Protein AF-A0A9P6R2H0-F1 (afdb_monomer)

Secondary structure (DSSP, 8-state):
----------------------GGGS-HHHHHHHHHHS-HHHHHHHHHH-HHHHHHHTSHHHHHHHHHHHH-HHHHHHHHSPPPP---GGG-PPPPPPPPP-PPP--------------------------------------------PPPP-------PPPP----PPPP------------------------PPPTT------GGGGTT--HHHHHHHHHHHHHH---GGGSEEE-SSSSSEEEEE-TTSTTSEEEEE---S-EEEEEEEEEEPSEEE--EEEE---SSS--TT-EEEEEEE-TTS-HHHHTT-SS-EEE--SSHHHHHHTBSS--TTGGGS-GGGG-SS-EEEEPSS-EEE-SS-EEEEEEEEE---

Mean predicted aligned error: 16.68 Å

InterPro domains:
  IPR025886 Phloem protein 2-like [PF14299] (229-293)
  IPR036047 F-box-like domain superfamily [SSF81383] (22-83)

Foldseek 3Di:
DDDDDDDPDDPDDPPPPPPPDDPLNDDLVVLLVVLLPDDPVVNVVQCVPDPSSVVSCLDLVSLVSSCCLFQNPVVLLCVVCPPDDPPCPPPPPDDDDDDDDDDDDDDDDDDDDDDDDDDDDDDDDDDDDDDDDDPDDPPDDDPDDDDDDDDDDDDDDDDDDDDDDDDDDDDDDDDDDDDDDDDDDDDDPPDPCPPDDPPPDPPPDDDCVSNVPQDSVNSVVVVLLCLQPDDDQVQKDKDDPDCPQWDWDQDPLDSSRIDIGGRDDPKIKIKDKRFFRAFDKDKDKDWDADPDLDACAQWKKKKFWDAPPDDPVPSVPDPPIQIDGHNDLLSQVVQKPFPSPPCPPDRSNVSDPGIIMRIGPGIDGDDNTGIMMMIMIIDNPD

Solvent-accessible surface area (backbone atoms only — not comparable to full-atom values): 25716 Å² total; per-residue (Å²): 142,82,89,79,83,80,83,89,80,78,86,77,78,78,78,77,72,81,76,78,81,52,82,83,73,52,57,66,69,57,55,42,52,53,50,62,71,41,55,75,70,55,34,58,53,52,44,70,73,38,73,69,50,24,65,62,50,75,30,55,66,47,50,51,50,43,42,34,70,60,48,22,60,67,56,54,45,46,68,76,54,60,78,73,77,78,88,67,83,86,72,76,74,77,82,81,78,81,85,79,85,86,78,84,88,80,82,91,79,89,81,83,89,82,88,82,91,79,89,84,83,86,79,92,77,91,81,84,84,80,82,74,85,83,79,82,76,88,78,87,74,83,93,80,86,91,78,89,84,83,88,82,82,88,82,90,82,85,88,79,86,84,86,87,78,86,89,80,83,89,84,90,78,85,89,79,90,85,84,85,87,82,92,79,88,86,80,94,70,84,73,78,80,71,76,75,74,75,79,84,76,77,72,77,76,81,62,61,80,80,54,64,84,60,48,56,68,56,43,52,52,52,45,55,54,43,57,32,74,52,80,53,54,88,75,37,52,70,55,71,87,79,68,78,34,54,44,81,42,80,36,88,88,34,80,47,41,46,40,70,44,76,75,64,75,66,57,46,39,38,36,37,74,28,64,55,28,68,54,45,80,39,77,53,70,46,84,45,66,63,82,49,68,70,70,73,48,64,33,34,39,38,39,33,80,37,61,90,88,56,64,73,84,60,60,80,73,57,84,84,40,45,64,40,60,26,86,38,71,65,55,47,39,71,41,27,77,49,85,74,84,61,72,92,82,50,62,58,24,74,69,45,96,52,76,38,45,38,48,49,72,71,68,50,75,43,52,97,52,66,34,26,39,41,34,38,40,38,27,82,90,97

Radius of gyration: 34.13 Å; Cα contacts (8 Å, |Δi|>4): 367; chains: 1; bounding box: 104×96×107 Å

Organism: NCBI:txid64522

Structure (mmCIF, N/CA/C/O backbone):
data_AF-A0A9P6R2H0-F1
#
_entry.id   AF-A0A9P6R2H0-F1
#
loop_
_atom_site.group_PDB
_atom_site.id
_atom_site.type_symbol
_atom_site.label_atom_id
_atom_site.label_alt_id
_atom_site.label_comp_id
_atom_site.label_asym_id
_atom_site.label_entity_id
_atom_site.label_seq_id
_atom_site.pdbx_PDB_ins_code
_atom_site.Cartn_x
_atom_site.Cartn_y
_atom_site.Cartn_z
_atom_site.occupancy
_atom_site.B_iso_or_equiv
_atom_site.auth_seq_id
_atom_site.auth_comp_id
_atom_site.auth_asym_id
_atom_site.auth_atom_id
_atom_site.pdbx_PDB_model_num
ATOM 1 N N . MET A 1 1 ? 52.050 -59.096 -53.491 1.00 45.75 1 MET A N 1
ATOM 2 C CA . MET A 1 1 ? 51.394 -59.142 -52.169 1.00 45.75 1 MET A CA 1
ATOM 3 C C . MET A 1 1 ? 52.034 -58.082 -51.298 1.00 45.75 1 MET A C 1
ATOM 5 O O . MET A 1 1 ? 53.135 -58.294 -50.817 1.00 45.75 1 MET A O 1
ATOM 9 N N . THR A 1 2 ? 51.373 -56.939 -51.167 1.00 41.75 2 THR A N 1
ATOM 10 C CA . THR A 1 2 ? 51.701 -55.878 -50.206 1.00 41.75 2 THR A CA 1
ATOM 11 C C . THR A 1 2 ? 50.401 -55.114 -49.982 1.00 41.75 2 THR A C 1
ATOM 13 O O . THR A 1 2 ? 50.016 -54.260 -50.776 1.00 41.75 2 THR A O 1
ATOM 16 N N . GLU A 1 3 ? 49.658 -55.531 -48.958 1.00 42.78 3 GLU A N 1
ATOM 17 C CA . GLU A 1 3 ? 48.433 -54.872 -48.509 1.00 42.78 3 GLU A CA 1
ATOM 18 C C . GLU A 1 3 ? 48.791 -53.570 -47.788 1.00 42.78 3 GLU A C 1
ATOM 20 O O . GLU A 1 3 ? 49.581 -53.556 -46.845 1.00 42.78 3 GLU A O 1
ATOM 25 N N . SER A 1 4 ? 48.211 -52.464 -48.253 1.00 55.03 4 SER A N 1
ATOM 26 C CA . SER A 1 4 ? 48.317 -51.148 -47.630 1.00 55.03 4 SER A CA 1
ATOM 27 C C . SER A 1 4 ? 47.046 -50.899 -46.818 1.00 55.03 4 SER A C 1
ATOM 29 O O . SER A 1 4 ? 45.976 -50.647 -47.375 1.00 55.03 4 SER A O 1
ATOM 31 N N . PHE A 1 5 ? 47.163 -51.011 -45.495 1.00 54.56 5 PHE A N 1
ATOM 32 C CA . PHE A 1 5 ? 46.117 -50.638 -44.547 1.00 54.56 5 PHE A CA 1
ATOM 33 C C . PHE A 1 5 ? 46.007 -49.108 -44.474 1.00 54.56 5 PHE A C 1
ATOM 35 O O . PHE A 1 5 ? 46.955 -48.418 -44.102 1.00 54.56 5 PHE A O 1
ATOM 42 N N . LYS A 1 6 ? 44.836 -48.572 -44.838 1.00 61.19 6 LYS A N 1
ATOM 43 C CA . LYS A 1 6 ? 44.462 -47.169 -44.620 1.00 61.19 6 LYS A CA 1
ATOM 44 C C . LYS A 1 6 ? 43.900 -47.007 -43.208 1.00 61.19 6 LYS A C 1
ATOM 46 O O . LYS A 1 6 ? 42.777 -47.425 -42.937 1.00 61.19 6 LYS A O 1
ATOM 51 N N . ASP A 1 7 ? 44.658 -46.336 -42.349 1.00 53.56 7 ASP A N 1
ATOM 52 C CA . ASP A 1 7 ? 44.199 -45.840 -41.052 1.00 53.56 7 ASP A CA 1
ATOM 53 C C . ASP A 1 7 ? 43.183 -44.698 -41.228 1.00 53.56 7 ASP A C 1
ATOM 55 O O . ASP A 1 7 ? 43.532 -43.544 -41.488 1.00 53.56 7 ASP A O 1
ATOM 59 N N . THR A 1 8 ? 41.897 -44.996 -41.048 1.00 52.19 8 THR A N 1
ATOM 60 C CA . THR A 1 8 ? 40.846 -43.990 -40.825 1.00 52.19 8 THR A CA 1
ATOM 61 C C . THR A 1 8 ? 40.875 -43.526 -39.370 1.00 52.19 8 THR A C 1
ATOM 63 O O . THR A 1 8 ? 40.245 -44.116 -38.491 1.00 52.19 8 THR A O 1
ATOM 66 N N . LYS A 1 9 ? 41.624 -42.450 -39.112 1.00 54.28 9 LYS A N 1
ATOM 67 C CA . LYS A 1 9 ? 41.750 -41.791 -37.806 1.00 54.28 9 LYS A CA 1
ATOM 68 C C . LYS A 1 9 ? 40.820 -40.573 -37.738 1.00 54.28 9 LYS A C 1
ATOM 70 O O . LYS A 1 9 ? 40.879 -39.713 -38.609 1.00 54.28 9 LYS A O 1
ATOM 75 N N . GLY A 1 10 ? 40.021 -40.471 -36.671 1.00 51.19 10 GLY A N 1
ATOM 76 C CA . GLY A 1 10 ? 39.428 -39.195 -36.240 1.00 51.19 10 GLY A CA 1
ATOM 77 C C . GLY A 1 10 ? 37.912 -39.183 -36.048 1.00 51.19 10 GLY A C 1
ATOM 78 O O . GLY A 1 10 ? 37.200 -38.442 -36.717 1.00 51.19 10 GLY A O 1
ATOM 79 N N . LYS A 1 11 ? 37.413 -39.968 -35.091 1.00 55.00 11 LYS A N 1
ATOM 80 C CA . LYS A 1 11 ? 36.055 -39.855 -34.547 1.00 55.00 11 LYS A CA 1
ATOM 81 C C . LYS A 1 11 ? 35.970 -38.545 -33.748 1.00 55.00 11 LYS A C 1
ATOM 83 O O . LYS A 1 11 ? 36.414 -38.496 -32.607 1.00 55.00 11 LYS A O 1
ATOM 88 N N . GLY A 1 12 ? 35.470 -37.479 -34.372 1.00 54.25 12 GLY A N 1
ATOM 89 C CA . GLY A 1 12 ? 35.250 -36.187 -33.721 1.00 54.25 12 GLY A CA 1
ATOM 90 C C . GLY A 1 12 ? 34.218 -36.310 -32.603 1.00 54.25 12 GLY A C 1
ATOM 91 O O . GLY A 1 12 ? 33.022 -36.454 -32.861 1.00 54.25 12 GLY A O 1
ATOM 92 N N . THR A 1 13 ? 34.678 -36.270 -31.357 1.00 56.06 13 THR A N 1
ATOM 93 C CA . THR A 1 13 ? 33.843 -36.013 -30.185 1.00 56.06 13 THR A CA 1
ATOM 94 C C . THR A 1 13 ? 33.247 -34.618 -30.340 1.00 56.06 13 THR A C 1
ATOM 96 O O . THR A 1 13 ? 33.949 -33.617 -30.239 1.00 56.06 13 THR A O 1
ATOM 99 N N . LYS A 1 14 ? 31.950 -34.547 -30.669 1.00 62.47 14 LYS A N 1
ATOM 100 C CA . LYS A 1 14 ? 31.168 -33.312 -30.577 1.00 62.47 14 LYS A CA 1
ATOM 101 C C . LYS A 1 14 ? 31.171 -32.893 -29.112 1.00 62.47 14 LYS A C 1
ATOM 103 O O . LYS A 1 14 ? 30.406 -33.438 -28.323 1.00 62.47 14 LYS A O 1
ATOM 108 N N . ASP A 1 15 ? 32.017 -31.930 -28.776 1.00 63.03 15 ASP A N 1
ATOM 109 C CA . ASP A 1 15 ? 31.894 -31.158 -27.550 1.00 63.03 15 ASP A CA 1
ATOM 110 C C . ASP A 1 15 ? 30.541 -30.440 -27.597 1.00 63.03 15 ASP A C 1
ATOM 112 O O . ASP A 1 15 ? 30.391 -29.366 -28.188 1.00 63.03 15 ASP A O 1
ATOM 116 N N . THR A 1 16 ? 29.511 -31.061 -27.023 1.00 64.56 16 THR A N 1
ATOM 117 C CA . THR A 1 16 ? 28.272 -30.382 -26.644 1.00 64.56 16 THR A CA 1
ATOM 118 C C . THR A 1 16 ? 28.641 -29.366 -25.577 1.00 64.56 16 THR A C 1
ATOM 120 O O . THR A 1 16 ? 28.624 -29.647 -24.384 1.00 64.56 16 THR A O 1
ATOM 123 N N . LYS A 1 17 ? 29.055 -28.183 -26.034 1.00 74.69 17 LYS A N 1
ATOM 124 C CA . LYS A 1 17 ? 29.221 -26.996 -25.207 1.00 74.69 17 LYS A CA 1
ATOM 125 C C . LYS A 1 17 ? 27.871 -26.747 -24.544 1.00 74.69 17 LYS A C 1
ATOM 127 O O . LYS A 1 17 ? 26.926 -26.362 -25.230 1.00 74.69 17 LYS A O 1
ATOM 132 N N . ASP A 1 18 ? 27.779 -26.994 -23.243 1.00 77.00 18 ASP A N 1
ATOM 133 C CA . ASP A 1 18 ? 26.626 -26.595 -22.446 1.00 77.00 18 ASP A CA 1
ATOM 134 C C . ASP A 1 18 ? 26.463 -25.081 -22.583 1.00 77.00 18 ASP A C 1
ATOM 136 O O . ASP A 1 18 ? 27.202 -24.283 -21.996 1.00 77.00 18 ASP A O 1
ATOM 140 N N . ILE A 1 19 ? 25.524 -24.673 -23.436 1.00 82.88 19 ILE A N 1
ATOM 141 C CA . ILE A 1 19 ? 25.159 -23.275 -23.604 1.00 82.88 19 ILE A CA 1
ATOM 142 C C . ILE A 1 19 ? 24.458 -22.882 -22.309 1.00 82.88 19 ILE A C 1
ATOM 144 O O . ILE A 1 19 ? 23.281 -23.189 -22.105 1.00 82.88 19 ILE A O 1
ATOM 148 N N . LYS A 1 20 ? 25.202 -22.232 -21.409 1.00 86.69 20 LYS A N 1
ATOM 149 C CA . LYS A 1 20 ? 24.645 -21.612 -20.207 1.00 86.69 20 LYS A CA 1
ATOM 150 C C . LYS A 1 20 ? 23.623 -20.573 -20.656 1.00 86.69 20 LYS A C 1
ATOM 152 O O . LYS A 1 20 ? 23.999 -19.502 -21.122 1.00 86.69 20 LYS A O 1
ATOM 157 N N . LYS A 1 21 ? 22.339 -20.915 -20.551 1.00 88.62 21 LYS A N 1
ATOM 158 C CA . LYS A 1 21 ? 21.240 -19.993 -20.842 1.00 88.62 21 LYS A CA 1
ATOM 159 C C . LYS A 1 21 ? 21.265 -18.878 -19.802 1.00 88.62 21 LYS A C 1
ATOM 161 O O . LYS A 1 21 ? 21.177 -19.159 -18.606 1.00 88.62 21 LYS A O 1
ATOM 166 N N . SER A 1 22 ? 21.416 -17.639 -20.254 1.00 93.19 22 SER A N 1
ATOM 167 C CA . SER A 1 22 ? 21.335 -16.463 -19.394 1.00 93.19 22 SER A CA 1
ATOM 168 C C . SER A 1 22 ? 19.880 -16.022 -19.248 1.00 93.19 22 SER A C 1
ATOM 170 O O . SER A 1 22 ? 19.059 -16.218 -20.143 1.00 93.19 22 SER A O 1
ATOM 172 N N . LEU A 1 23 ? 19.558 -15.362 -18.134 1.00 93.06 23 LEU A N 1
ATOM 173 C CA . LEU A 1 23 ? 18.250 -14.733 -17.932 1.00 93.06 23 LEU A CA 1
ATOM 174 C C . LEU A 1 23 ? 17.951 -13.682 -19.017 1.00 93.06 23 LEU A C 1
ATOM 176 O O . LEU A 1 23 ? 16.806 -13.521 -19.423 1.00 93.06 23 LEU A O 1
ATOM 180 N N . SER A 1 24 ? 18.986 -13.008 -19.529 1.00 93.06 24 SER A N 1
ATOM 181 C CA . SER A 1 24 ? 18.876 -12.039 -20.629 1.00 93.06 24 SER A CA 1
ATOM 182 C C . SER A 1 24 ? 18.425 -12.647 -21.957 1.00 93.06 24 SER A C 1
ATOM 184 O O . SER A 1 24 ? 18.007 -11.900 -22.836 1.00 93.06 24 SER A O 1
ATOM 186 N N . ASP A 1 25 ? 18.523 -13.970 -22.104 1.00 94.50 25 ASP A N 1
ATOM 187 C CA . ASP A 1 25 ? 18.176 -14.682 -23.337 1.00 94.50 25 ASP A CA 1
ATOM 188 C C . ASP A 1 25 ? 16.700 -15.120 -23.342 1.00 94.50 25 ASP A C 1
ATOM 190 O O . ASP A 1 25 ? 16.225 -15.725 -24.304 1.00 94.50 25 ASP A O 1
ATOM 194 N N . MET A 1 26 ? 15.965 -14.848 -22.256 1.00 95.94 26 MET A N 1
ATOM 195 C CA . MET A 1 26 ? 14.535 -15.128 -22.178 1.00 95.94 26 MET A CA 1
ATOM 196 C C . MET A 1 26 ? 13.722 -14.154 -23.046 1.00 95.94 26 MET A C 1
ATOM 198 O O . MET A 1 26 ? 14.111 -12.995 -23.202 1.00 95.94 26 MET A O 1
ATOM 202 N N . PRO A 1 27 ? 12.551 -14.581 -23.559 1.00 97.19 27 PRO A N 1
ATOM 203 C CA . PRO A 1 27 ? 11.626 -13.682 -24.241 1.00 97.19 27 PRO A CA 1
ATOM 204 C C . PRO A 1 27 ? 11.252 -12.475 -23.374 1.00 97.19 27 PRO A C 1
ATOM 206 O O . PRO A 1 27 ? 11.069 -12.602 -22.156 1.00 97.19 27 PRO A O 1
ATOM 209 N N . ALA A 1 28 ? 11.096 -11.312 -24.011 1.00 96.44 28 ALA A N 1
ATOM 210 C CA . ALA A 1 28 ? 10.800 -10.051 -23.334 1.00 96.44 28 ALA A CA 1
ATOM 211 C C . ALA A 1 28 ? 9.524 -10.141 -22.483 1.00 96.44 28 ALA A C 1
ATOM 213 O O . ALA A 1 28 ? 9.477 -9.609 -21.376 1.00 96.44 28 ALA A O 1
ATOM 214 N N . GLU A 1 29 ? 8.515 -10.874 -22.952 1.00 96.75 29 GLU A N 1
ATOM 215 C CA . GLU A 1 29 ? 7.252 -11.090 -22.248 1.00 96.75 29 GLU A CA 1
ATOM 216 C C . GLU A 1 29 ? 7.475 -11.785 -20.904 1.00 96.75 29 GLU A C 1
ATOM 218 O O . GLU A 1 29 ? 6.871 -11.399 -19.905 1.00 96.75 29 GLU A O 1
ATOM 223 N N . VAL A 1 30 ? 8.371 -12.775 -20.851 1.00 96.81 30 VAL A N 1
ATOM 224 C CA . VAL A 1 30 ? 8.675 -13.497 -19.610 1.00 96.81 30 VAL A CA 1
ATOM 225 C C . VAL A 1 30 ? 9.422 -12.591 -18.638 1.00 96.81 30 VAL A C 1
ATOM 227 O O . VAL A 1 30 ? 9.075 -12.547 -17.459 1.00 96.81 30 VAL A O 1
ATOM 230 N N . LEU A 1 31 ? 10.387 -11.809 -19.132 1.00 96.88 31 LEU A N 1
ATOM 231 C CA . LEU A 1 31 ? 11.092 -10.814 -18.320 1.00 96.88 31 LEU A CA 1
ATOM 232 C C . LEU A 1 31 ? 10.134 -9.765 -17.754 1.00 96.88 31 LEU A C 1
ATOM 234 O O . LEU A 1 31 ? 10.246 -9.418 -16.580 1.00 96.88 31 LEU A O 1
ATOM 238 N N . ILE A 1 32 ? 9.163 -9.311 -18.549 1.00 96.94 32 ILE A N 1
ATOM 239 C CA . ILE A 1 32 ? 8.105 -8.403 -18.100 1.00 96.94 32 ILE A CA 1
ATOM 240 C C . ILE A 1 32 ? 7.262 -9.057 -17.007 1.00 96.94 32 ILE A C 1
ATOM 242 O O . ILE A 1 32 ? 7.065 -8.430 -15.973 1.00 96.94 32 ILE A O 1
ATOM 246 N N . GLN A 1 33 ? 6.802 -10.301 -17.174 1.00 96.19 33 GLN A N 1
ATOM 247 C CA . GLN A 1 33 ? 6.003 -10.981 -16.143 1.00 96.19 33 GLN A CA 1
ATOM 248 C C . GLN A 1 33 ? 6.777 -11.164 -14.831 1.00 96.19 33 GLN A C 1
ATOM 250 O O . GLN A 1 33 ? 6.233 -10.882 -13.763 1.00 96.19 33 GLN A O 1
ATOM 255 N N . ILE A 1 34 ? 8.057 -11.547 -14.904 1.00 96.06 34 ILE A N 1
ATOM 256 C CA . ILE A 1 34 ? 8.950 -11.580 -13.735 1.00 96.06 34 ILE A CA 1
ATOM 257 C C . ILE A 1 34 ? 9.019 -10.183 -13.116 1.00 96.06 34 ILE A C 1
ATOM 259 O O . ILE A 1 34 ? 8.747 -10.011 -11.931 1.00 96.06 34 ILE A O 1
ATOM 263 N N . GLY A 1 35 ? 9.304 -9.168 -13.934 1.00 95.88 35 GLY A N 1
ATOM 264 C CA . GLY A 1 35 ? 9.381 -7.778 -13.513 1.00 95.88 35 GLY A CA 1
ATOM 265 C C . GLY A 1 35 ? 8.108 -7.294 -12.825 1.00 95.88 35 GLY A C 1
ATOM 266 O O . GLY A 1 35 ? 8.217 -6.613 -11.817 1.00 95.88 35 GLY A O 1
ATOM 267 N N . LEU A 1 36 ? 6.917 -7.652 -13.308 1.00 94.69 36 LEU A N 1
ATOM 268 C CA . LEU A 1 36 ? 5.625 -7.285 -12.714 1.00 94.69 36 LEU A CA 1
ATOM 269 C C . LEU A 1 36 ? 5.348 -8.005 -11.388 1.00 94.69 36 LEU A C 1
ATOM 271 O O . LEU A 1 36 ? 4.700 -7.423 -10.521 1.00 94.69 36 LEU A O 1
ATOM 275 N N . ALA A 1 37 ? 5.852 -9.228 -11.222 1.00 92.94 37 ALA A N 1
ATOM 276 C CA . ALA A 1 37 ? 5.697 -10.011 -9.999 1.00 92.94 37 ALA A CA 1
ATOM 277 C C . ALA A 1 37 ? 6.635 -9.561 -8.862 1.00 92.94 37 ALA A C 1
ATOM 279 O O . ALA A 1 37 ? 6.373 -9.863 -7.700 1.00 92.94 37 ALA A O 1
ATOM 280 N N . LEU A 1 38 ? 7.718 -8.838 -9.172 1.00 92.75 38 LEU A N 1
ATOM 281 C CA . LEU A 1 38 ? 8.687 -8.405 -8.163 1.00 92.75 38 LEU A CA 1
ATOM 282 C C . LEU A 1 38 ? 8.160 -7.254 -7.278 1.00 92.75 38 LEU A C 1
ATOM 284 O O . LEU A 1 38 ? 7.601 -6.272 -7.804 1.00 92.75 38 LEU A O 1
ATOM 288 N N . PRO A 1 39 ? 8.436 -7.291 -5.956 1.00 87.19 39 PRO A N 1
ATOM 289 C CA . PRO A 1 39 ? 8.240 -6.157 -5.056 1.00 87.19 39 PRO A CA 1
ATOM 290 C C . PRO A 1 39 ? 8.976 -4.901 -5.535 1.00 87.19 39 PRO A C 1
ATOM 292 O O . PRO A 1 39 ? 9.936 -4.970 -6.301 1.00 87.19 39 PRO A O 1
ATOM 295 N N . CYS A 1 40 ? 8.559 -3.724 -5.058 1.00 87.00 40 CYS A N 1
ATOM 296 C CA . CYS A 1 40 ? 9.136 -2.441 -5.486 1.00 87.00 40 CYS A CA 1
ATOM 297 C C . CYS A 1 40 ? 10.674 -2.397 -5.377 1.00 87.00 40 CYS A C 1
ATOM 299 O O . CYS A 1 40 ? 11.344 -1.901 -6.285 1.00 87.00 40 CYS A O 1
ATOM 301 N N . ARG A 1 41 ? 11.228 -2.909 -4.270 1.00 85.44 41 ARG A N 1
ATOM 302 C CA . ARG A 1 41 ? 12.676 -2.915 -4.010 1.00 85.44 41 ARG A CA 1
ATOM 303 C C . ARG A 1 41 ? 13.416 -3.810 -5.000 1.00 85.44 41 ARG A C 1
ATOM 305 O O . ARG A 1 41 ? 14.409 -3.385 -5.591 1.00 85.44 41 ARG A O 1
ATOM 312 N N . ASP A 1 42 ? 12.907 -5.016 -5.207 1.00 91.50 42 ASP A N 1
ATOM 313 C CA . ASP A 1 42 ? 13.559 -6.008 -6.057 1.00 91.50 42 ASP A CA 1
ATOM 314 C C . ASP A 1 42 ? 13.395 -5.678 -7.532 1.00 91.50 42 ASP A C 1
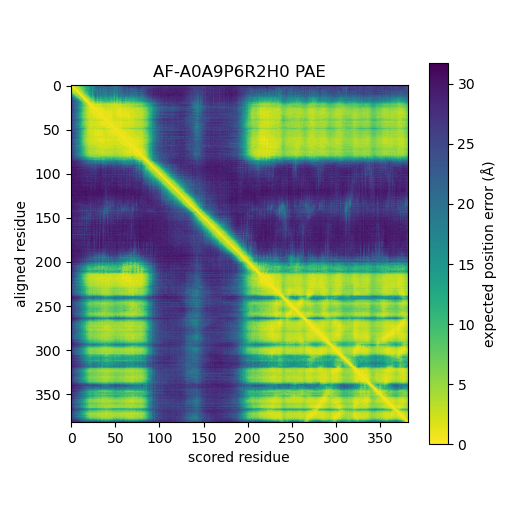ATOM 316 O O . ASP A 1 42 ? 14.325 -5.887 -8.297 1.00 91.50 42 ASP A O 1
ATOM 320 N N . PHE A 1 43 ? 12.288 -5.046 -7.927 1.00 94.44 43 PHE A N 1
ATOM 321 C CA . PHE A 1 43 ? 12.125 -4.510 -9.276 1.00 94.44 43 PHE A CA 1
ATOM 322 C C . PHE A 1 43 ? 13.184 -3.448 -9.603 1.00 94.44 43 PHE A C 1
ATOM 324 O O . PHE A 1 43 ? 13.801 -3.498 -10.666 1.00 94.44 43 PHE A O 1
ATOM 331 N N . GLY A 1 44 ? 13.445 -2.518 -8.676 1.00 92.62 44 GLY A N 1
ATOM 332 C CA . GLY A 1 44 ? 14.489 -1.502 -8.844 1.00 92.62 44 GLY A CA 1
ATOM 333 C C . GLY A 1 44 ? 15.889 -2.107 -8.975 1.00 92.62 44 GLY A C 1
ATOM 334 O O . GLY A 1 44 ? 16.664 -1.682 -9.829 1.00 92.62 44 GLY A O 1
ATOM 335 N N . ARG A 1 45 ? 16.197 -3.139 -8.180 1.00 94.69 45 ARG A N 1
ATOM 336 C CA . ARG A 1 45 ? 17.451 -3.902 -8.301 1.00 94.69 45 ARG A CA 1
ATOM 337 C C . ARG A 1 45 ? 17.515 -4.666 -9.617 1.00 94.69 45 ARG A C 1
ATOM 339 O O . ARG A 1 45 ? 18.534 -4.625 -10.295 1.00 94.69 45 ARG A O 1
ATOM 346 N N . PHE A 1 46 ? 16.420 -5.314 -10.003 1.00 95.81 46 PHE A N 1
ATOM 347 C CA . PHE A 1 46 ? 16.322 -6.109 -11.220 1.00 95.81 46 PHE A CA 1
ATOM 348 C C . PHE A 1 46 ? 16.557 -5.260 -12.471 1.00 95.81 46 PHE A C 1
ATOM 350 O O . PHE A 1 46 ? 17.358 -5.641 -13.324 1.00 95.81 46 PHE A O 1
ATOM 357 N N . LEU A 1 47 ? 15.974 -4.059 -12.514 1.00 95.50 47 LEU A N 1
ATOM 358 C CA . LEU A 1 47 ? 16.228 -3.047 -13.544 1.00 95.50 47 LEU A CA 1
ATOM 359 C C . LEU A 1 47 ? 17.716 -2.698 -13.705 1.00 95.50 47 LEU A C 1
ATOM 361 O O . LEU A 1 47 ? 18.149 -2.381 -14.809 1.00 95.50 47 LEU A O 1
ATOM 365 N N . GLN A 1 48 ? 18.503 -2.751 -12.628 1.00 96.19 48 GLN A N 1
ATOM 366 C CA . GLN A 1 48 ? 19.923 -2.383 -12.632 1.00 96.19 48 GLN A CA 1
ATOM 367 C C . GLN A 1 48 ? 20.855 -3.537 -13.030 1.00 96.19 48 GLN A C 1
ATOM 369 O O . GLN A 1 48 ? 22.035 -3.303 -13.280 1.00 96.19 48 GLN A O 1
ATOM 374 N N . THR A 1 49 ? 20.357 -4.775 -13.104 1.00 96.31 49 THR A N 1
ATOM 375 C CA . THR A 1 49 ? 21.210 -5.955 -13.338 1.00 96.31 49 THR A CA 1
ATOM 376 C C . THR A 1 49 ? 21.780 -6.032 -14.754 1.00 96.31 49 THR A C 1
ATOM 378 O O . THR A 1 49 ? 22.903 -6.496 -14.944 1.00 96.31 49 THR A O 1
ATOM 381 N N . ASN A 1 50 ? 21.015 -5.616 -15.768 1.00 95.81 50 ASN A N 1
ATOM 382 C CA . ASN A 1 50 ? 21.371 -5.816 -17.171 1.00 95.81 50 ASN A CA 1
ATOM 383 C C . ASN A 1 50 ? 20.677 -4.785 -18.080 1.00 95.81 50 ASN A C 1
ATOM 385 O O . ASN A 1 50 ? 19.501 -4.480 -17.895 1.00 95.81 50 ASN A O 1
ATOM 389 N N . ARG A 1 51 ? 21.382 -4.283 -19.107 1.00 96.81 51 ARG A N 1
ATOM 390 C CA . ARG A 1 51 ? 20.851 -3.272 -20.048 1.00 96.81 51 ARG A CA 1
ATOM 391 C C . ARG A 1 51 ? 19.645 -3.761 -20.860 1.00 96.81 51 ARG A C 1
ATOM 393 O O . ARG A 1 51 ? 18.740 -2.973 -21.111 1.00 96.81 51 ARG A O 1
ATOM 400 N N . THR A 1 52 ? 19.624 -5.032 -21.252 1.00 96.44 52 THR A N 1
ATOM 401 C CA . THR A 1 52 ? 18.501 -5.667 -21.960 1.00 96.44 52 THR A CA 1
ATOM 402 C C . THR A 1 52 ? 17.282 -5.786 -21.049 1.00 96.44 52 THR A C 1
ATOM 404 O O . THR A 1 52 ? 16.169 -5.459 -21.444 1.00 96.44 52 THR A O 1
ATOM 407 N N . ILE A 1 53 ? 17.483 -6.180 -19.789 1.00 96.62 53 ILE A N 1
ATOM 408 C CA . ILE A 1 53 ? 16.398 -6.214 -18.797 1.00 96.62 53 ILE A CA 1
ATOM 409 C C . ILE A 1 53 ? 15.859 -4.796 -18.563 1.00 96.62 53 ILE A C 1
ATOM 411 O O . ILE A 1 53 ? 14.647 -4.585 -18.586 1.00 96.62 53 ILE A O 1
ATOM 415 N N . HIS A 1 54 ? 16.747 -3.809 -18.425 1.00 97.06 54 HIS A N 1
ATOM 416 C CA . HIS A 1 54 ? 16.364 -2.406 -18.300 1.00 97.06 54 HIS A CA 1
ATOM 417 C C . HIS A 1 54 ? 15.522 -1.923 -19.488 1.00 97.06 54 HIS A C 1
ATOM 419 O O . HIS A 1 54 ? 14.493 -1.287 -19.280 1.00 97.06 54 HIS A O 1
ATOM 425 N N . SER A 1 55 ? 15.925 -2.206 -20.733 1.00 97.00 55 SER A N 1
ATOM 426 C CA . SER A 1 55 ? 15.202 -1.714 -21.914 1.00 97.00 55 SER A CA 1
ATOM 427 C C . SER A 1 55 ? 13.784 -2.279 -22.024 1.00 97.00 55 SER A C 1
ATOM 429 O O . SER A 1 55 ? 12.881 -1.555 -22.443 1.00 97.00 55 SER A O 1
ATOM 431 N N . TYR A 1 56 ? 13.558 -3.528 -21.603 1.00 96.75 56 TYR A N 1
ATOM 432 C CA . TYR A 1 56 ? 12.218 -4.121 -21.582 1.00 96.75 56 TYR A CA 1
ATOM 433 C C . TYR A 1 56 ? 11.357 -3.607 -20.421 1.00 96.75 56 TYR A C 1
ATOM 435 O O . TYR A 1 56 ? 10.166 -3.324 -20.597 1.00 96.75 56 TYR A O 1
ATOM 443 N N . LEU A 1 57 ? 11.950 -3.464 -19.234 1.00 96.94 57 LEU A N 1
ATOM 444 C CA . LEU A 1 57 ? 11.216 -3.133 -18.013 1.00 96.94 57 LEU A CA 1
ATOM 445 C C . LEU A 1 57 ? 11.008 -1.633 -17.786 1.00 96.94 57 LEU A C 1
ATOM 447 O O . LEU A 1 57 ? 10.032 -1.260 -17.142 1.00 96.94 57 LEU A O 1
ATOM 451 N N . ASP A 1 58 ? 11.852 -0.760 -18.337 1.00 96.44 58 ASP A N 1
ATOM 452 C CA . ASP A 1 58 ? 11.680 0.700 -18.264 1.00 96.44 58 ASP A CA 1
ATOM 453 C C . ASP A 1 58 ? 10.759 1.251 -19.380 1.00 96.44 58 ASP A C 1
ATOM 455 O O . ASP A 1 58 ? 10.897 2.377 -19.880 1.00 96.44 58 ASP A O 1
ATOM 459 N N . SER A 1 59 ? 9.782 0.446 -19.795 1.00 95.94 59 SER A N 1
ATOM 460 C CA . SER A 1 59 ? 8.763 0.844 -20.762 1.00 95.94 59 SER A CA 1
ATOM 461 C C . SER A 1 59 ? 7.559 1.492 -20.073 1.00 95.94 59 SER A C 1
ATOM 463 O O . SER A 1 59 ? 7.238 1.211 -18.917 1.00 95.94 59 SER A O 1
ATOM 465 N N . HIS A 1 60 ? 6.858 2.375 -20.794 1.00 94.62 60 HIS A N 1
ATOM 466 C CA . HIS A 1 60 ? 5.625 3.009 -20.301 1.00 94.62 60 HIS A CA 1
ATOM 467 C C . HIS A 1 60 ? 4.579 1.970 -19.882 1.00 94.62 60 HIS A C 1
ATOM 469 O O . HIS A 1 60 ? 4.015 2.074 -18.795 1.00 94.62 60 HIS A O 1
ATOM 475 N N . TYR A 1 61 ? 4.403 0.934 -20.706 1.00 94.44 61 TYR A N 1
ATOM 476 C CA . TYR A 1 61 ? 3.497 -0.178 -20.441 1.00 94.44 61 TYR A CA 1
ATOM 477 C C . TYR A 1 61 ? 3.801 -0.877 -19.110 1.00 94.44 61 TYR A C 1
ATOM 479 O O . TYR A 1 61 ? 2.889 -1.075 -18.311 1.00 94.44 61 TYR A O 1
ATOM 487 N N . VAL A 1 62 ? 5.069 -1.201 -18.828 1.00 95.88 62 VAL A N 1
ATOM 488 C CA . VAL A 1 62 ? 5.444 -1.892 -17.583 1.00 95.88 62 VAL A CA 1
ATOM 489 C C . VAL A 1 62 ? 5.159 -1.022 -16.366 1.00 95.88 62 VAL A C 1
ATOM 491 O O . VAL A 1 62 ? 4.533 -1.495 -15.422 1.00 95.88 62 VAL A O 1
ATOM 494 N N . TRP A 1 63 ? 5.545 0.256 -16.382 1.00 96.06 63 TRP A N 1
ATOM 495 C CA . TRP A 1 63 ? 5.265 1.167 -15.266 1.00 96.06 63 TRP A CA 1
ATOM 496 C C . TRP A 1 63 ? 3.769 1.357 -15.015 1.00 96.06 63 TRP A C 1
ATOM 498 O O . TRP A 1 63 ? 3.327 1.376 -13.865 1.00 96.06 63 TRP A O 1
ATOM 508 N N . HIS A 1 64 ? 2.986 1.448 -16.085 1.00 94.62 64 HIS A N 1
ATOM 509 C CA . HIS A 1 64 ? 1.535 1.545 -16.009 1.00 94.62 64 HIS A CA 1
ATOM 510 C C . HIS A 1 64 ? 0.914 0.281 -15.404 1.00 94.62 64 HIS A C 1
ATOM 512 O O . HIS A 1 64 ? 0.187 0.345 -14.409 1.00 94.62 64 HIS A O 1
ATOM 518 N N . GLN A 1 65 ? 1.305 -0.882 -15.922 1.00 94.06 65 GLN A N 1
ATOM 519 C CA . GLN A 1 65 ? 0.850 -2.181 -15.447 1.00 94.06 65 GLN A CA 1
ATOM 520 C C . GLN A 1 65 ? 1.253 -2.430 -13.987 1.00 94.06 65 GLN A C 1
ATOM 522 O O . GLN A 1 65 ? 0.439 -2.930 -13.208 1.00 94.06 65 GLN A O 1
ATOM 527 N N . ARG A 1 66 ? 2.467 -2.036 -13.579 1.00 93.88 66 ARG A N 1
ATOM 528 C CA . ARG A 1 66 ? 2.912 -2.091 -12.176 1.00 93.88 66 ARG A CA 1
ATOM 529 C C . ARG A 1 66 ? 2.055 -1.214 -11.277 1.00 93.88 66 ARG A C 1
ATOM 531 O O . ARG A 1 66 ? 1.657 -1.663 -10.204 1.00 93.88 66 ARG A O 1
ATOM 538 N N . PHE A 1 67 ? 1.758 0.013 -11.706 1.00 94.00 67 PHE A N 1
ATOM 539 C CA . PHE A 1 67 ? 0.901 0.917 -10.945 1.00 94.00 67 PHE A CA 1
ATOM 540 C C . PHE A 1 67 ? -0.473 0.293 -10.713 1.00 94.00 67 PHE A C 1
ATOM 542 O O . PHE A 1 67 ? -0.921 0.205 -9.572 1.00 94.00 67 PHE A O 1
ATOM 549 N N . ILE A 1 68 ? -1.122 -0.182 -11.777 1.00 91.88 68 ILE A N 1
ATOM 550 C CA . ILE A 1 68 ? -2.469 -0.753 -11.684 1.00 91.88 68 ILE A CA 1
ATOM 551 C C . ILE A 1 68 ? -2.475 -2.042 -10.869 1.00 91.88 68 ILE A C 1
ATOM 553 O O . ILE A 1 68 ? -3.358 -2.221 -10.036 1.00 91.88 68 ILE A O 1
ATOM 557 N N . THR A 1 69 ? -1.492 -2.918 -11.072 1.00 89.62 69 THR A N 1
ATOM 558 C CA . THR A 1 69 ? -1.426 -4.200 -10.358 1.00 89.62 69 THR A CA 1
ATOM 559 C C . THR A 1 69 ? -1.265 -3.995 -8.852 1.00 89.62 69 THR A C 1
ATOM 561 O O . THR A 1 69 ? -1.888 -4.715 -8.080 1.00 89.62 69 THR A O 1
ATOM 564 N N . ARG A 1 70 ? -0.465 -3.003 -8.437 1.00 89.88 70 ARG A N 1
ATOM 565 C CA . ARG A 1 70 ? -0.151 -2.746 -7.024 1.00 89.88 70 ARG A CA 1
ATOM 566 C C . ARG A 1 70 ? -1.165 -1.840 -6.327 1.00 89.88 70 ARG A C 1
ATOM 568 O O . ARG A 1 70 ? -1.558 -2.095 -5.195 1.00 89.88 70 ARG A O 1
ATOM 575 N N . PHE A 1 71 ? -1.557 -0.746 -6.977 1.00 90.50 71 PHE A N 1
ATOM 576 C CA . PHE A 1 71 ? -2.386 0.296 -6.366 1.00 90.50 71 PHE A CA 1
ATOM 577 C C . PHE A 1 71 ? -3.839 0.277 -6.846 1.00 90.50 71 PHE A C 1
ATOM 579 O O . PHE A 1 71 ? -4.690 0.892 -6.215 1.00 90.50 71 PHE A O 1
ATOM 586 N N . GLY A 1 72 ? -4.146 -0.439 -7.924 1.00 89.44 72 GLY A N 1
ATOM 587 C CA . GLY A 1 72 ? -5.471 -0.456 -8.529 1.00 89.44 72 GLY A CA 1
ATOM 588 C C . GLY A 1 72 ? -5.667 0.652 -9.565 1.00 89.44 72 GLY A C 1
ATOM 589 O O . GLY A 1 72 ? -5.099 1.746 -9.493 1.00 89.44 72 GLY A O 1
ATOM 590 N N . GLN A 1 73 ? -6.512 0.362 -10.555 1.00 89.62 73 GLN A N 1
ATOM 591 C CA . GLN A 1 73 ? -6.823 1.284 -11.651 1.00 89.62 73 GLN A CA 1
ATOM 592 C C . GLN A 1 73 ? -7.580 2.533 -11.175 1.00 89.62 73 GLN A C 1
ATOM 594 O O . GLN A 1 73 ? -7.337 3.625 -11.681 1.00 89.62 73 GLN A O 1
ATOM 599 N N . THR A 1 74 ? -8.459 2.392 -10.183 1.00 88.62 74 THR A N 1
ATOM 600 C CA . THR A 1 74 ? -9.263 3.498 -9.639 1.00 88.62 74 THR A CA 1
ATOM 601 C C . THR A 1 74 ? -8.388 4.602 -9.054 1.00 88.62 74 THR A C 1
ATOM 603 O O . THR A 1 74 ? -8.611 5.770 -9.341 1.00 88.62 74 THR A O 1
ATOM 606 N N . ILE A 1 75 ? -7.320 4.247 -8.330 1.00 90.06 75 ILE A N 1
ATOM 607 C CA . ILE A 1 75 ? -6.378 5.232 -7.775 1.00 90.06 75 ILE A CA 1
ATOM 608 C C . ILE A 1 75 ? -5.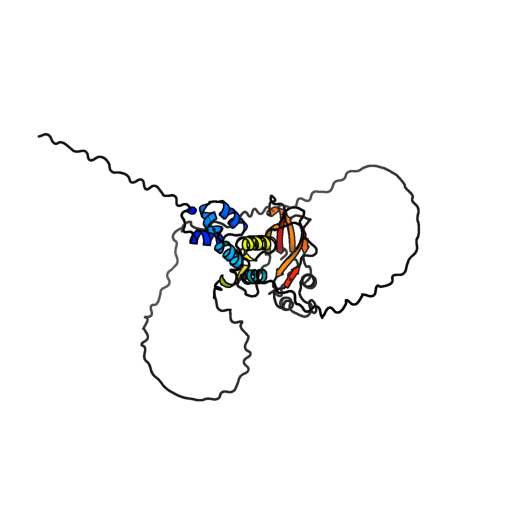689 6.025 -8.885 1.00 90.06 75 ILE A C 1
ATOM 610 O O . ILE A 1 75 ? -5.488 7.233 -8.747 1.00 90.06 75 ILE A O 1
ATOM 614 N N . LEU A 1 76 ? -5.315 5.356 -9.977 1.00 91.06 76 LEU A N 1
ATOM 615 C CA . LEU A 1 76 ? -4.694 6.026 -11.115 1.00 91.06 76 LEU A CA 1
ATOM 616 C C . LEU A 1 76 ? -5.674 7.005 -11.767 1.00 91.06 76 LEU A C 1
ATOM 618 O O . LEU A 1 76 ? -5.311 8.142 -12.055 1.00 91.06 76 LEU A O 1
ATOM 622 N N . GLU A 1 77 ? -6.921 6.582 -11.965 1.00 90.75 77 GLU A N 1
ATOM 623 C CA . GLU A 1 77 ? -7.978 7.418 -12.539 1.00 90.75 77 GLU A CA 1
ATOM 624 C C . GLU A 1 77 ? -8.291 8.640 -11.670 1.00 90.75 77 GLU A C 1
ATOM 626 O O . GLU A 1 77 ? -8.374 9.743 -12.212 1.00 90.75 77 GLU A O 1
ATOM 631 N N . ASP A 1 78 ? -8.378 8.462 -10.348 1.00 90.31 78 ASP A N 1
ATOM 632 C CA . ASP A 1 78 ? -8.606 9.540 -9.377 1.00 90.31 78 ASP A CA 1
ATOM 633 C C . ASP A 1 78 ? -7.466 10.569 -9.394 1.00 90.31 78 ASP A C 1
ATOM 635 O O . ASP A 1 78 ? -7.691 11.773 -9.268 1.00 90.31 78 ASP A O 1
ATOM 639 N N . LYS A 1 79 ? -6.217 10.110 -9.557 1.00 90.44 79 LYS A N 1
ATOM 640 C CA . LYS A 1 79 ? -5.042 10.992 -9.642 1.00 90.44 79 LYS A CA 1
ATOM 641 C C . LYS A 1 79 ? -4.956 11.731 -10.973 1.00 90.44 79 LYS A C 1
ATOM 643 O O . LYS A 1 79 ? -4.487 12.866 -10.996 1.00 90.44 79 LYS A O 1
ATOM 648 N N . LEU A 1 80 ? -5.392 11.104 -12.064 1.00 90.12 80 LEU A N 1
ATOM 649 C CA . LEU A 1 80 ? -5.417 11.723 -13.392 1.00 90.12 80 LEU A CA 1
ATOM 650 C C . LEU A 1 80 ? -6.591 12.688 -13.574 1.00 90.12 80 LEU A C 1
ATOM 652 O O . LEU A 1 80 ? -6.486 13.626 -14.362 1.00 90.12 80 LEU A O 1
ATOM 656 N N . ASN A 1 81 ? -7.692 12.464 -12.860 1.00 90.31 81 ASN A N 1
ATOM 657 C CA . ASN A 1 81 ? -8.893 13.289 -12.909 1.00 90.31 81 ASN A CA 1
ATOM 658 C C . ASN A 1 81 ? -9.251 13.737 -11.485 1.00 90.31 81 ASN A C 1
ATOM 660 O O . ASN A 1 81 ? -10.240 13.253 -10.929 1.00 90.31 81 ASN A O 1
ATOM 664 N N . PRO A 1 82 ? -8.450 14.629 -10.870 1.00 84.75 82 PRO A N 1
ATOM 665 C CA . PRO A 1 82 ? -8.747 15.098 -9.527 1.00 84.75 82 PRO A CA 1
ATOM 666 C C . PRO A 1 82 ? -10.152 15.719 -9.514 1.00 84.75 82 PRO A C 1
ATOM 668 O O . PRO A 1 82 ? -10.479 16.483 -10.432 1.00 84.75 82 PRO A O 1
ATOM 671 N N . PRO A 1 83 ? -10.997 15.397 -8.517 1.00 80.50 83 PRO A N 1
ATOM 672 C CA . PRO A 1 83 ? -12.325 15.980 -8.426 1.00 80.50 83 PRO A CA 1
ATOM 673 C C . PRO A 1 83 ? -12.183 17.500 -8.417 1.00 80.50 83 PRO A C 1
ATOM 675 O O . PRO A 1 83 ? -11.399 18.056 -7.643 1.00 80.50 83 PRO A O 1
ATOM 678 N N . LEU A 1 84 ? -12.909 18.167 -9.317 1.00 81.62 84 LEU A N 1
ATOM 679 C CA . LEU A 1 84 ? -12.930 19.623 -9.355 1.00 81.62 84 LEU A CA 1
ATOM 680 C C . LEU A 1 84 ? -13.342 20.118 -7.962 1.00 81.62 84 LEU A C 1
ATOM 682 O O . LEU A 1 84 ? -14.297 19.576 -7.398 1.00 81.62 84 LEU A O 1
ATOM 686 N N . PRO A 1 85 ? -12.644 21.112 -7.386 1.00 81.44 85 PRO A N 1
ATOM 687 C CA . PRO A 1 85 ? -13.051 21.679 -6.110 1.00 81.44 85 PRO A CA 1
ATOM 688 C C . PRO A 1 85 ? -14.502 22.143 -6.255 1.00 81.44 85 PRO A C 1
ATOM 690 O O . PRO A 1 85 ? -14.796 22.947 -7.142 1.00 81.44 85 PRO A O 1
ATOM 693 N N . ASN A 1 86 ? -15.406 21.574 -5.448 1.00 68.75 86 ASN A N 1
ATOM 694 C CA . ASN A 1 86 ? -16.833 21.891 -5.476 1.00 68.75 86 ASN A CA 1
ATOM 695 C C . ASN A 1 86 ? -17.000 23.416 -5.462 1.00 68.75 86 ASN A C 1
ATOM 697 O O . ASN A 1 86 ? -16.710 24.073 -4.464 1.00 68.75 86 ASN A O 1
ATOM 701 N N . LYS A 1 87 ? -17.451 23.977 -6.588 1.00 60.12 87 LYS A N 1
ATOM 702 C CA . LYS A 1 87 ? -17.682 25.413 -6.796 1.00 60.12 87 LYS A CA 1
ATOM 703 C C . LYS A 1 87 ? -18.967 25.901 -6.110 1.00 60.12 87 LYS A C 1
ATOM 705 O O . LYS A 1 87 ? -19.639 26.772 -6.646 1.00 60.12 87 LYS A O 1
ATOM 710 N N . ASP A 1 88 ? -19.269 25.405 -4.914 1.00 61.38 88 ASP A N 1
ATOM 711 C CA . ASP A 1 88 ? -20.326 25.957 -4.060 1.00 61.38 88 ASP A CA 1
ATOM 712 C C . ASP A 1 88 ? -19.707 26.737 -2.884 1.00 61.38 88 ASP A C 1
ATOM 714 O O . ASP A 1 88 ? -19.704 26.266 -1.746 1.00 61.38 88 ASP A O 1
ATOM 718 N N . PRO A 1 89 ? -19.176 27.956 -3.118 1.00 57.31 89 PRO A N 1
ATOM 719 C CA . PRO A 1 89 ? -18.724 28.849 -2.050 1.00 57.31 89 PRO A CA 1
ATOM 720 C C . PRO A 1 89 ? -19.884 29.452 -1.233 1.00 57.31 89 PRO A C 1
ATOM 722 O O . PRO A 1 89 ? -19.647 30.203 -0.292 1.00 57.31 89 PRO A O 1
ATOM 725 N N . SER A 1 90 ? -21.144 29.146 -1.557 1.00 59.47 90 SER A N 1
ATOM 726 C CA . SER A 1 90 ? -22.334 29.791 -0.983 1.00 59.47 90 SER A CA 1
ATOM 727 C C . SER A 1 90 ? -22.842 29.180 0.332 1.00 59.47 90 SER A C 1
ATOM 729 O O . SER A 1 90 ? -23.873 29.617 0.840 1.00 59.47 90 SER A O 1
ATOM 731 N N . LYS A 1 91 ? -22.141 28.199 0.922 1.00 52.53 91 LYS A N 1
ATOM 732 C CA . LYS A 1 91 ? -22.594 27.515 2.151 1.00 52.53 91 LYS A CA 1
ATOM 733 C C . LYS A 1 91 ? -21.581 27.501 3.300 1.00 52.53 91 LYS A C 1
ATOM 735 O O . LYS A 1 91 ? -21.617 26.613 4.147 1.00 52.53 91 LYS A O 1
ATOM 740 N N . LEU A 1 92 ? -20.699 28.499 3.360 1.00 44.88 92 LEU A N 1
ATOM 741 C CA . LEU A 1 92 ? -19.921 28.785 4.567 1.00 44.88 92 LEU A CA 1
ATOM 742 C C . LEU A 1 92 ? -20.788 29.589 5.543 1.00 44.88 92 LEU A C 1
ATOM 744 O O . LEU A 1 92 ? -20.743 30.815 5.588 1.00 44.88 92 LEU A O 1
ATOM 748 N N . THR A 1 93 ? -21.601 28.885 6.331 1.00 51.84 93 THR A N 1
ATOM 749 C CA . THR A 1 93 ? -22.094 29.428 7.602 1.00 51.84 93 THR A CA 1
ATOM 750 C C . THR A 1 93 ? -20.887 29.788 8.474 1.00 51.84 93 THR A C 1
ATOM 752 O O . THR A 1 93 ? -20.019 28.929 8.663 1.00 51.84 93 THR A O 1
ATOM 755 N N . PRO A 1 94 ? -20.792 31.025 8.990 1.00 52.53 94 PRO A N 1
ATOM 756 C CA . PRO A 1 94 ? -19.665 31.439 9.814 1.00 52.53 94 PRO A CA 1
ATOM 757 C C . PRO A 1 94 ? -19.579 30.582 11.089 1.00 52.53 94 PRO A C 1
ATOM 759 O O . PRO A 1 94 ? -20.617 30.222 11.655 1.00 52.53 94 PRO A O 1
ATOM 762 N N . PRO A 1 95 ? -18.362 30.244 11.552 1.00 50.22 95 PRO A N 1
ATOM 763 C CA . PRO A 1 95 ? -18.172 29.471 12.770 1.00 50.22 95 PRO A CA 1
ATOM 764 C C . PRO A 1 95 ? -18.711 30.257 13.966 1.00 50.22 95 PRO A C 1
ATOM 766 O O . PRO A 1 95 ? -18.301 31.387 14.227 1.00 50.22 95 PRO A O 1
ATOM 769 N N . SER A 1 96 ? -19.651 29.653 14.689 1.00 46.03 96 SER A N 1
ATOM 770 C CA . SER A 1 96 ? -20.164 30.182 15.948 1.00 46.03 96 SER A CA 1
ATOM 771 C C . SER A 1 96 ? -19.028 30.220 16.969 1.00 46.03 96 SER A C 1
ATOM 773 O O . SER A 1 96 ? -18.461 29.188 17.328 1.00 46.03 96 SER A O 1
ATOM 775 N N . THR A 1 97 ? -18.674 31.424 17.401 1.00 49.53 97 THR A N 1
ATOM 776 C CA . THR A 1 97 ? -17.633 31.707 18.388 1.00 49.53 97 THR A CA 1
ATOM 777 C C . THR A 1 97 ? -17.915 30.962 19.702 1.00 49.53 97 THR A C 1
ATOM 779 O O . THR A 1 97 ? -19.014 31.104 20.243 1.00 49.53 97 THR A O 1
ATOM 782 N N . PRO A 1 98 ?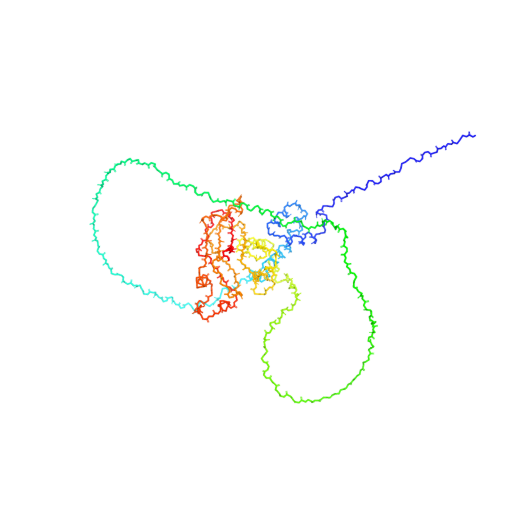 -16.965 30.188 20.258 1.00 49.12 98 PRO A N 1
ATOM 783 C CA . PRO A 1 98 ? -17.134 29.589 21.576 1.00 49.12 98 PRO A CA 1
ATOM 784 C C . PRO A 1 98 ? -16.991 30.659 22.668 1.00 49.12 98 PRO A C 1
ATOM 786 O O . PRO A 1 98 ? -16.016 31.407 22.704 1.00 49.12 98 PRO A O 1
ATOM 789 N N . LEU A 1 99 ? -17.979 30.725 23.563 1.00 44.31 99 LEU A N 1
ATOM 790 C CA . LEU A 1 99 ? -17.957 31.545 24.775 1.00 44.31 99 LEU A CA 1
ATOM 791 C C . LEU A 1 99 ? -16.878 31.026 25.738 1.00 44.31 99 LEU A C 1
ATOM 793 O O . LEU A 1 99 ? -16.949 29.899 26.226 1.00 44.31 99 LEU A O 1
ATOM 797 N N . THR A 1 100 ? -15.884 31.866 26.014 1.00 44.41 100 THR A N 1
ATOM 798 C CA . THR A 1 100 ? -14.803 31.626 26.976 1.00 44.41 100 THR A CA 1
ATOM 799 C C . THR A 1 100 ? -15.338 31.596 28.418 1.00 44.41 100 THR A C 1
ATOM 801 O O . THR A 1 100 ? -16.058 32.520 28.807 1.00 44.41 100 THR A O 1
ATOM 804 N N . PRO A 1 101 ? -14.961 30.617 29.264 1.00 52.81 101 PRO A N 1
ATOM 805 C CA . PRO A 1 101 ? -15.237 30.668 30.695 1.00 52.81 101 PRO A CA 1
ATOM 806 C C . PRO A 1 101 ? -14.287 31.651 31.391 1.00 52.81 101 PRO A C 1
ATOM 808 O O . PRO A 1 101 ? -13.068 31.599 31.230 1.00 52.81 101 PRO A O 1
ATOM 811 N N . ARG A 1 102 ? -14.863 32.549 32.189 1.00 38.44 102 ARG A N 1
ATOM 812 C CA . ARG A 1 102 ? -14.172 33.535 33.024 1.00 38.44 102 ARG A CA 1
ATOM 813 C C . ARG A 1 102 ? -13.684 32.844 34.306 1.00 38.44 102 ARG A C 1
ATOM 815 O O . ARG A 1 102 ? -14.506 32.497 35.148 1.00 38.44 102 ARG A O 1
ATOM 822 N N . PHE A 1 103 ? -12.375 32.644 34.461 1.00 44.47 103 PHE A N 1
ATOM 823 C CA . PHE A 1 103 ? -11.782 32.221 35.737 1.00 44.47 103 PHE A CA 1
ATOM 824 C C . PHE A 1 103 ? -11.521 33.434 36.647 1.00 44.47 103 PHE A C 1
ATOM 826 O O . PHE A 1 103 ? -11.092 34.479 36.149 1.00 44.47 103 PHE A O 1
ATOM 833 N N . PRO A 1 104 ? -11.765 33.322 37.966 1.00 48.41 104 PRO A N 1
ATOM 834 C CA . PRO A 1 104 ? -11.420 34.360 38.925 1.00 48.41 104 PRO A CA 1
ATOM 835 C C . PRO A 1 104 ? -9.928 34.327 39.284 1.00 48.41 104 PRO A C 1
ATOM 837 O O . PRO A 1 104 ? -9.314 33.276 39.447 1.00 48.41 104 PRO A O 1
ATOM 840 N N . SER A 1 105 ? -9.376 35.528 39.420 1.00 40.56 105 SER A N 1
ATOM 841 C CA . SER A 1 105 ? -8.037 35.852 39.899 1.00 40.56 105 SER A CA 1
ATOM 842 C C . SER A 1 105 ? -7.807 35.402 41.344 1.00 40.56 105 SER A C 1
ATOM 844 O O . SER A 1 105 ? -8.607 35.738 42.219 1.00 40.56 105 SER A O 1
ATOM 846 N N . THR A 1 106 ? -6.667 34.769 41.619 1.00 39.91 106 THR A N 1
ATOM 847 C CA . THR A 1 106 ? -6.138 34.619 42.983 1.00 39.91 106 THR A CA 1
ATOM 848 C C . THR A 1 106 ? -4.739 35.201 43.106 1.00 39.91 106 THR A C 1
ATOM 850 O O . THR A 1 106 ? -3.893 35.059 42.227 1.00 39.91 106 THR A O 1
ATOM 853 N N . ASN A 1 107 ? -4.581 35.891 44.230 1.00 37.50 107 ASN A N 1
ATOM 854 C CA . ASN A 1 107 ? -3.508 36.774 44.643 1.00 37.50 107 ASN A CA 1
ATOM 855 C C . ASN A 1 107 ? -2.105 36.166 44.665 1.00 37.50 107 ASN A C 1
ATOM 857 O O . ASN A 1 107 ? -1.888 35.012 45.025 1.00 37.50 107 ASN A O 1
ATOM 861 N N . SER A 1 108 ? -1.163 37.070 44.420 1.00 38.91 108 SER A N 1
ATOM 862 C CA . SER A 1 108 ? 0.240 37.050 44.803 1.00 38.91 108 SER A CA 1
ATOM 863 C C . SER A 1 108 ? 0.452 36.654 46.268 1.00 38.91 108 SER A C 1
ATOM 865 O O . SER A 1 108 ? -0.114 37.286 47.159 1.00 38.91 108 SER A O 1
ATOM 867 N N . GLN A 1 109 ? 1.358 35.708 46.524 1.00 40.59 109 GLN A N 1
ATOM 868 C CA . GLN A 1 109 ? 2.188 35.726 47.729 1.00 40.59 109 GLN A CA 1
ATOM 869 C C . GLN A 1 109 ? 3.628 35.341 47.392 1.00 40.59 109 GLN A C 1
ATOM 871 O O . GLN A 1 109 ? 3.932 34.264 46.888 1.00 40.59 109 GLN A O 1
ATOM 876 N N . THR A 1 110 ? 4.489 36.306 47.673 1.00 38.84 110 THR A N 1
ATOM 877 C CA . THR A 1 110 ? 5.943 36.290 47.691 1.00 38.84 110 THR A CA 1
ATOM 878 C C . THR A 1 110 ? 6.423 35.476 48.893 1.00 38.84 110 THR A C 1
ATOM 880 O O . THR A 1 110 ? 5.993 35.760 50.006 1.00 38.84 110 THR A O 1
ATOM 883 N N . PHE A 1 111 ? 7.353 34.536 48.713 1.00 40.44 111 PHE A N 1
ATOM 884 C CA . PHE A 1 111 ? 8.191 34.048 49.812 1.00 40.44 111 PHE A CA 1
ATOM 885 C C . PHE A 1 111 ? 9.651 33.941 49.379 1.00 40.44 111 PHE A C 1
ATOM 887 O O . PHE A 1 111 ? 9.975 33.503 48.277 1.00 40.44 111 PHE A O 1
ATOM 894 N N . HIS A 1 112 ? 10.501 34.428 50.278 1.00 39.78 112 HIS A N 1
ATOM 895 C CA . HIS A 1 112 ? 11.937 34.592 50.144 1.00 39.78 112 HIS A CA 1
ATOM 896 C C . HIS A 1 112 ? 12.713 33.283 50.326 1.00 39.78 112 HIS A C 1
ATOM 898 O O . HIS A 1 112 ? 12.292 32.359 51.018 1.00 39.78 112 HIS A O 1
ATOM 904 N N . SER A 1 113 ? 13.895 33.291 49.717 1.00 37.62 113 SER A N 1
ATOM 905 C CA . SER A 1 113 ? 15.003 32.347 49.803 1.00 37.62 113 SER A CA 1
ATOM 906 C C . SER A 1 113 ? 15.387 31.933 51.226 1.00 37.62 113 SER A C 1
ATOM 908 O O . SER A 1 113 ? 15.376 32.760 52.134 1.00 37.62 113 SER A O 1
ATOM 910 N N . SER A 1 114 ? 15.912 30.713 51.376 1.00 32.88 114 SER A N 1
ATOM 911 C CA . SER A 1 114 ? 17.055 30.432 52.258 1.00 32.88 114 SER A CA 1
ATOM 912 C C . SER A 1 114 ? 17.751 29.139 51.840 1.00 32.88 114 SER A C 1
ATOM 914 O O . SER A 1 114 ? 17.157 28.065 51.806 1.00 32.88 114 SER A O 1
ATOM 916 N N . SER A 1 115 ? 19.029 29.290 51.512 1.00 38.34 115 SER A N 1
ATOM 917 C CA . SER A 1 115 ? 20.025 28.241 51.336 1.00 38.34 115 SER A CA 1
ATOM 918 C C . SER A 1 115 ? 20.300 27.524 52.658 1.00 38.34 115 SER A C 1
ATOM 920 O O . SER A 1 115 ? 20.302 28.169 53.702 1.00 38.34 115 SER A O 1
ATOM 922 N N . ASN A 1 116 ? 20.656 26.239 52.610 1.00 35.56 116 ASN A N 1
ATOM 923 C CA . ASN A 1 116 ? 21.610 25.673 53.561 1.00 35.56 116 ASN A CA 1
ATOM 924 C C . ASN A 1 116 ? 22.356 24.483 52.944 1.00 35.56 116 ASN A C 1
ATOM 926 O O . ASN A 1 116 ? 21.761 23.516 52.478 1.00 35.56 116 ASN A O 1
ATOM 930 N N . ASN A 1 117 ? 23.682 24.612 52.951 1.00 38.88 117 ASN A N 1
ATOM 931 C CA . ASN A 1 117 ? 24.661 23.559 52.722 1.00 38.88 117 ASN A CA 1
ATOM 932 C C . ASN A 1 117 ? 24.699 22.617 53.931 1.00 38.88 117 ASN A C 1
ATOM 934 O O . ASN A 1 117 ? 24.785 23.098 55.057 1.00 38.88 117 ASN A O 1
ATOM 938 N N . SER A 1 118 ? 24.829 21.314 53.686 1.00 36.53 118 SER A N 1
ATOM 939 C CA . SER A 1 118 ? 25.750 20.462 54.451 1.00 36.53 118 SER A CA 1
ATOM 940 C C . SER A 1 118 ? 25.964 19.124 53.746 1.00 36.53 118 SER A C 1
ATOM 942 O O . SER A 1 118 ? 25.031 18.369 53.487 1.00 36.53 118 SER A O 1
ATOM 944 N N . SER A 1 119 ? 27.231 18.866 53.460 1.00 36.31 119 SER A N 1
ATOM 945 C CA . SER A 1 119 ? 27.866 17.602 53.103 1.00 36.31 119 SER A CA 1
ATOM 946 C C . SER A 1 119 ? 27.707 16.532 54.197 1.00 36.31 119 SER A C 1
ATOM 948 O O . SER A 1 119 ? 27.569 16.890 55.362 1.00 36.31 119 SER A O 1
ATOM 950 N N . ILE A 1 120 ? 27.797 15.242 53.825 1.00 35.03 120 ILE A N 1
ATOM 951 C CA . ILE A 1 120 ? 28.631 14.175 54.441 1.00 35.03 120 ILE A CA 1
ATOM 952 C C . ILE A 1 120 ? 28.247 12.778 53.880 1.00 35.03 120 ILE A C 1
ATOM 954 O O . ILE A 1 120 ? 27.116 12.329 54.002 1.00 35.03 120 ILE A O 1
ATOM 958 N N . ASN A 1 121 ? 29.258 12.138 53.279 1.00 32.78 121 ASN A N 1
ATOM 959 C CA . ASN A 1 121 ? 29.683 10.725 53.251 1.00 32.78 121 ASN A CA 1
ATOM 960 C C . ASN A 1 121 ? 28.729 9.516 53.095 1.00 32.78 121 ASN A C 1
ATOM 962 O O . ASN A 1 121 ? 27.834 9.273 53.891 1.00 32.78 121 ASN A O 1
ATOM 966 N N . ASN A 1 122 ? 29.195 8.645 52.183 1.00 33.28 122 ASN A N 1
ATOM 967 C CA . ASN A 1 122 ? 29.325 7.179 52.238 1.00 33.28 122 ASN A CA 1
ATOM 968 C C . ASN A 1 122 ? 28.093 6.314 52.541 1.00 33.28 122 ASN A C 1
ATOM 970 O O . ASN A 1 122 ? 27.630 6.243 53.673 1.00 33.28 122 ASN A O 1
ATOM 974 N N . SER A 1 123 ? 27.775 5.405 51.616 1.00 33.34 123 SER A N 1
ATOM 975 C CA . SER A 1 123 ? 28.214 3.999 51.722 1.00 33.34 123 SER A CA 1
ATOM 976 C C . SER A 1 123 ? 27.647 3.153 50.587 1.00 33.34 123 SER A C 1
ATOM 978 O O . SER A 1 123 ? 26.508 3.314 50.159 1.00 33.34 123 SER A O 1
ATOM 980 N N . ALA A 1 124 ? 28.481 2.228 50.124 1.00 36.62 124 ALA A N 1
ATOM 981 C CA . ALA A 1 124 ? 28.120 1.134 49.247 1.00 36.62 124 ALA A CA 1
ATOM 982 C C . ALA A 1 124 ? 27.047 0.238 49.885 1.00 36.62 124 ALA A C 1
ATOM 984 O O . ALA A 1 124 ? 27.174 -0.129 51.051 1.00 36.62 124 ALA A O 1
ATOM 985 N N . ASN A 1 125 ? 26.053 -0.185 49.100 1.00 34.00 125 ASN A N 1
ATOM 986 C CA . ASN A 1 125 ? 25.534 -1.546 49.195 1.00 34.00 125 ASN A CA 1
ATOM 987 C C . ASN A 1 125 ? 24.726 -1.943 47.951 1.00 34.00 125 ASN A C 1
ATOM 989 O O . ASN A 1 125 ? 23.671 -1.396 47.655 1.00 34.00 125 ASN A O 1
ATOM 993 N N . THR A 1 126 ? 25.323 -2.875 47.208 1.00 35.94 126 THR A N 1
ATOM 994 C CA . THR A 1 126 ? 24.731 -4.129 46.722 1.00 35.94 126 THR A CA 1
ATOM 995 C C . THR A 1 126 ? 23.214 -4.168 46.478 1.00 35.94 126 THR A C 1
ATOM 997 O O . THR A 1 126 ? 22.389 -4.099 47.384 1.00 35.94 126 THR A O 1
ATOM 1000 N N . SER A 1 127 ? 22.835 -4.423 45.225 1.00 32.50 127 SER A N 1
ATOM 1001 C CA . SER A 1 127 ? 21.550 -5.043 44.889 1.00 32.50 127 SER A CA 1
ATOM 1002 C C . SER A 1 127 ? 21.746 -6.064 43.764 1.00 32.50 127 SER A C 1
ATOM 1004 O O . SER A 1 127 ? 22.615 -5.863 42.912 1.00 32.50 127 SER A O 1
ATOM 1006 N N . PRO A 1 128 ? 21.014 -7.191 43.803 1.00 40.25 128 PRO A N 1
ATOM 1007 C CA . PRO A 1 128 ? 21.375 -8.402 43.086 1.00 40.25 128 PRO A CA 1
ATOM 1008 C C . PRO A 1 128 ? 20.871 -8.396 41.642 1.00 40.25 128 PRO A C 1
ATOM 1010 O O . PRO A 1 128 ? 19.727 -8.054 41.350 1.00 40.25 128 PRO A O 1
ATOM 1013 N N . THR A 1 129 ? 21.742 -8.852 40.749 1.00 29.06 129 THR A N 1
ATOM 1014 C CA . THR A 1 129 ? 21.443 -9.194 39.360 1.00 29.06 129 THR A CA 1
ATOM 1015 C C . THR A 1 129 ? 20.523 -10.415 39.319 1.00 29.06 129 THR A C 1
ATOM 1017 O O . THR A 1 129 ? 20.964 -11.539 39.553 1.00 29.06 129 THR A O 1
ATOM 1020 N N . LEU A 1 130 ? 19.246 -10.211 38.997 1.00 32.16 130 LEU A N 1
ATOM 1021 C CA . LEU A 1 130 ? 18.364 -11.282 38.535 1.00 32.16 130 LEU A CA 1
ATOM 1022 C C . LEU A 1 130 ? 18.685 -11.565 37.062 1.00 32.16 130 LEU A C 1
ATOM 1024 O O . LEU A 1 130 ? 18.280 -10.824 36.170 1.00 32.16 130 LEU A O 1
ATOM 1028 N N . GLN A 1 131 ? 19.441 -12.637 36.820 1.00 31.33 131 GLN A N 1
ATOM 1029 C CA . GLN A 1 131 ? 19.550 -13.262 35.504 1.00 31.33 131 GLN A CA 1
ATOM 1030 C C . GLN A 1 131 ? 18.196 -13.891 35.154 1.00 31.33 131 GLN A C 1
ATOM 1032 O O . GLN A 1 131 ? 17.778 -14.860 35.786 1.00 31.33 131 GLN A O 1
ATOM 1037 N N . GLN A 1 132 ? 17.511 -13.346 34.149 1.00 32.50 132 GLN A N 1
ATOM 1038 C CA . GLN A 1 132 ? 16.473 -14.081 33.430 1.00 32.50 132 GLN A CA 1
ATOM 1039 C C . GLN A 1 132 ? 17.111 -14.846 32.261 1.00 32.50 132 GLN A C 1
ATOM 1041 O O . GLN A 1 132 ? 18.020 -14.319 31.615 1.00 32.50 132 GLN A O 1
ATOM 1046 N N . PRO A 1 133 ? 16.665 -16.083 31.983 1.00 31.45 133 PRO A N 1
ATOM 1047 C CA . PRO A 1 133 ? 17.217 -16.894 30.912 1.00 31.45 133 PRO A CA 1
ATOM 1048 C C . PRO A 1 133 ? 16.791 -16.336 29.551 1.00 31.45 133 PRO A C 1
ATOM 1050 O O . PRO A 1 133 ? 15.616 -16.329 29.191 1.00 31.45 133 PRO A O 1
ATOM 1053 N N . GLN A 1 134 ? 17.785 -15.889 28.792 1.00 29.52 134 GLN A N 1
ATOM 1054 C CA . GLN A 1 134 ? 17.683 -15.518 27.390 1.00 29.52 134 GLN A CA 1
ATOM 1055 C C . GLN A 1 134 ? 17.454 -16.803 26.574 1.00 29.52 134 GLN A C 1
ATOM 1057 O O . GLN A 1 134 ? 18.397 -17.510 26.228 1.00 29.52 134 GLN A O 1
ATOM 1062 N N . GLN A 1 135 ? 16.194 -17.158 26.313 1.00 32.81 135 GLN A N 1
ATOM 1063 C CA . GLN A 1 135 ? 15.874 -18.166 25.302 1.00 32.81 135 GLN A CA 1
ATOM 1064 C C . GLN A 1 135 ? 16.008 -17.514 23.922 1.00 32.81 135 GLN A C 1
ATOM 1066 O O . GLN A 1 135 ? 15.075 -16.893 23.417 1.00 32.81 135 GLN A O 1
ATOM 1071 N N . GLN A 1 136 ? 17.202 -17.624 23.335 1.00 27.48 136 GLN A N 1
ATOM 1072 C CA . GLN A 1 136 ? 17.414 -17.385 21.910 1.00 27.48 136 GLN A CA 1
ATOM 1073 C C . GLN A 1 136 ? 16.623 -18.430 21.117 1.00 27.48 136 GLN A C 1
ATOM 1075 O O . GLN A 1 136 ? 16.967 -19.610 21.112 1.00 27.48 136 GLN A O 1
ATOM 1080 N N . PHE A 1 137 ? 15.568 -17.990 20.438 1.00 27.47 137 PHE A N 1
ATOM 1081 C CA . PHE A 1 137 ? 15.015 -18.715 19.304 1.00 27.47 137 PHE A CA 1
ATOM 1082 C C . PHE A 1 137 ? 15.653 -18.150 18.035 1.00 27.47 137 PHE A C 1
ATOM 1084 O O . PHE A 1 137 ? 15.224 -17.118 17.522 1.00 27.47 137 PHE A O 1
ATOM 1091 N N . ASP A 1 138 ? 16.684 -18.834 17.538 1.00 29.81 138 ASP A N 1
ATOM 1092 C CA . ASP A 1 138 ? 17.172 -18.660 16.171 1.00 29.81 138 ASP A CA 1
ATOM 1093 C C . ASP A 1 138 ? 16.100 -19.174 15.202 1.00 29.81 138 ASP A C 1
ATOM 1095 O O . ASP A 1 138 ? 16.001 -20.369 14.928 1.00 29.81 138 ASP A O 1
ATOM 1099 N N . ASN A 1 139 ? 15.278 -18.265 14.682 1.00 29.77 139 ASN A N 1
ATOM 1100 C CA . ASN A 1 139 ? 14.391 -18.527 13.550 1.00 29.77 139 ASN A CA 1
ATOM 1101 C C . ASN A 1 139 ? 14.905 -17.769 12.322 1.00 29.77 139 ASN A C 1
ATOM 1103 O O . ASN A 1 139 ? 14.312 -16.794 11.867 1.00 29.77 139 ASN A O 1
ATOM 1107 N N . HIS A 1 140 ? 16.020 -18.249 11.772 1.00 30.47 140 HIS A N 1
ATOM 1108 C CA . HIS A 1 140 ? 16.409 -17.958 10.397 1.00 30.47 140 HIS A CA 1
ATOM 1109 C C . HIS A 1 140 ? 15.596 -18.861 9.461 1.00 30.47 140 HIS A C 1
ATOM 1111 O O . HIS A 1 140 ? 15.908 -20.039 9.302 1.00 30.47 140 HIS A O 1
ATOM 1117 N N . LEU A 1 141 ? 14.558 -18.317 8.825 1.00 31.00 141 LEU A N 1
ATOM 1118 C CA . LEU A 1 141 ? 13.954 -18.926 7.639 1.00 31.00 141 LEU A CA 1
ATOM 1119 C C . LEU A 1 141 ? 13.714 -17.856 6.573 1.00 31.00 141 LEU A C 1
ATOM 1121 O O . LEU A 1 141 ? 12.707 -17.152 6.580 1.00 31.00 141 LEU A O 1
ATOM 1125 N N . ASP A 1 142 ? 14.657 -17.785 5.634 1.00 29.38 142 ASP A N 1
ATOM 1126 C CA . ASP A 1 142 ? 14.458 -17.214 4.304 1.00 29.38 142 ASP A CA 1
ATOM 1127 C C . ASP A 1 142 ? 13.401 -18.037 3.543 1.00 29.38 142 ASP A C 1
ATOM 1129 O O . ASP A 1 142 ? 13.556 -19.256 3.409 1.00 29.38 142 ASP A O 1
ATOM 1133 N N . PRO A 1 143 ? 12.343 -17.432 2.975 1.00 39.00 143 PRO A N 1
ATOM 1134 C CA . PRO A 1 143 ? 11.342 -18.176 2.229 1.00 39.00 143 PRO A CA 1
ATOM 1135 C C . PRO A 1 143 ? 11.623 -18.114 0.724 1.00 39.00 143 PRO A C 1
ATOM 1137 O O . PRO A 1 143 ? 10.807 -17.594 -0.029 1.00 39.00 143 PRO A O 1
ATOM 1140 N N . VAL A 1 144 ? 12.753 -18.644 0.243 1.00 35.78 144 VAL A N 1
ATOM 1141 C CA . VAL A 1 144 ? 12.929 -18.888 -1.203 1.00 35.78 144 VAL A CA 1
ATOM 1142 C C . VAL A 1 144 ? 13.845 -20.090 -1.449 1.00 35.78 144 VAL A C 1
ATOM 1144 O O . VAL A 1 144 ? 15.043 -19.917 -1.634 1.00 35.78 144 VAL A O 1
ATOM 1147 N N . SER A 1 145 ? 13.287 -21.310 -1.446 1.00 35.97 145 SER A N 1
ATOM 1148 C CA . SER A 1 145 ? 13.690 -22.474 -2.275 1.00 35.97 145 SER A CA 1
ATOM 1149 C C . SER A 1 145 ? 13.140 -23.778 -1.690 1.00 35.97 145 SER A C 1
ATOM 1151 O O . SER A 1 145 ? 13.789 -24.441 -0.891 1.00 35.97 145 SER A O 1
ATOM 1153 N N . ALA A 1 146 ? 11.954 -24.194 -2.129 1.00 33.69 146 ALA A N 1
ATOM 1154 C CA . ALA A 1 146 ? 11.507 -25.578 -1.981 1.00 33.69 146 ALA A CA 1
ATOM 1155 C C . ALA A 1 146 ? 10.959 -26.062 -3.324 1.00 33.69 146 ALA A C 1
ATOM 1157 O O . ALA A 1 146 ? 9.756 -26.169 -3.540 1.00 33.69 146 ALA A O 1
ATOM 1158 N N . ALA A 1 147 ? 11.877 -26.318 -4.251 1.00 34.59 147 ALA A N 1
ATOM 1159 C CA . ALA A 1 147 ? 11.615 -27.138 -5.417 1.00 34.59 147 ALA A CA 1
ATOM 1160 C C . ALA A 1 147 ? 12.723 -28.190 -5.517 1.00 34.59 147 ALA A C 1
ATOM 1162 O O . ALA A 1 147 ? 13.890 -27.855 -5.691 1.00 34.59 147 ALA A O 1
ATOM 1163 N N . SER A 1 148 ? 12.296 -29.453 -5.493 1.00 36.41 148 SER A N 1
ATOM 1164 C CA . SER A 1 148 ? 13.031 -30.647 -5.929 1.00 36.41 148 SER A CA 1
ATOM 1165 C C . SER A 1 148 ? 14.040 -31.248 -4.944 1.00 36.41 148 SER A C 1
ATOM 1167 O O . SER A 1 148 ? 15.189 -30.825 -4.869 1.00 36.41 148 SER A O 1
ATOM 1169 N N . SER A 1 149 ? 13.639 -32.339 -4.284 1.00 33.50 149 SER A N 1
ATOM 1170 C CA . SER A 1 149 ? 14.496 -33.507 -4.016 1.00 33.50 149 SER A CA 1
ATOM 1171 C C . SER A 1 149 ? 13.642 -34.742 -3.658 1.00 33.50 149 SER A C 1
ATOM 1173 O O . SER A 1 149 ? 12.465 -34.583 -3.334 1.00 33.50 149 SER A O 1
ATOM 1175 N N . PRO A 1 150 ? 14.172 -35.965 -3.853 1.00 39.41 150 PRO A N 1
ATOM 1176 C CA . PRO A 1 150 ? 13.432 -37.087 -4.435 1.00 39.41 150 PRO A CA 1
ATOM 1177 C C . PRO A 1 150 ? 12.750 -38.017 -3.418 1.00 39.41 150 PRO A C 1
ATOM 1179 O O . PRO A 1 150 ? 13.121 -38.086 -2.250 1.00 39.41 150 PRO A O 1
ATOM 1182 N N . LEU A 1 151 ? 11.766 -38.770 -3.923 1.00 41.03 151 LEU A N 1
ATOM 1183 C CA . LEU A 1 151 ? 11.073 -39.869 -3.243 1.00 41.03 151 LEU A CA 1
ATOM 1184 C C . LEU A 1 151 ? 12.039 -40.917 -2.659 1.00 41.03 151 LEU A C 1
ATOM 1186 O O . LEU A 1 151 ? 12.920 -41.384 -3.384 1.00 41.03 151 LEU A O 1
ATOM 1190 N N . PRO A 1 152 ? 11.768 -41.433 -1.448 1.00 39.53 152 PRO A N 1
ATOM 1191 C CA . PRO A 1 152 ? 12.122 -42.791 -1.080 1.00 39.53 152 PRO A CA 1
ATOM 1192 C C . PRO A 1 152 ? 10.943 -43.746 -1.321 1.00 39.53 152 PRO A C 1
ATOM 1194 O O . PRO A 1 152 ? 9.789 -43.480 -0.979 1.00 39.53 152 PRO A O 1
ATOM 1197 N N . SER A 1 153 ? 11.270 -44.872 -1.942 1.00 34.28 153 SER A N 1
ATOM 1198 C CA . SER A 1 153 ? 10.374 -45.966 -2.294 1.00 34.28 153 SER A CA 1
ATOM 1199 C C . SER A 1 153 ? 9.886 -46.773 -1.084 1.00 34.28 153 SER A C 1
ATOM 1201 O O . SER A 1 153 ? 10.659 -47.095 -0.191 1.00 34.28 153 SER A O 1
ATOM 1203 N N . ALA A 1 154 ? 8.625 -47.201 -1.197 1.00 34.59 154 ALA A N 1
ATOM 1204 C CA . ALA A 1 154 ? 8.049 -48.478 -0.765 1.00 34.59 154 ALA A CA 1
ATOM 1205 C C . ALA A 1 154 ? 8.066 -48.872 0.729 1.00 34.59 154 ALA A C 1
ATOM 1207 O O . ALA A 1 154 ? 9.067 -49.349 1.246 1.00 34.59 154 ALA A O 1
ATOM 1208 N N . ALA A 1 155 ? 6.869 -48.901 1.332 1.00 32.75 155 ALA A N 1
ATOM 1209 C CA . ALA A 1 155 ? 6.353 -50.093 2.015 1.00 32.75 155 ALA A CA 1
ATOM 1210 C C . ALA A 1 155 ? 4.826 -50.006 2.241 1.00 32.75 155 ALA A C 1
ATOM 1212 O O . ALA A 1 155 ? 4.331 -49.130 2.938 1.00 32.75 155 ALA A O 1
ATOM 1213 N N . SER A 1 156 ? 4.118 -50.970 1.646 1.00 33.00 156 SER A N 1
ATOM 1214 C CA . SER A 1 156 ? 2.942 -51.682 2.172 1.00 33.00 156 SER A CA 1
ATOM 1215 C C . SER A 1 156 ? 1.684 -50.900 2.591 1.00 33.00 156 SER A C 1
ATOM 1217 O O . SER A 1 156 ? 1.564 -50.410 3.707 1.00 33.00 156 SER A O 1
ATOM 1219 N N . SER A 1 157 ? 0.653 -50.956 1.740 1.00 35.91 157 SER A N 1
ATOM 1220 C CA . SER A 1 157 ? -0.759 -50.849 2.148 1.00 35.91 157 SER A CA 1
ATOM 1221 C C . SER A 1 157 ? -1.522 -52.116 1.739 1.00 35.91 157 SER A C 1
ATOM 1223 O O . SER A 1 157 ? -1.242 -52.663 0.668 1.00 35.91 157 SER A O 1
ATOM 1225 N N . PRO A 1 158 ? -2.476 -52.603 2.555 1.00 43.50 158 PRO A N 1
ATOM 1226 C CA . PRO A 1 158 ? -3.265 -53.778 2.229 1.00 43.50 158 PRO A CA 1
ATOM 1227 C C . PRO A 1 158 ? -4.441 -53.454 1.294 1.00 43.50 158 PRO A C 1
ATOM 1229 O O . PRO A 1 158 ? -5.121 -52.437 1.397 1.00 43.50 158 PRO A O 1
ATOM 1232 N N . ARG A 1 159 ? -4.639 -54.406 0.383 1.00 35.62 159 ARG A N 1
ATOM 1233 C CA . ARG A 1 159 ? -5.714 -54.621 -0.593 1.00 35.62 159 ARG A CA 1
ATOM 1234 C C . ARG A 1 159 ? -7.122 -54.245 -0.096 1.00 35.62 159 ARG A C 1
ATOM 1236 O O . ARG A 1 159 ? -7.614 -54.844 0.855 1.00 35.62 159 ARG A O 1
ATOM 1243 N N . LEU A 1 160 ? -7.822 -53.407 -0.865 1.00 37.91 160 LEU A N 1
ATOM 1244 C CA . LEU A 1 160 ? -9.286 -53.398 -0.949 1.00 37.91 160 LEU A CA 1
ATOM 1245 C C . LEU A 1 160 ? -9.720 -53.477 -2.421 1.00 37.91 160 LEU A C 1
ATOM 1247 O O . LEU A 1 160 ? -9.105 -52.895 -3.311 1.00 37.91 160 LEU A O 1
ATOM 1251 N N . ILE A 1 161 ? -10.739 -54.299 -2.644 1.00 42.88 161 ILE A N 1
ATOM 1252 C CA . ILE A 1 161 ? -11.278 -54.782 -3.920 1.00 42.88 161 ILE A CA 1
ATOM 1253 C C . ILE A 1 161 ? -12.116 -53.682 -4.598 1.00 42.88 161 ILE A C 1
ATOM 1255 O O . ILE A 1 161 ? -12.949 -53.090 -3.913 1.00 42.88 161 ILE A O 1
ATOM 1259 N N . PRO A 1 162 ? -12.006 -53.446 -5.920 1.00 40.62 162 PRO A N 1
ATOM 1260 C CA . PRO A 1 162 ? -12.998 -52.666 -6.649 1.00 40.62 162 PRO A CA 1
ATOM 1261 C C . PRO A 1 162 ? -14.033 -53.577 -7.327 1.00 40.62 162 PRO A C 1
ATOM 1263 O O . PRO A 1 162 ? -13.695 -54.445 -8.131 1.00 40.62 162 PRO A O 1
ATOM 1266 N N . SER A 1 163 ? -15.306 -53.350 -6.996 1.00 41.53 163 SER A N 1
ATOM 1267 C CA . SER A 1 163 ? -16.464 -53.902 -7.702 1.00 41.53 163 SER A CA 1
ATOM 1268 C C . SER A 1 163 ? -16.753 -53.049 -8.938 1.00 41.53 163 SER A C 1
ATOM 1270 O O . SER A 1 163 ? -16.903 -51.830 -8.837 1.00 41.53 163 SER A O 1
ATOM 1272 N N . ALA A 1 164 ? -16.784 -53.691 -10.102 1.00 35.97 164 ALA A N 1
ATOM 1273 C CA . ALA A 1 164 ? -17.086 -53.079 -11.386 1.00 35.97 164 ALA A CA 1
ATOM 1274 C C . ALA A 1 164 ? -18.604 -53.077 -11.630 1.00 35.97 164 ALA A C 1
ATOM 1276 O O . ALA A 1 164 ? -19.248 -54.118 -11.526 1.00 35.97 164 ALA A O 1
ATOM 1277 N N . ALA A 1 165 ? -19.156 -51.927 -12.018 1.00 46.91 165 ALA A N 1
ATOM 1278 C CA . ALA A 1 165 ? -20.469 -51.827 -12.650 1.00 46.91 165 ALA A CA 1
ATOM 1279 C C . ALA A 1 165 ? -20.312 -51.105 -14.005 1.00 46.91 165 ALA A C 1
ATOM 1281 O O . ALA A 1 165 ? -19.582 -50.110 -14.059 1.00 46.91 165 ALA A O 1
ATOM 1282 N N . PRO A 1 166 ? -20.934 -51.581 -15.102 1.00 53.28 166 PRO A N 1
ATOM 1283 C CA . PRO A 1 166 ? -20.712 -51.022 -16.431 1.00 53.28 166 PRO A CA 1
ATOM 1284 C C . PRO A 1 166 ? -21.560 -49.774 -16.698 1.00 53.28 166 PRO A C 1
ATOM 1286 O O . PRO A 1 166 ? -22.748 -49.719 -16.386 1.00 53.28 166 PRO A O 1
ATOM 1289 N N . TYR A 1 167 ? -20.927 -48.808 -17.360 1.00 38.56 167 TYR A N 1
ATOM 1290 C CA . TYR A 1 167 ? -21.541 -47.644 -17.992 1.00 38.56 167 TYR A CA 1
ATOM 1291 C C . TYR A 1 167 ? -22.446 -48.055 -19.166 1.00 38.56 167 TYR A C 1
ATOM 1293 O O . TYR A 1 167 ? -22.033 -48.825 -20.033 1.00 38.56 167 TYR A O 1
ATOM 1301 N N . THR A 1 168 ? -23.639 -47.467 -19.237 1.00 50.72 168 THR A N 1
ATOM 1302 C CA . THR A 1 168 ? -24.491 -47.400 -20.437 1.00 50.72 168 THR A CA 1
ATOM 1303 C C . THR A 1 168 ? -24.587 -45.937 -20.893 1.00 50.72 168 THR A C 1
ATOM 1305 O O . THR A 1 168 ? -24.707 -45.055 -20.041 1.00 50.72 168 THR A O 1
ATOM 1308 N N . PRO A 1 169 ? -24.494 -45.635 -22.202 1.00 53.81 169 PRO A N 1
ATOM 1309 C CA . PRO A 1 169 ? -24.635 -44.272 -22.713 1.00 53.81 169 PRO A CA 1
ATOM 1310 C C . PRO A 1 169 ? -26.117 -43.907 -22.929 1.00 53.81 169 PRO A C 1
ATOM 1312 O O . PRO A 1 169 ? -26.902 -44.787 -23.287 1.00 53.81 169 PRO A O 1
ATOM 1315 N N . PRO A 1 170 ? -26.523 -42.634 -22.757 1.00 51.66 170 PRO A N 1
ATOM 1316 C CA . PRO A 1 170 ? -27.892 -42.224 -23.025 1.00 51.66 170 PRO A CA 1
ATOM 1317 C C . PRO A 1 170 ? -28.102 -41.915 -24.511 1.00 51.66 170 PRO A C 1
ATOM 1319 O O . PRO A 1 170 ? -27.265 -41.296 -25.169 1.00 51.66 170 PRO A O 1
ATOM 1322 N N . SER A 1 171 ? -29.252 -42.355 -25.013 1.00 47.31 171 SER A N 1
ATOM 1323 C CA . SER A 1 171 ? -29.795 -42.042 -26.331 1.00 47.31 171 SER A CA 1
ATOM 1324 C C . SER A 1 171 ? -30.587 -40.734 -26.281 1.00 47.31 171 SER A C 1
ATOM 1326 O O . SER A 1 171 ? -31.371 -40.509 -25.360 1.00 47.31 171 SER A O 1
ATOM 1328 N N . GLU A 1 172 ? -30.393 -39.887 -27.289 1.00 51.25 172 GLU A N 1
ATOM 1329 C CA . GLU A 1 172 ? -31.171 -38.673 -27.534 1.00 51.25 172 GLU A CA 1
ATOM 1330 C C . GLU A 1 172 ? -32.465 -39.000 -28.299 1.00 51.25 172 GLU A C 1
ATOM 1332 O O . GLU A 1 172 ? -32.432 -39.706 -29.304 1.00 51.25 172 GLU A O 1
ATOM 1337 N N . SER A 1 173 ? -33.601 -38.481 -27.828 1.00 43.88 173 SER A N 1
ATOM 1338 C CA . SER A 1 173 ? -34.851 -38.227 -28.581 1.00 43.88 173 SER A CA 1
ATOM 1339 C C . SER A 1 173 ? -35.785 -37.464 -27.623 1.00 43.88 173 SER A C 1
ATOM 1341 O O . SER A 1 173 ? -35.974 -37.893 -26.492 1.00 43.88 173 SER A O 1
ATOM 1343 N N . SER A 1 174 ? -36.082 -36.178 -27.831 1.00 43.41 174 SER A N 1
ATOM 1344 C CA . SER A 1 174 ? -36.978 -35.525 -28.805 1.00 43.41 174 SER A CA 1
ATOM 1345 C C . SER A 1 174 ? -38.469 -35.629 -28.460 1.00 43.41 174 SER A C 1
ATOM 1347 O O . SER A 1 174 ? -38.967 -36.731 -28.255 1.00 43.41 174 SER A O 1
ATOM 1349 N N . SER A 1 175 ? -39.150 -34.477 -28.576 1.00 42.25 175 SER A N 1
ATOM 1350 C CA . SER A 1 175 ? -40.606 -34.210 -28.569 1.00 42.25 175 SER A CA 1
ATOM 1351 C C . SER A 1 175 ? -41.318 -34.248 -27.206 1.00 42.25 175 SER A C 1
ATOM 1353 O O . SER A 1 175 ? -40.938 -35.031 -26.350 1.00 42.25 175 SER A O 1
ATOM 1355 N N . ASP A 1 176 ? -42.382 -33.504 -26.909 1.00 39.59 176 ASP A N 1
ATOM 1356 C CA . ASP A 1 176 ? -43.032 -32.277 -27.403 1.00 39.59 176 ASP A CA 1
ATOM 1357 C C . ASP A 1 176 ? -44.259 -32.062 -26.464 1.00 39.59 176 ASP A C 1
ATOM 1359 O O . ASP A 1 176 ? -44.704 -33.011 -25.821 1.00 39.59 176 ASP A O 1
ATOM 1363 N N . VAL A 1 177 ? -44.816 -30.846 -26.444 1.00 42.53 177 VAL A N 1
ATOM 1364 C CA . VAL A 1 177 ? -46.184 -30.447 -26.011 1.00 42.53 177 VAL A CA 1
ATOM 1365 C C . VAL A 1 177 ? -46.636 -30.571 -24.531 1.00 42.53 177 VAL A C 1
ATOM 1367 O O . VAL A 1 177 ? -46.732 -31.656 -23.970 1.00 42.53 177 VAL A O 1
ATOM 1370 N N . GLY A 1 178 ? -47.151 -29.453 -23.984 1.00 37.00 178 GLY A N 1
ATOM 1371 C CA . GLY A 1 178 ? -48.482 -29.470 -23.341 1.00 37.00 178 GLY A CA 1
ATOM 1372 C C . GLY A 1 178 ? -48.665 -28.878 -21.934 1.00 37.00 178 GLY A C 1
ATOM 1373 O O . GLY A 1 178 ? -48.461 -29.570 -20.950 1.00 37.00 178 GLY A O 1
ATOM 1374 N N . SER A 1 179 ? -49.204 -27.652 -21.906 1.00 43.47 179 SER A N 1
ATOM 1375 C CA . SER A 1 179 ? -50.324 -27.156 -21.073 1.00 43.47 179 SER A CA 1
ATOM 1376 C C . SER A 1 179 ? -50.285 -27.091 -19.532 1.00 43.47 179 SER A C 1
ATOM 1378 O O . SER A 1 179 ? -50.309 -28.091 -18.830 1.00 43.47 179 SER A O 1
ATOM 1380 N N . ASP A 1 180 ? -50.400 -25.833 -19.086 1.00 39.59 180 ASP A N 1
ATOM 1381 C CA . ASP A 1 180 ? -51.392 -25.225 -18.179 1.00 39.59 180 ASP A CA 1
ATOM 1382 C C . ASP A 1 180 ? -51.632 -25.683 -16.728 1.00 39.59 180 ASP A C 1
ATOM 1384 O O . ASP A 1 180 ? -51.920 -26.833 -16.417 1.00 39.59 180 ASP A O 1
ATOM 1388 N N . SER A 1 181 ? -51.721 -24.619 -15.911 1.00 52.00 181 SER A N 1
ATOM 1389 C CA . SER A 1 181 ? -52.440 -24.420 -14.642 1.00 52.00 181 SER A CA 1
ATOM 1390 C C . SER A 1 181 ? -52.021 -25.247 -13.427 1.00 52.00 181 SER A C 1
ATOM 1392 O O . SER A 1 181 ? -52.224 -26.450 -13.402 1.00 52.00 181 SER A O 1
ATOM 1394 N N . ASP A 1 182 ? -51.568 -24.569 -12.363 1.00 44.62 182 ASP A N 1
ATOM 1395 C CA . ASP A 1 182 ? -52.393 -24.483 -11.149 1.00 44.62 182 ASP A CA 1
ATOM 1396 C C . ASP A 1 182 ? -51.916 -23.384 -10.184 1.00 44.62 182 ASP A C 1
ATOM 1398 O O . ASP A 1 182 ? -50.719 -23.116 -10.036 1.00 44.62 182 ASP A O 1
ATOM 1402 N N . ASP A 1 183 ? -52.896 -22.760 -9.539 1.00 54.09 183 ASP A N 1
ATOM 1403 C CA . ASP A 1 183 ? -52.769 -21.752 -8.495 1.00 54.09 183 ASP A CA 1
ATOM 1404 C C . ASP A 1 183 ? -52.318 -22.398 -7.174 1.00 54.09 183 ASP A C 1
ATOM 1406 O O . ASP A 1 183 ? -52.890 -23.379 -6.704 1.00 54.09 183 ASP A O 1
ATOM 1410 N N . GLY A 1 184 ? -51.304 -21.818 -6.527 1.00 44.44 184 GLY A N 1
ATOM 1411 C CA . GLY A 1 184 ? -50.729 -22.360 -5.294 1.00 44.44 184 GLY A CA 1
ATOM 1412 C C . GLY A 1 184 ? -50.215 -21.277 -4.359 1.00 44.44 184 GLY A C 1
ATOM 1413 O O . GLY A 1 184 ? -49.029 -20.960 -4.336 1.00 44.44 184 GLY A O 1
ATOM 1414 N N . ASN A 1 185 ? -51.140 -20.713 -3.589 1.00 47.72 185 ASN A N 1
ATOM 1415 C CA . ASN A 1 185 ? -50.899 -19.837 -2.448 1.00 47.72 185 ASN A CA 1
ATOM 1416 C C . ASN A 1 185 ? -50.169 -20.590 -1.317 1.00 47.72 185 ASN A C 1
ATOM 1418 O O . ASN A 1 185 ? -50.571 -21.696 -0.962 1.00 47.72 185 ASN A O 1
ATOM 1422 N N . GLY A 1 186 ? -49.198 -19.933 -0.675 1.00 42.91 186 GLY A N 1
ATOM 1423 C CA . GLY A 1 186 ? -48.684 -20.309 0.647 1.00 42.91 186 GLY A CA 1
ATOM 1424 C C . GLY A 1 186 ? -47.198 -20.667 0.679 1.00 42.91 186 GLY A C 1
ATOM 1425 O O . GLY A 1 186 ? -46.790 -21.695 0.157 1.00 42.91 186 GLY A O 1
ATOM 1426 N N . ASP A 1 187 ? -46.389 -19.824 1.321 1.00 44.31 187 ASP A N 1
ATOM 1427 C CA . ASP A 1 187 ? -45.767 -20.139 2.619 1.00 44.31 187 ASP A CA 1
ATOM 1428 C C . ASP A 1 187 ? -44.633 -19.139 2.925 1.00 44.31 187 ASP A C 1
ATOM 1430 O O . ASP A 1 187 ? -43.751 -18.868 2.103 1.00 44.31 187 ASP A O 1
ATOM 1434 N N . GLU A 1 188 ? -44.669 -18.568 4.128 1.00 49.00 188 GLU A N 1
ATOM 1435 C CA . GLU A 1 188 ? -43.679 -17.632 4.662 1.00 49.00 188 GLU A CA 1
ATOM 1436 C C . GLU A 1 188 ? -42.415 -18.396 5.094 1.00 49.00 188 GLU A C 1
ATOM 1438 O O . GLU A 1 188 ? -42.111 -18.588 6.271 1.00 49.00 188 GLU A O 1
ATOM 1443 N N . GLY A 1 189 ? -41.634 -18.829 4.107 1.00 41.84 189 GLY A N 1
ATOM 1444 C CA . GLY A 1 189 ? -40.341 -19.473 4.309 1.00 41.84 189 GLY A CA 1
ATOM 1445 C C . GLY A 1 189 ? -39.219 -18.457 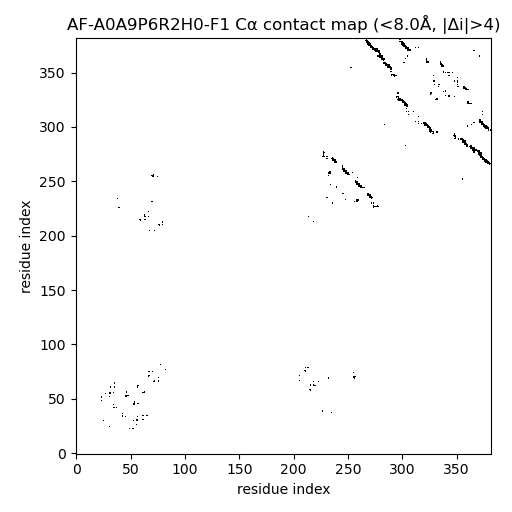4.519 1.00 41.84 189 GLY A C 1
ATOM 1446 O O . GLY A 1 189 ? -38.617 -17.968 3.560 1.00 41.84 189 GLY A O 1
ATOM 1447 N N . SER A 1 190 ? -38.915 -18.177 5.788 1.00 52.56 190 SER A N 1
ATOM 1448 C CA . SER A 1 190 ? -37.778 -17.390 6.285 1.00 52.56 190 SER A CA 1
ATOM 1449 C C . SER A 1 190 ? -36.458 -17.765 5.585 1.00 52.56 190 SER A C 1
ATOM 1451 O O . SER A 1 190 ? -35.729 -18.682 5.972 1.00 52.56 190 SER A O 1
ATOM 1453 N N . SER A 1 191 ? -36.155 -17.053 4.500 1.00 40.44 191 SER A N 1
ATOM 1454 C CA . SER A 1 191 ? -34.982 -17.290 3.668 1.00 40.44 191 SER A CA 1
ATOM 1455 C C . SER A 1 191 ? -33.780 -16.584 4.277 1.00 40.44 191 SER A C 1
ATOM 1457 O O . SER A 1 191 ? -33.498 -15.419 4.001 1.00 40.44 191 SER A O 1
ATOM 1459 N N . SER A 1 192 ? -33.057 -17.332 5.110 1.00 47.56 192 SER A N 1
ATOM 1460 C CA . SER A 1 192 ? -31.660 -17.075 5.454 1.00 47.56 192 SER A CA 1
ATOM 1461 C C . SER A 1 192 ? -30.897 -16.703 4.183 1.00 47.56 192 SER A C 1
ATOM 1463 O O . SER A 1 192 ? -30.649 -17.538 3.308 1.00 47.56 192 SER A O 1
ATOM 1465 N N . SER A 1 193 ? -30.555 -15.420 4.062 1.00 42.91 193 SER A N 1
ATOM 1466 C CA . SER A 1 193 ? -29.769 -14.862 2.971 1.00 42.91 193 SER A CA 1
ATOM 1467 C C . SER A 1 193 ? -28.341 -15.393 3.067 1.00 42.91 193 SER A C 1
ATOM 1469 O O . SER A 1 193 ? -27.420 -14.716 3.531 1.00 42.91 193 SER A O 1
ATOM 1471 N N . ARG A 1 194 ? -28.153 -16.643 2.641 1.00 42.94 194 ARG A N 1
ATOM 1472 C CA . ARG A 1 194 ? -26.853 -17.238 2.367 1.00 42.94 194 ARG A CA 1
ATOM 1473 C C . ARG A 1 194 ? -26.218 -16.372 1.290 1.00 42.94 194 ARG A C 1
ATOM 1475 O O . ARG A 1 194 ? -26.603 -16.454 0.126 1.00 42.94 194 ARG A O 1
ATOM 1482 N N . ALA A 1 195 ? -25.307 -15.494 1.706 1.00 43.97 195 ALA A N 1
ATOM 1483 C CA . ALA A 1 195 ? -24.579 -14.590 0.831 1.00 43.97 195 ALA A CA 1
ATOM 1484 C C . ALA A 1 195 ? -24.089 -15.372 -0.394 1.00 43.97 195 ALA A C 1
ATOM 1486 O O . ALA A 1 195 ? -23.231 -16.255 -0.279 1.00 43.97 195 ALA A O 1
ATOM 1487 N N . LYS A 1 196 ? -24.696 -15.102 -1.559 1.00 46.44 196 LYS A N 1
ATOM 1488 C CA . LYS A 1 196 ? -24.265 -15.670 -2.834 1.00 46.44 196 LYS A CA 1
ATOM 1489 C C . LYS A 1 196 ? -22.796 -15.302 -2.980 1.00 46.44 196 LYS A C 1
ATOM 1491 O O . LYS A 1 196 ? -22.454 -14.123 -3.043 1.00 46.44 196 LYS A O 1
ATOM 1496 N N . ARG A 1 197 ? -21.927 -16.316 -2.963 1.00 47.84 197 ARG A N 1
ATOM 1497 C CA . ARG A 1 197 ? -20.497 -16.131 -3.207 1.00 47.84 197 ARG A CA 1
ATOM 1498 C C . ARG A 1 197 ? -20.357 -15.355 -4.521 1.00 47.84 197 ARG A C 1
ATOM 1500 O O . ARG A 1 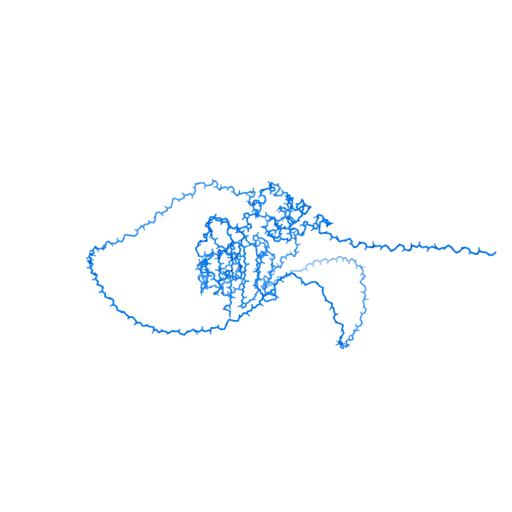197 ? -21.001 -15.751 -5.496 1.00 47.84 197 ARG A O 1
ATOM 1507 N N . PRO A 1 198 ? -19.574 -14.265 -4.556 1.00 45.56 198 PRO A N 1
ATOM 1508 C CA . PRO A 1 198 ? -19.376 -13.513 -5.783 1.00 45.56 198 PRO A CA 1
ATOM 1509 C C . PRO A 1 198 ? -18.869 -14.464 -6.880 1.00 45.56 198 PRO A C 1
ATOM 1511 O O . PRO A 1 198 ? -18.092 -15.379 -6.579 1.00 45.56 198 PRO A O 1
ATOM 1514 N N . PRO A 1 199 ? -19.335 -14.303 -8.132 1.00 49.38 199 PRO A N 1
ATOM 1515 C CA . PRO A 1 199 ? -18.920 -15.154 -9.238 1.00 49.38 199 PRO A CA 1
ATOM 1516 C C . PRO A 1 199 ? -17.393 -15.156 -9.327 1.00 49.38 199 PRO A C 1
ATOM 1518 O O . PRO A 1 199 ? -16.757 -14.102 -9.391 1.00 49.38 199 PRO A O 1
ATOM 1521 N N . LYS A 1 200 ? -16.803 -16.355 -9.279 1.00 49.69 200 LYS A N 1
ATOM 1522 C CA . LYS A 1 200 ? -15.355 -16.540 -9.350 1.00 49.69 200 LYS A CA 1
ATOM 1523 C C . LYS A 1 200 ? -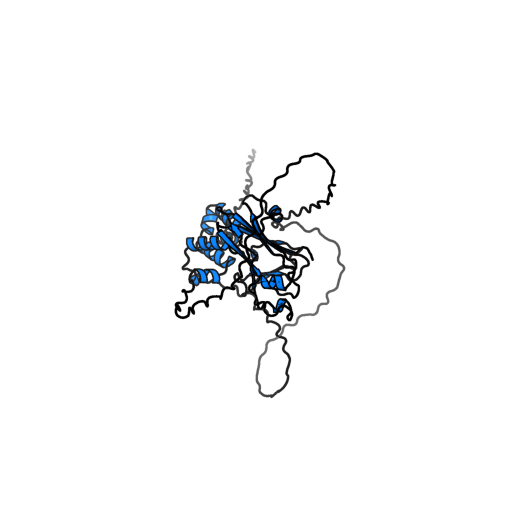14.829 -15.933 -10.655 1.00 49.69 200 LYS A C 1
ATOM 1525 O O . LYS A 1 200 ? -15.180 -16.389 -11.736 1.00 49.69 200 LYS A O 1
ATOM 1530 N N . GLY A 1 201 ? -13.942 -14.949 -10.525 1.00 51.12 201 GLY A N 1
ATOM 1531 C CA . GLY A 1 201 ? -12.828 -14.786 -11.455 1.00 51.12 201 GLY A CA 1
ATOM 1532 C C . GLY A 1 201 ? -13.088 -14.063 -12.775 1.00 51.12 201 GLY A C 1
ATOM 1533 O O . GLY A 1 201 ? -12.403 -14.371 -13.745 1.00 51.12 201 GLY A O 1
ATOM 1534 N N . LYS A 1 202 ? -13.974 -13.059 -12.844 1.00 53.47 202 LYS A N 1
ATOM 1535 C CA . LYS A 1 202 ? -13.780 -12.037 -13.889 1.00 53.47 202 LYS A CA 1
ATOM 1536 C C . LYS A 1 202 ? -12.545 -11.224 -13.511 1.00 53.47 202 LYS A C 1
ATOM 1538 O O . LYS A 1 202 ? -12.644 -10.275 -12.735 1.00 53.47 202 LYS A O 1
ATOM 1543 N N . VAL A 1 203 ? -11.383 -11.637 -14.020 1.00 57.91 203 VAL A N 1
ATOM 1544 C CA . VAL A 1 203 ? -10.180 -10.800 -14.028 1.00 57.91 203 VAL A CA 1
ATOM 1545 C C . VAL A 1 203 ? -10.608 -9.485 -14.664 1.00 57.91 203 VAL A C 1
ATOM 1547 O O . VAL A 1 203 ? -11.044 -9.476 -15.816 1.00 57.91 203 VAL A O 1
ATOM 1550 N N . ARG A 1 204 ? -10.597 -8.392 -13.893 1.00 62.12 204 ARG A N 1
ATOM 1551 C CA . ARG A 1 204 ? -10.889 -7.069 -14.444 1.00 62.12 204 ARG A CA 1
ATOM 1552 C C . ARG A 1 204 ? -9.860 -6.827 -15.536 1.00 62.12 204 ARG A C 1
ATOM 1554 O O . ARG A 1 204 ? -8.668 -6.741 -15.254 1.00 62.12 204 ARG A O 1
ATOM 1561 N N . GLN A 1 205 ? -10.321 -6.799 -16.779 1.00 70.94 205 GLN A N 1
ATOM 1562 C CA . GLN A 1 205 ? -9.460 -6.480 -17.898 1.00 70.94 205 GLN A CA 1
ATOM 1563 C C . GLN A 1 205 ? -9.002 -5.037 -17.700 1.00 70.94 205 GLN A C 1
ATOM 1565 O O . GLN A 1 205 ? -9.827 -4.133 -17.567 1.00 70.94 205 GLN A O 1
ATOM 1570 N N . ILE A 1 206 ? -7.691 -4.847 -17.591 1.00 74.94 206 ILE A N 1
ATOM 1571 C CA . ILE A 1 206 ? -7.102 -3.531 -17.382 1.00 74.94 206 ILE A CA 1
ATOM 1572 C C . ILE A 1 206 ? -7.340 -2.718 -18.646 1.00 74.94 206 ILE A C 1
ATOM 1574 O O . ILE A 1 206 ? -6.816 -3.042 -19.714 1.00 74.94 206 ILE A O 1
ATOM 1578 N N . ASP A 1 207 ? -8.147 -1.669 -18.527 1.00 76.94 207 ASP A N 1
ATOM 1579 C CA . ASP A 1 207 ? -8.423 -0.784 -19.649 1.00 76.94 207 ASP A CA 1
ATOM 1580 C C . ASP A 1 207 ? -7.405 0.359 -19.675 1.00 76.94 207 ASP A C 1
ATOM 1582 O O . ASP A 1 207 ? -7.612 1.436 -19.105 1.00 76.94 207 ASP A O 1
ATOM 1586 N N . LEU A 1 208 ? -6.289 0.110 -20.364 1.00 77.62 208 LEU A N 1
ATOM 1587 C CA . LEU A 1 208 ? -5.215 1.085 -20.571 1.00 77.62 208 LEU A CA 1
ATOM 1588 C C . LEU A 1 208 ? -5.705 2.365 -21.268 1.00 77.62 208 LEU A C 1
ATOM 1590 O O . LEU A 1 208 ? -5.073 3.414 -21.139 1.00 77.62 208 LEU A O 1
ATOM 1594 N N . ARG A 1 209 ? -6.837 2.323 -21.987 1.00 77.69 209 ARG A N 1
ATOM 1595 C CA . ARG A 1 209 ? -7.367 3.499 -22.693 1.00 77.69 209 ARG A CA 1
ATOM 1596 C C . ARG A 1 209 ? -7.848 4.571 -21.720 1.00 77.69 209 ARG A C 1
ATOM 1598 O O . ARG A 1 209 ? -7.722 5.753 -22.024 1.00 77.69 209 ARG A O 1
ATOM 1605 N N . ARG A 1 210 ? -8.334 4.179 -20.536 1.00 77.38 210 ARG A N 1
ATOM 1606 C CA . ARG A 1 210 ? -8.846 5.107 -19.507 1.00 77.38 210 ARG A CA 1
ATOM 1607 C C . ARG A 1 210 ? -7.743 5.920 -18.834 1.00 77.38 210 ARG A C 1
ATOM 1609 O O . ARG A 1 210 ? -8.006 6.959 -18.239 1.00 77.38 210 ARG A O 1
ATOM 1616 N N . THR A 1 211 ? -6.506 5.452 -18.937 1.00 77.44 211 THR A N 1
ATOM 1617 C CA . THR A 1 211 ? -5.356 5.955 -18.181 1.00 77.44 211 THR A CA 1
ATOM 1618 C C . THR A 1 211 ? -4.168 6.293 -19.094 1.00 77.44 211 THR A C 1
ATOM 1620 O O . THR A 1 211 ? -3.067 6.552 -18.613 1.00 77.44 211 THR A O 1
ATOM 1623 N N . ASN A 1 212 ? -4.394 6.356 -20.414 1.00 80.19 212 ASN A N 1
ATOM 1624 C CA . ASN A 1 212 ? -3.380 6.658 -21.434 1.00 80.19 212 ASN A CA 1
ATOM 1625 C C . ASN A 1 212 ? -2.793 8.080 -21.343 1.00 80.19 212 ASN A C 1
ATOM 1627 O O . ASN A 1 212 ? -1.754 8.354 -21.935 1.00 80.19 212 ASN A O 1
ATOM 1631 N N . ARG A 1 213 ? -3.446 8.978 -20.596 1.00 83.12 213 ARG A N 1
ATOM 1632 C CA . ARG A 1 213 ? -2.997 10.358 -20.367 1.00 83.12 213 ARG A CA 1
ATOM 1633 C C . ARG A 1 213 ? -1.765 10.443 -19.467 1.00 83.12 213 ARG A C 1
ATOM 1635 O O . ARG A 1 213 ? -1.068 11.451 -19.496 1.00 83.12 213 ARG A O 1
ATOM 1642 N N . ALA A 1 214 ? -1.503 9.415 -18.659 1.00 88.81 214 ALA A N 1
ATOM 1643 C CA . ALA A 1 214 ? -0.361 9.410 -17.757 1.00 88.81 214 ALA A CA 1
ATOM 1644 C C . ALA A 1 214 ? 0.938 9.222 -18.548 1.00 88.81 214 ALA A C 1
ATOM 1646 O O . ALA A 1 214 ? 1.125 8.194 -19.198 1.00 88.81 214 ALA A O 1
ATOM 1647 N N . SER A 1 215 ? 1.863 10.178 -18.471 1.00 92.94 215 SER A N 1
ATOM 1648 C CA . SER A 1 215 ? 3.209 9.993 -19.025 1.00 92.94 215 SER A CA 1
ATOM 1649 C C . SER A 1 215 ? 4.010 8.982 -18.193 1.00 92.94 215 SER A C 1
ATOM 1651 O O . SER A 1 215 ? 3.700 8.737 -17.025 1.00 92.94 215 SER A O 1
ATOM 1653 N N . LYS A 1 216 ? 5.080 8.404 -18.763 1.00 94.25 216 LYS A N 1
ATOM 1654 C CA . LYS A 1 216 ? 5.944 7.455 -18.029 1.00 94.25 216 LYS A CA 1
ATOM 1655 C C . LYS A 1 216 ? 6.532 8.102 -16.773 1.00 94.25 216 LYS A C 1
ATOM 1657 O O . LYS A 1 216 ? 6.476 7.510 -15.703 1.00 94.25 216 LYS A O 1
ATOM 1662 N N . ALA A 1 217 ? 7.054 9.322 -16.906 1.00 95.12 217 ALA A N 1
ATOM 1663 C CA . ALA A 1 217 ? 7.620 10.074 -15.789 1.00 95.12 217 ALA A CA 1
ATOM 1664 C C . ALA A 1 217 ? 6.580 10.300 -14.681 1.00 95.12 217 ALA A C 1
ATOM 1666 O O . ALA A 1 217 ? 6.842 9.988 -13.525 1.00 95.12 217 ALA A O 1
ATOM 1667 N N . MET A 1 218 ? 5.360 10.710 -15.050 1.00 95.44 218 MET A N 1
ATOM 1668 C CA . MET A 1 218 ? 4.268 10.894 -14.093 1.00 95.44 218 MET A CA 1
ATOM 1669 C C . MET A 1 218 ? 3.910 9.586 -13.370 1.00 95.44 218 MET A C 1
ATOM 1671 O O . MET A 1 218 ? 3.715 9.593 -12.157 1.00 95.44 218 MET A O 1
ATOM 1675 N N . LEU A 1 219 ? 3.846 8.456 -14.086 1.00 94.69 219 LEU A N 1
ATOM 1676 C CA . LEU A 1 219 ? 3.597 7.143 -13.479 1.00 94.69 219 LEU A CA 1
ATOM 1677 C C . LEU A 1 219 ? 4.695 6.759 -12.489 1.00 94.69 219 LEU A C 1
ATOM 1679 O O . LEU A 1 219 ? 4.376 6.319 -11.388 1.00 94.69 219 LEU A O 1
ATOM 1683 N N . ILE A 1 220 ? 5.964 6.947 -12.859 1.00 94.94 220 ILE A N 1
ATOM 1684 C CA . ILE A 1 220 ? 7.115 6.674 -11.988 1.00 94.94 220 ILE A CA 1
ATOM 1685 C C . ILE A 1 220 ? 7.038 7.527 -10.718 1.00 94.94 220 ILE A C 1
ATOM 1687 O O . ILE A 1 220 ? 7.200 6.996 -9.617 1.00 94.94 220 ILE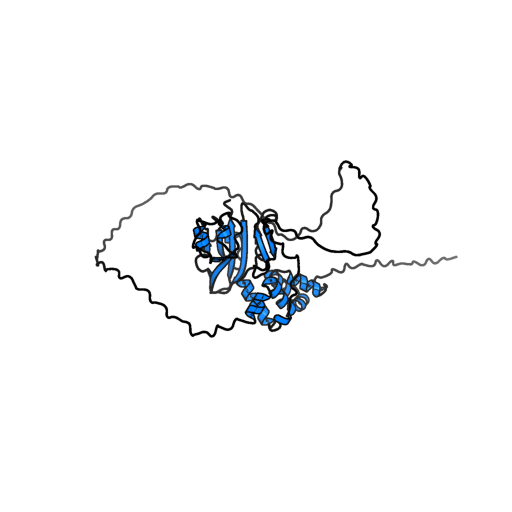 A O 1
ATOM 1691 N N . ASP A 1 221 ? 6.754 8.822 -10.852 1.00 94.69 221 ASP A N 1
ATOM 1692 C CA . ASP A 1 221 ? 6.687 9.748 -9.720 1.00 94.69 221 ASP A CA 1
ATOM 1693 C C . ASP A 1 221 ? 5.519 9.418 -8.785 1.00 94.69 221 ASP A C 1
ATOM 1695 O O . ASP A 1 221 ? 5.716 9.289 -7.572 1.00 94.69 221 ASP A O 1
ATOM 1699 N N . MET A 1 222 ? 4.320 9.185 -9.332 1.00 94.69 222 MET A N 1
ATOM 1700 C CA . MET A 1 222 ? 3.162 8.767 -8.535 1.00 94.69 222 MET A CA 1
ATOM 1701 C C . MET A 1 222 ? 3.401 7.413 -7.862 1.00 94.69 222 MET A C 1
ATOM 1703 O O . MET A 1 222 ? 3.079 7.247 -6.686 1.00 94.69 222 MET A O 1
ATOM 1707 N N . TYR A 1 223 ? 3.982 6.449 -8.583 1.00 93.94 223 TYR A N 1
ATOM 1708 C CA . TYR A 1 223 ? 4.308 5.129 -8.046 1.00 93.94 223 TYR A CA 1
ATOM 1709 C C . TYR A 1 223 ? 5.305 5.241 -6.888 1.00 93.94 223 TYR A C 1
ATOM 1711 O O . TYR A 1 223 ? 5.110 4.624 -5.839 1.00 93.94 223 TYR A O 1
ATOM 1719 N N . ARG A 1 224 ? 6.354 6.059 -7.047 1.00 92.31 224 ARG A N 1
ATOM 1720 C CA . ARG A 1 224 ? 7.355 6.331 -6.007 1.00 92.31 224 ARG A CA 1
ATOM 1721 C C . ARG A 1 224 ? 6.716 6.982 -4.783 1.00 92.31 224 ARG A C 1
ATOM 1723 O O . ARG A 1 224 ? 6.985 6.546 -3.668 1.00 92.31 224 ARG A O 1
ATOM 1730 N N . GLN A 1 225 ? 5.872 7.993 -4.981 1.00 92.44 225 GLN A N 1
ATOM 1731 C CA . GLN A 1 225 ? 5.186 8.681 -3.888 1.00 92.44 225 GLN A CA 1
ATOM 1732 C C . GLN A 1 225 ? 4.255 7.730 -3.122 1.00 92.44 225 GLN A C 1
ATOM 1734 O O . GLN A 1 225 ? 4.320 7.663 -1.897 1.00 92.44 225 GLN A O 1
ATOM 1739 N N . LEU A 1 226 ? 3.419 6.963 -3.827 1.00 92.81 226 LEU A N 1
ATOM 1740 C CA . LEU A 1 226 ? 2.478 6.036 -3.197 1.00 92.81 226 LEU A CA 1
ATOM 1741 C C . LEU A 1 226 ? 3.186 4.876 -2.499 1.00 92.81 226 LEU A C 1
ATOM 1743 O O . LEU A 1 226 ? 2.807 4.537 -1.384 1.00 92.81 226 LEU A O 1
ATOM 1747 N N . SER A 1 227 ? 4.254 4.324 -3.079 1.00 91.88 227 SER A N 1
ATOM 1748 C CA . SER A 1 227 ? 5.022 3.235 -2.448 1.00 91.88 227 SER A CA 1
ATOM 1749 C C . SER A 1 227 ? 5.664 3.645 -1.117 1.00 91.88 227 SER A C 1
ATOM 1751 O O . SER A 1 227 ? 5.990 2.786 -0.306 1.00 91.88 227 SER A O 1
ATOM 1753 N N . ARG A 1 228 ? 5.850 4.951 -0.887 1.00 92.69 228 ARG A N 1
ATOM 1754 C CA . ARG A 1 228 ? 6.414 5.511 0.351 1.00 92.69 228 ARG A CA 1
ATOM 1755 C C . ARG A 1 228 ? 5.366 5.850 1.407 1.00 92.69 228 ARG A C 1
ATOM 1757 O O . ARG A 1 228 ? 5.736 6.065 2.550 1.00 92.69 228 ARG A O 1
ATOM 1764 N N . MET A 1 229 ? 4.090 5.934 1.031 1.00 92.00 229 MET A N 1
ATOM 1765 C CA . MET A 1 229 ? 3.018 6.395 1.928 1.00 92.00 229 MET A CA 1
ATOM 1766 C C . MET A 1 229 ? 1.845 5.418 2.044 1.00 92.00 229 MET A C 1
ATOM 1768 O O . MET A 1 229 ? 0.963 5.607 2.876 1.00 92.00 229 MET A O 1
ATOM 1772 N N . THR A 1 230 ? 1.796 4.387 1.202 1.00 92.81 230 THR A N 1
ATOM 1773 C CA . THR A 1 230 ? 0.723 3.390 1.186 1.00 92.81 230 THR A CA 1
ATOM 1774 C C . THR A 1 230 ? 1.280 1.987 0.977 1.00 92.81 230 THR A C 1
ATOM 1776 O O . THR A 1 230 ? 2.104 1.774 0.089 1.00 92.81 230 THR A O 1
ATOM 1779 N N . MET A 1 231 ? 0.830 1.039 1.802 1.00 91.19 231 MET A N 1
ATOM 1780 C CA . MET A 1 231 ? 1.232 -0.365 1.732 1.00 91.19 231 MET A CA 1
ATOM 1781 C C . MET A 1 231 ? -0.010 -1.243 1.545 1.00 91.19 231 MET A C 1
ATOM 1783 O O . MET A 1 231 ? -0.856 -1.300 2.443 1.00 91.19 231 MET A O 1
ATOM 1787 N N . PRO A 1 232 ? -0.165 -1.901 0.388 1.00 90.38 232 PRO A N 1
ATOM 1788 C CA . PRO A 1 232 ? -1.116 -2.992 0.222 1.00 90.38 232 PRO A CA 1
ATOM 1789 C C . PRO A 1 232 ? -0.820 -4.140 1.193 1.00 90.38 232 PRO A C 1
ATOM 1791 O O . PRO A 1 232 ? 0.331 -4.399 1.529 1.00 90.38 232 PRO A O 1
ATOM 1794 N N . ALA A 1 233 ? -1.852 -4.880 1.603 1.00 89.38 233 ALA A N 1
ATOM 1795 C CA . ALA A 1 233 ? -1.683 -6.013 2.516 1.00 89.38 233 ALA A CA 1
ATOM 1796 C C . ALA A 1 233 ? -0.788 -7.131 1.941 1.00 89.38 233 ALA A C 1
ATOM 1798 O O . ALA A 1 233 ? -0.145 -7.843 2.697 1.00 89.38 233 ALA A O 1
ATOM 1799 N N . GLU A 1 234 ? -0.722 -7.268 0.612 1.00 87.75 234 GLU A N 1
ATOM 1800 C CA . GLU A 1 234 ? 0.146 -8.246 -0.062 1.00 87.75 234 GLU A CA 1
ATOM 1801 C C . GLU A 1 234 ? 1.643 -7.941 0.048 1.00 87.75 234 GLU A C 1
ATOM 1803 O O . GLU A 1 234 ? 2.461 -8.829 -0.161 1.00 87.75 234 GLU A O 1
ATOM 1808 N N . ASP A 1 235 ? 1.996 -6.693 0.359 1.00 88.25 235 ASP A N 1
ATOM 1809 C CA . ASP A 1 235 ? 3.380 -6.260 0.536 1.00 88.25 235 ASP A CA 1
ATOM 1810 C C . ASP A 1 235 ? 3.814 -6.288 2.010 1.00 88.25 235 ASP A C 1
ATOM 1812 O O . ASP A 1 235 ? 4.951 -5.940 2.331 1.00 88.25 235 ASP A O 1
ATOM 1816 N N . MET A 1 236 ? 2.907 -6.664 2.917 1.00 90.25 236 MET A N 1
ATOM 1817 C CA . MET A 1 236 ? 3.203 -6.810 4.338 1.00 90.25 236 MET A CA 1
ATOM 1818 C C . MET A 1 236 ? 3.752 -8.210 4.608 1.00 90.25 236 MET A C 1
ATOM 1820 O O . MET A 1 236 ? 3.263 -9.203 4.068 1.00 90.25 236 MET A O 1
ATOM 1824 N N . MET A 1 237 ? 4.739 -8.299 5.493 1.00 88.56 237 MET A N 1
ATOM 1825 C CA . MET A 1 237 ? 5.178 -9.571 6.044 1.00 88.56 237 MET A CA 1
ATOM 1826 C C . MET A 1 237 ? 4.215 -9.962 7.162 1.00 88.56 237 MET A C 1
ATOM 1828 O O . MET A 1 237 ? 4.174 -9.327 8.210 1.00 88.56 237 MET A O 1
ATOM 1832 N N . ILE A 1 238 ? 3.425 -11.004 6.937 1.00 85.75 238 ILE A N 1
ATOM 1833 C CA . ILE A 1 238 ? 2.493 -11.534 7.932 1.00 85.75 238 ILE A CA 1
ATOM 1834 C C . ILE A 1 238 ? 3.095 -12.827 8.470 1.00 85.75 238 ILE A C 1
ATOM 1836 O O . ILE A 1 238 ? 3.086 -13.852 7.788 1.00 85.75 238 ILE A O 1
ATOM 1840 N N . ALA A 1 239 ? 3.643 -12.777 9.681 1.00 81.69 239 ALA A N 1
ATOM 1841 C CA . ALA A 1 239 ? 4.174 -13.955 10.342 1.00 81.69 239 ALA A CA 1
ATOM 1842 C C . ALA A 1 239 ? 3.033 -14.754 10.985 1.00 81.69 239 ALA A C 1
ATOM 1844 O O . ALA A 1 239 ? 2.190 -14.228 11.716 1.00 81.69 239 ALA A O 1
ATOM 1845 N N . HIS A 1 240 ? 3.004 -16.055 10.707 1.00 69.19 240 HIS A N 1
ATOM 1846 C CA . HIS A 1 240 ? 2.075 -16.990 11.333 1.00 69.19 240 HIS A CA 1
ATOM 1847 C C . HIS A 1 240 ? 2.635 -18.418 11.296 1.00 69.19 240 HIS A C 1
ATOM 1849 O O . HIS A 1 240 ? 3.448 -18.770 10.437 1.00 69.19 240 HIS A O 1
ATOM 1855 N N . MET A 1 241 ? 2.095 -19.308 12.124 1.00 56.69 241 MET A N 1
ATOM 1856 C CA . MET A 1 241 ? 2.322 -20.748 11.972 1.00 56.69 241 MET A CA 1
ATOM 1857 C C . MET A 1 241 ? 1.410 -21.335 10.884 1.00 56.69 241 MET A C 1
ATOM 1859 O O . MET A 1 241 ? 0.196 -21.425 11.052 1.00 56.69 241 MET A O 1
ATOM 1863 N N . GLY A 1 242 ? 2.000 -21.751 9.758 1.00 64.94 242 GLY A N 1
ATOM 1864 C CA . GLY A 1 242 ? 1.380 -22.716 8.839 1.00 64.94 242 GLY A CA 1
ATOM 1865 C C . GLY A 1 242 ? 0.377 -22.206 7.793 1.00 64.94 242 GLY A C 1
ATOM 1866 O O . GLY A 1 242 ? -0.348 -23.030 7.252 1.00 64.94 242 GLY A O 1
ATOM 1867 N N . ASN A 1 243 ? 0.308 -20.903 7.482 1.00 68.50 243 ASN A N 1
ATOM 1868 C CA . ASN A 1 243 ? -0.537 -20.282 6.426 1.00 68.50 243 ASN A CA 1
ATOM 1869 C C . ASN A 1 243 ? -2.051 -20.564 6.516 1.00 68.50 243 ASN A C 1
ATOM 1871 O O . ASN A 1 243 ? -2.818 -20.067 5.701 1.00 68.50 243 ASN A O 1
ATOM 1875 N N . GLN A 1 244 ? -2.519 -21.339 7.493 1.00 78.44 244 GLN A N 1
ATOM 1876 C CA . GLN A 1 244 ? -3.903 -21.819 7.527 1.00 78.44 244 GLN A CA 1
ATOM 1877 C C . GLN A 1 244 ? -4.901 -20.776 8.044 1.00 78.44 244 GLN A C 1
ATOM 1879 O O . GLN A 1 244 ? -6.091 -20.851 7.744 1.00 78.44 244 GLN A O 1
ATOM 1884 N N . PHE A 1 245 ? -4.424 -19.800 8.817 1.00 81.56 245 PHE A N 1
ATOM 1885 C CA . PHE A 1 245 ? -5.270 -18.796 9.465 1.00 81.56 245 PHE A CA 1
ATOM 1886 C C . PHE A 1 245 ? -5.300 -17.459 8.740 1.00 81.56 245 PHE A C 1
ATOM 1888 O O . PHE A 1 245 ? -6.225 -16.678 8.951 1.00 81.56 245 PHE A O 1
ATOM 1895 N N . TRP A 1 246 ? -4.314 -17.210 7.886 1.00 85.12 246 TRP A N 1
ATOM 1896 C CA . TRP A 1 246 ? -4.253 -16.025 7.055 1.00 85.12 246 TRP A CA 1
ATOM 1897 C C . TRP A 1 246 ? -4.532 -16.402 5.618 1.00 85.12 246 TRP A C 1
ATOM 1899 O O . TRP A 1 246 ? -3.988 -17.366 5.089 1.00 85.12 246 TRP A O 1
ATOM 1909 N N . ARG A 1 247 ? -5.374 -15.614 4.961 1.00 88.50 247 ARG A N 1
ATOM 1910 C CA . ARG A 1 247 ? -5.561 -15.737 3.522 1.00 88.50 247 ARG A CA 1
ATOM 1911 C C . ARG A 1 247 ? -5.646 -14.371 2.881 1.00 88.50 247 ARG A C 1
ATOM 1913 O O . ARG A 1 247 ? -6.287 -13.461 3.402 1.00 88.50 247 ARG A O 1
ATOM 1920 N N . MET A 1 248 ? -5.050 -14.262 1.704 1.00 90.12 248 MET A N 1
ATOM 1921 C CA . MET A 1 248 ? -5.290 -13.128 0.830 1.00 90.12 248 MET A CA 1
ATOM 1922 C C . MET A 1 248 ? -6.614 -13.352 0.102 1.00 90.12 248 MET A C 1
ATOM 1924 O O . MET A 1 248 ? -6.763 -14.321 -0.644 1.00 90.12 248 MET A O 1
ATOM 1928 N N . ILE A 1 249 ? -7.586 -12.472 0.322 1.00 90.81 249 ILE A N 1
ATOM 1929 C CA . ILE A 1 249 ? -8.873 -12.495 -0.377 1.00 90.81 249 ILE A CA 1
ATOM 1930 C C . ILE A 1 249 ? -8.981 -11.317 -1.334 1.00 90.81 249 ILE A C 1
ATOM 1932 O O . ILE A 1 249 ? -8.546 -10.205 -1.036 1.00 90.81 249 ILE A O 1
ATOM 1936 N N . THR A 1 250 ? -9.611 -11.552 -2.481 1.00 88.94 250 THR A N 1
ATOM 1937 C CA . THR A 1 250 ? -10.016 -10.473 -3.379 1.00 88.94 250 THR A CA 1
ATOM 1938 C C . THR A 1 250 ? -11.323 -9.868 -2.877 1.00 88.94 250 THR A C 1
ATOM 1940 O O . THR A 1 250 ? -12.296 -10.590 -2.655 1.00 88.94 250 THR A O 1
ATOM 1943 N N . SER A 1 251 ? -11.365 -8.551 -2.700 1.00 86.75 251 SER A N 1
ATOM 1944 C CA . SER A 1 251 ? -12.559 -7.833 -2.261 1.00 86.75 251 SER A CA 1
ATOM 1945 C C . SER A 1 251 ? -12.624 -6.455 -2.897 1.00 86.75 251 SER A C 1
ATOM 1947 O O . SER A 1 251 ? -11.687 -5.669 -2.781 1.00 86.75 251 SER A O 1
ATOM 1949 N N . SER A 1 252 ? -13.776 -6.131 -3.484 1.00 85.44 252 SER A N 1
ATOM 1950 C CA . SER A 1 252 ? -14.070 -4.797 -4.017 1.00 85.44 252 SER A CA 1
ATOM 1951 C C . SER A 1 252 ? -14.174 -3.719 -2.935 1.00 85.44 252 SER A C 1
ATOM 1953 O O . SER A 1 252 ? -14.207 -2.537 -3.255 1.00 85.44 252 SER A O 1
ATOM 1955 N N . GLU A 1 253 ? -14.258 -4.104 -1.657 1.00 84.44 253 GLU A N 1
ATOM 1956 C CA . GLU A 1 253 ? -14.191 -3.160 -0.536 1.00 84.44 253 GLU A CA 1
ATOM 1957 C C . GLU A 1 253 ? -12.747 -2.692 -0.260 1.00 84.44 253 GLU A C 1
ATOM 1959 O O . GLU A 1 253 ? -12.523 -1.670 0.403 1.00 84.44 253 GLU A O 1
ATOM 1964 N N . SER A 1 254 ? -11.746 -3.438 -0.743 1.00 82.88 254 SER A N 1
ATOM 1965 C CA . SER A 1 254 ? -10.353 -3.009 -0.692 1.00 82.88 254 SER A CA 1
ATOM 1966 C C . SER A 1 254 ? -10.088 -1.960 -1.756 1.00 82.88 254 SER A C 1
ATOM 1968 O O . SER A 1 254 ? -10.440 -2.143 -2.916 1.00 82.88 254 SER A O 1
ATOM 1970 N N . LYS A 1 255 ? -9.377 -0.894 -1.383 1.00 81.25 255 LYS A N 1
ATOM 1971 C CA . LYS A 1 255 ? -8.866 0.080 -2.354 1.00 81.25 255 LYS A CA 1
ATOM 1972 C C . LYS A 1 255 ? -7.878 -0.561 -3.342 1.00 81.25 255 LYS A C 1
ATOM 1974 O O . LYS A 1 255 ? -7.722 -0.069 -4.449 1.00 81.25 255 LYS A O 1
ATOM 1979 N N . TYR A 1 256 ? -7.242 -1.655 -2.921 1.00 83.75 256 TYR A N 1
ATOM 1980 C CA . TYR A 1 256 ? -6.203 -2.379 -3.654 1.00 83.75 256 TYR A CA 1
ATOM 1981 C C . TYR A 1 256 ? -6.695 -3.738 -4.171 1.00 83.75 256 TYR A C 1
ATOM 1983 O O . TYR A 1 256 ? -5.888 -4.611 -4.468 1.00 83.75 256 TYR A O 1
ATOM 1991 N N . ASP A 1 257 ? -8.015 -3.967 -4.180 1.00 83.12 257 ASP A N 1
ATOM 1992 C CA . ASP A 1 257 ? -8.691 -5.224 -4.544 1.00 83.12 257 ASP A CA 1
ATOM 1993 C C . ASP A 1 257 ? -8.297 -6.476 -3.724 1.00 83.12 257 ASP A C 1
ATOM 1995 O O . ASP A 1 257 ? -8.986 -7.491 -3.803 1.00 83.12 257 ASP A O 1
ATOM 1999 N N . LYS A 1 258 ? -7.249 -6.427 -2.894 1.00 86.50 258 LYS A N 1
ATOM 2000 C CA . LYS A 1 258 ? -6.763 -7.518 -2.036 1.00 86.50 258 LYS A CA 1
ATOM 2001 C C . LYS A 1 258 ? -6.813 -7.130 -0.560 1.00 86.50 258 LYS A C 1
ATOM 2003 O O . LYS A 1 258 ? -6.609 -5.965 -0.211 1.00 86.50 258 LYS A O 1
ATOM 2008 N N . LEU A 1 259 ? -7.085 -8.106 0.302 1.00 90.38 259 LEU A N 1
ATOM 2009 C CA . LEU A 1 259 ? -7.091 -7.979 1.761 1.00 90.38 259 LEU A CA 1
ATOM 2010 C C . LEU A 1 259 ? -6.419 -9.197 2.379 1.00 90.38 259 LEU A C 1
ATOM 2012 O O . LEU A 1 259 ? -6.669 -10.311 1.926 1.00 90.38 259 LEU A O 1
ATOM 2016 N N . ALA A 1 260 ? -5.650 -8.989 3.442 1.00 91.00 260 ALA A N 1
ATOM 2017 C CA . ALA A 1 260 ? -5.281 -10.067 4.343 1.00 91.00 260 ALA A CA 1
ATOM 2018 C C . ALA A 1 260 ? -6.430 -10.291 5.333 1.00 91.00 260 ALA A C 1
ATOM 2020 O O . ALA A 1 260 ? -6.814 -9.379 6.068 1.00 91.00 260 ALA A O 1
ATOM 2021 N N . GLU A 1 261 ? -7.012 -11.484 5.320 1.00 90.44 261 GLU A N 1
ATOM 2022 C CA . GLU A 1 261 ? -8.051 -11.894 6.258 1.00 90.44 261 GLU A CA 1
ATOM 2023 C C . GLU A 1 261 ? -7.477 -12.897 7.254 1.00 90.44 261 GLU A C 1
ATOM 2025 O O . GLU A 1 261 ? -6.904 -13.915 6.861 1.00 90.44 261 GLU A O 1
ATOM 2030 N N . LEU A 1 262 ? -7.692 -12.607 8.534 1.00 87.31 262 LEU A N 1
ATOM 2031 C CA . LEU A 1 262 ? -7.365 -13.470 9.657 1.00 87.31 262 LEU A CA 1
ATOM 2032 C C . LEU A 1 262 ? -8.610 -14.236 10.099 1.00 87.31 262 LEU A C 1
ATOM 2034 O O . LEU A 1 262 ? -9.580 -13.634 10.557 1.00 87.31 262 LEU A O 1
ATOM 2038 N N . ALA A 1 263 ? -8.592 -15.559 9.960 1.00 82.94 263 ALA A N 1
ATOM 2039 C CA . ALA A 1 263 ? -9.725 -16.413 10.302 1.00 82.94 263 ALA A CA 1
ATOM 2040 C C . ALA A 1 263 ? -9.817 -16.696 11.812 1.00 82.94 263 ALA A C 1
ATOM 2042 O O . ALA A 1 263 ? -10.901 -16.629 12.388 1.00 82.94 263 ALA A O 1
ATOM 2043 N N . SER A 1 264 ? -8.698 -17.038 12.454 1.00 74.50 264 SER A N 1
ATOM 2044 C CA . SER A 1 264 ? -8.627 -17.348 13.887 1.00 74.50 264 SER A CA 1
ATOM 2045 C C . SER A 1 264 ? -7.173 -17.410 14.327 1.00 74.50 264 SER A C 1
ATOM 2047 O O . SER A 1 264 ? -6.393 -18.083 13.666 1.00 74.50 264 SER A O 1
ATOM 2049 N N . VAL A 1 265 ? -6.807 -16.755 15.427 1.00 67.69 265 VAL A N 1
ATOM 2050 C CA . VAL A 1 265 ? -5.503 -16.947 16.072 1.00 67.69 265 VAL A CA 1
ATOM 2051 C C . VAL A 1 265 ? -5.567 -16.616 17.559 1.00 67.69 265 VAL A C 1
ATOM 2053 O O . VAL A 1 265 ? -6.365 -15.792 17.996 1.00 67.69 265 VAL A O 1
ATOM 2056 N N . TRP A 1 266 ? -4.663 -17.248 18.295 1.00 73.00 266 TRP A N 1
ATOM 2057 C CA . TRP A 1 266 ? -4.165 -16.879 19.620 1.00 73.00 266 TRP A CA 1
ATOM 2058 C C . TRP A 1 266 ? -3.041 -15.825 19.614 1.00 73.00 266 TRP A C 1
ATOM 2060 O O . TRP A 1 266 ? -2.845 -15.157 20.616 1.00 73.00 266 TRP A O 1
ATOM 2070 N N . TRP A 1 267 ? -2.321 -15.637 18.502 1.00 82.44 267 TRP A N 1
ATOM 2071 C CA . TRP A 1 267 ? -1.282 -14.613 18.365 1.00 82.44 267 TRP A CA 1
ATOM 2072 C C . TRP A 1 267 ? -1.152 -14.14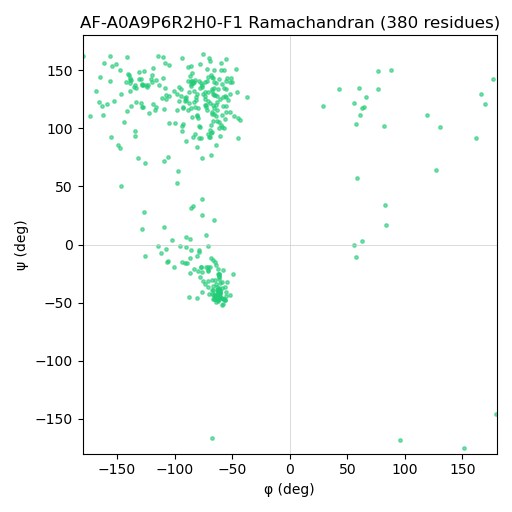3 16.910 1.00 82.44 267 TRP A C 1
ATOM 2074 O O . TRP A 1 267 ? -1.490 -14.880 15.981 1.00 82.44 267 TRP A O 1
ATOM 2084 N N . MET A 1 268 ? -0.658 -12.926 16.686 1.00 86.44 268 MET A N 1
ATOM 2085 C CA . MET A 1 268 ? -0.345 -12.417 15.343 1.00 86.44 268 MET A CA 1
ATOM 2086 C C . MET A 1 268 ? 0.848 -11.467 15.360 1.00 86.44 268 MET A C 1
ATOM 2088 O O . MET A 1 268 ? 1.039 -10.748 16.338 1.00 86.44 268 MET A O 1
ATOM 2092 N N . ASP A 1 269 ? 1.597 -11.434 14.258 1.00 88.62 269 ASP A N 1
ATOM 2093 C CA . ASP A 1 269 ? 2.629 -10.430 14.005 1.00 88.62 269 ASP A CA 1
ATOM 2094 C C . ASP A 1 269 ? 2.612 -10.035 12.518 1.00 88.62 269 ASP A C 1
ATOM 2096 O O . ASP A 1 269 ? 2.825 -10.860 11.626 1.00 88.62 269 ASP A O 1
ATOM 2100 N N . VAL A 1 270 ? 2.264 -8.779 12.246 1.00 90.94 270 VAL A N 1
ATOM 2101 C CA . VAL A 1 270 ? 2.186 -8.194 10.904 1.00 90.94 270 VAL A CA 1
ATOM 2102 C C . VAL A 1 270 ? 3.166 -7.045 10.837 1.00 90.94 270 VAL A C 1
ATOM 2104 O O . VAL A 1 270 ? 3.026 -6.072 11.570 1.00 90.94 270 VAL A O 1
ATOM 2107 N N . VAL A 1 271 ? 4.110 -7.124 9.912 1.00 91.19 271 VAL A N 1
ATOM 2108 C CA . VAL A 1 271 ? 5.190 -6.159 9.741 1.00 91.19 271 VAL A CA 1
ATOM 2109 C C . VAL A 1 271 ? 5.124 -5.541 8.351 1.00 91.19 271 VAL A C 1
ATOM 2111 O O . VAL A 1 271 ? 4.886 -6.216 7.349 1.00 91.19 271 VAL A O 1
ATOM 2114 N N . ALA A 1 272 ? 5.372 -4.240 8.268 1.00 91.56 272 ALA A N 1
ATOM 2115 C CA . ALA A 1 272 ? 5.531 -3.536 7.005 1.00 91.56 272 ALA A CA 1
ATOM 2116 C C . ALA A 1 272 ? 6.659 -2.510 7.106 1.00 91.56 272 ALA A C 1
ATOM 2118 O O . ALA A 1 272 ? 6.856 -1.897 8.151 1.00 91.56 272 ALA A O 1
ATOM 2119 N N . VAL A 1 273 ? 7.380 -2.288 6.006 1.00 91.44 273 VAL A N 1
ATOM 2120 C CA . VAL A 1 273 ? 8.476 -1.311 5.969 1.00 91.44 273 VAL A CA 1
ATOM 2121 C C . VAL A 1 273 ? 8.304 -0.367 4.792 1.00 91.44 273 VAL A C 1
ATOM 2123 O O . VAL A 1 273 ? 8.340 -0.781 3.633 1.00 91.44 273 VAL A O 1
ATOM 2126 N N . PHE A 1 274 ? 8.152 0.919 5.088 1.00 92.44 274 PHE A N 1
ATOM 2127 C CA . PHE A 1 274 ? 8.234 1.976 4.091 1.00 92.44 274 PHE A CA 1
ATOM 2128 C C . PHE A 1 274 ? 9.680 2.416 3.929 1.00 92.44 274 PHE A C 1
ATOM 2130 O O . PHE A 1 274 ? 10.304 2.877 4.880 1.00 92.44 274 PHE A O 1
ATOM 2137 N N . PHE A 1 275 ? 10.203 2.307 2.712 1.00 90.56 275 PHE A N 1
ATOM 2138 C CA . PHE A 1 275 ? 11.576 2.696 2.414 1.00 90.56 275 PHE A CA 1
ATOM 2139 C C . PHE A 1 275 ? 11.650 4.121 1.880 1.00 90.56 275 PHE A C 1
ATOM 2141 O O . PHE A 1 275 ? 10.997 4.453 0.886 1.00 90.56 275 PHE A O 1
ATOM 2148 N N . GLY A 1 276 ? 12.507 4.939 2.492 1.00 91.38 276 GLY A N 1
ATOM 2149 C CA . GLY A 1 276 ? 12.747 6.314 2.061 1.00 91.38 276 GLY A CA 1
ATOM 2150 C C . GLY A 1 276 ? 11.474 7.157 2.070 1.00 91.38 276 GLY A C 1
ATOM 2151 O O . GLY A 1 276 ? 11.086 7.707 1.035 1.00 91.38 276 GLY A O 1
ATOM 2152 N N . VAL A 1 277 ? 10.828 7.245 3.227 1.00 94.00 277 VAL A N 1
ATOM 2153 C CA . VAL A 1 277 ? 9.757 8.206 3.496 1.00 94.00 277 VAL A CA 1
ATOM 2154 C C . VAL A 1 277 ? 10.366 9.614 3.508 1.00 94.00 277 VAL A C 1
ATOM 2156 O O . VAL A 1 277 ? 11.432 9.792 4.098 1.00 94.00 277 VAL A O 1
ATOM 2159 N N . PRO A 1 278 ? 9.773 10.600 2.808 1.00 93.69 278 PRO A N 1
ATOM 2160 C CA . PRO A 1 278 ? 10.331 11.946 2.766 1.00 93.69 278 PRO A CA 1
ATOM 2161 C C . PRO A 1 278 ? 10.218 12.663 4.123 1.00 93.69 278 PRO A C 1
ATOM 2163 O O . PRO A 1 278 ? 9.323 12.330 4.902 1.00 93.69 278 PRO A O 1
ATOM 2166 N N . PRO A 1 279 ? 11.049 13.688 4.374 1.00 94.81 279 PRO A N 1
ATOM 2167 C CA . PRO A 1 279 ? 10.921 14.571 5.533 1.00 94.81 279 PRO A CA 1
ATOM 2168 C C . PRO A 1 279 ? 9.506 15.123 5.697 1.00 94.81 279 PRO A C 1
ATOM 2170 O O . PRO A 1 279 ? 8.857 15.486 4.710 1.00 94.81 279 PRO A O 1
ATOM 2173 N N . GLY A 1 280 ? 9.015 15.195 6.933 1.00 95.19 280 GLY A N 1
ATOM 2174 C CA . GLY A 1 280 ? 7.687 15.738 7.209 1.00 95.19 280 GLY A CA 1
ATOM 2175 C C . GLY A 1 280 ? 7.012 15.170 8.450 1.00 95.19 280 GLY A C 1
ATOM 2176 O O . GLY A 1 280 ? 7.586 14.393 9.211 1.00 95.19 280 GLY A O 1
ATOM 2177 N N . ARG A 1 281 ? 5.756 15.579 8.645 1.00 95.69 281 ARG A N 1
ATOM 2178 C CA . ARG A 1 281 ? 4.896 15.109 9.736 1.00 95.69 281 ARG A CA 1
ATOM 2179 C C . ARG A 1 281 ? 3.835 14.181 9.179 1.00 95.69 281 ARG A C 1
ATOM 2181 O O . ARG A 1 281 ? 3.099 14.567 8.270 1.00 95.69 281 ARG A O 1
ATOM 2188 N N . TYR A 1 282 ? 3.753 12.976 9.727 1.00 95.75 282 TYR A N 1
ATOM 2189 C CA . TYR A 1 282 ? 2.875 11.934 9.210 1.00 95.75 282 TYR A CA 1
ATOM 2190 C C . TYR A 1 282 ? 1.948 11.400 10.286 1.00 95.75 282 TYR A C 1
ATOM 2192 O O . TYR A 1 282 ? 2.364 11.099 11.402 1.00 95.75 282 TYR A O 1
ATOM 2200 N N . LYS A 1 283 ? 0.690 11.201 9.906 1.00 96.00 283 LYS A N 1
ATOM 2201 C CA . LYS A 1 283 ? -0.249 10.381 10.664 1.00 96.00 283 LYS A CA 1
ATOM 2202 C C . LYS A 1 283 ? -0.161 8.954 10.157 1.00 96.00 283 LYS A C 1
ATOM 2204 O O . LYS A 1 283 ? -0.288 8.714 8.956 1.00 96.00 283 LYS A O 1
ATOM 2209 N N . VAL A 1 284 ? 0.061 8.012 11.064 1.00 95.69 284 VAL A N 1
ATOM 2210 C CA . VAL A 1 284 ? 0.112 6.590 10.717 1.00 95.69 284 VAL A CA 1
ATOM 2211 C C . VAL A 1 284 ? -1.286 6.015 10.854 1.00 95.69 284 VAL A C 1
ATOM 2213 O O . VAL A 1 284 ? -1.890 6.107 11.919 1.00 95.69 284 VAL A O 1
ATOM 2216 N N . GLN A 1 285 ? -1.797 5.426 9.776 1.00 95.69 285 GLN A N 1
ATOM 2217 C CA . GLN A 1 285 ? -3.155 4.898 9.727 1.00 95.69 285 GLN A CA 1
ATOM 2218 C C . GLN A 1 285 ? -3.171 3.452 9.236 1.00 95.69 285 GLN A C 1
ATOM 2220 O O . GLN A 1 285 ? -2.522 3.100 8.250 1.00 95.69 285 GLN A O 1
ATOM 2225 N N . TRP A 1 286 ? -3.985 2.636 9.895 1.00 93.31 286 TRP A N 1
ATOM 2226 C CA . TRP A 1 286 ? -4.279 1.260 9.531 1.00 93.31 286 TRP A CA 1
ATOM 2227 C C . TRP A 1 286 ? -5.724 1.168 9.068 1.00 93.31 286 TRP A C 1
ATOM 2229 O O . TRP A 1 286 ? -6.650 1.551 9.780 1.00 93.31 286 TRP A O 1
ATOM 2239 N N . ARG A 1 287 ? -5.939 0.625 7.872 1.00 92.19 287 ARG A N 1
ATOM 2240 C CA . ARG A 1 287 ? -7.288 0.366 7.367 1.00 92.19 287 ARG A CA 1
ATOM 2241 C C . ARG A 1 287 ? -7.686 -1.059 7.722 1.00 92.19 287 ARG A C 1
ATOM 2243 O O . ARG A 1 287 ? -7.241 -2.002 7.073 1.00 92.19 287 ARG A O 1
ATOM 2250 N N . VAL A 1 288 ? -8.533 -1.208 8.734 1.00 90.38 288 VAL A N 1
ATOM 2251 C CA . VAL A 1 288 ? -8.893 -2.508 9.316 1.00 90.38 288 VAL A CA 1
ATOM 2252 C C . VAL A 1 288 ? -10.385 -2.789 9.171 1.00 90.38 288 VAL A C 1
ATOM 2254 O O . VAL A 1 288 ? -11.205 -1.874 9.103 1.00 90.38 288 VAL A O 1
ATOM 2257 N N . LYS A 1 289 ? -10.752 -4.070 9.110 1.00 88.94 289 LYS A N 1
ATOM 2258 C CA . LYS A 1 289 ? -12.146 -4.523 9.165 1.00 88.94 289 LYS A CA 1
ATOM 2259 C C . LYS A 1 289 ? -12.262 -5.581 10.246 1.00 88.94 289 LYS A C 1
ATOM 2261 O O . LYS A 1 289 ? -11.643 -6.636 10.154 1.00 88.94 289 LYS A O 1
ATOM 2266 N N . VAL A 1 290 ? -13.069 -5.296 11.258 1.00 87.12 290 VAL A N 1
ATOM 2267 C CA . VAL A 1 290 ? -13.320 -6.222 12.361 1.00 87.12 290 VAL A CA 1
ATOM 2268 C C . VAL A 1 290 ? -14.497 -7.118 11.989 1.00 87.12 290 VAL A C 1
ATOM 2270 O O . VAL A 1 290 ? -15.618 -6.646 11.818 1.00 87.12 290 VAL A O 1
ATOM 2273 N N . THR A 1 291 ? -14.246 -8.417 11.851 1.00 84.94 291 THR A N 1
ATOM 2274 C CA . THR A 1 291 ? -15.269 -9.421 11.501 1.00 84.94 291 THR A CA 1
ATOM 2275 C C . THR A 1 291 ? -15.671 -10.308 12.682 1.00 84.94 291 THR A C 1
ATOM 2277 O O . THR A 1 291 ? -16.712 -10.965 12.630 1.00 84.94 291 THR A O 1
ATOM 2280 N N . SER A 1 292 ? -14.876 -10.302 13.754 1.00 82.56 292 SER A N 1
ATOM 2281 C CA . SER A 1 292 ? -15.083 -11.104 14.960 1.00 82.56 292 SER A CA 1
ATOM 2282 C C . SER A 1 292 ? -15.614 -10.262 16.120 1.00 82.56 292 SER A C 1
ATOM 2284 O O . SER A 1 292 ? -15.379 -9.058 16.202 1.00 82.56 292 SER A O 1
ATOM 2286 N N . ASP A 1 293 ? -16.321 -10.914 17.042 1.00 78.44 293 ASP A N 1
ATOM 2287 C CA . ASP A 1 293 ? -16.709 -10.317 18.323 1.00 78.44 293 ASP A CA 1
ATOM 2288 C C . ASP A 1 293 ? -15.572 -10.338 19.358 1.00 78.44 293 ASP A C 1
ATOM 2290 O O . ASP A 1 293 ? -15.675 -9.679 20.404 1.00 78.44 293 ASP A O 1
ATOM 2294 N N . ALA A 1 294 ? -14.485 -11.056 19.044 1.00 74.31 294 ALA A N 1
ATOM 2295 C CA . ALA A 1 294 ? -13.258 -11.050 19.821 1.00 74.31 294 ALA A CA 1
ATOM 2296 C C . ALA A 1 294 ? -12.680 -9.623 19.858 1.00 74.31 294 ALA A C 1
ATOM 2298 O O . ALA A 1 294 ? -12.506 -8.998 18.807 1.00 74.31 294 ALA A O 1
ATOM 2299 N N . PRO A 1 295 ? -12.426 -9.071 21.054 1.00 66.69 295 PRO A N 1
ATOM 2300 C CA . PRO A 1 295 ? -11.846 -7.747 21.169 1.00 66.69 295 PRO A CA 1
ATOM 2301 C C . PRO A 1 295 ? -10.420 -7.735 20.609 1.00 66.69 295 PRO A C 1
ATOM 2303 O O . PRO A 1 295 ? -9.629 -8.619 20.911 1.00 66.69 295 PRO A O 1
ATOM 2306 N N . VAL A 1 296 ? -10.057 -6.668 19.893 1.00 81.75 296 VAL A N 1
ATOM 2307 C CA . VAL A 1 296 ? -8.665 -6.366 19.480 1.00 81.75 296 VAL A CA 1
ATOM 2308 C C . VAL A 1 296 ? -7.857 -5.810 20.674 1.00 81.75 296 VAL A C 1
ATOM 2310 O O . VAL A 1 296 ? -6.912 -5.044 20.527 1.00 81.75 296 VAL A O 1
ATOM 2313 N N . VAL A 1 297 ? -8.270 -6.149 21.898 1.00 85.19 297 VAL A N 1
ATOM 2314 C CA . VAL A 1 297 ? -7.643 -5.685 23.138 1.00 85.19 297 VAL A CA 1
ATOM 2315 C C . VAL A 1 297 ? -6.262 -6.321 23.256 1.00 85.19 297 VAL A C 1
ATOM 2317 O O . VAL A 1 297 ? -6.051 -7.439 22.789 1.00 85.19 297 VAL A O 1
ATOM 2320 N N . ASN A 1 298 ? -5.318 -5.581 23.835 1.00 87.69 298 ASN A N 1
ATOM 2321 C CA . ASN A 1 298 ? -3.907 -5.952 23.967 1.00 87.69 298 ASN A CA 1
ATOM 2322 C C . ASN A 1 298 ? -3.143 -6.131 22.648 1.00 87.69 298 ASN A C 1
ATOM 2324 O O . ASN A 1 298 ? -1.952 -6.423 22.679 1.00 87.69 298 ASN A O 1
ATOM 2328 N N . THR A 1 299 ? -3.778 -5.890 21.500 1.00 91.31 299 THR A N 1
ATOM 2329 C CA . THR A 1 299 ? -3.069 -5.814 20.224 1.00 91.31 299 THR A CA 1
ATOM 2330 C C . THR A 1 299 ? -2.297 -4.507 20.151 1.00 91.31 299 THR A C 1
ATOM 2332 O O . THR A 1 299 ? -2.882 -3.431 20.200 1.00 91.31 299 THR A O 1
ATOM 2335 N N . GLU A 1 300 ? -0.987 -4.584 20.009 1.00 93.12 300 GLU A N 1
ATOM 2336 C CA . GLU A 1 300 ? -0.136 -3.416 19.877 1.00 93.12 300 GLU A CA 1
ATOM 2337 C C . GLU A 1 300 ? 0.027 -3.028 18.410 1.00 93.12 300 GLU A C 1
ATOM 2339 O O . GLU A 1 300 ? 0.469 -3.824 17.584 1.00 93.12 300 GLU A O 1
ATOM 2344 N N . PHE A 1 301 ? -0.304 -1.779 18.108 1.00 94.50 301 PHE A N 1
ATOM 2345 C CA . PHE A 1 301 ? -0.046 -1.125 16.836 1.00 94.50 301 PHE A CA 1
ATOM 2346 C C . PHE A 1 301 ? 1.115 -0.163 17.027 1.00 94.50 301 PHE A C 1
ATOM 2348 O O . PHE A 1 301 ? 1.076 0.686 17.920 1.00 94.50 301 PHE A O 1
ATOM 2355 N N . ARG A 1 302 ? 2.135 -0.272 16.183 1.00 93.69 302 ARG A N 1
ATOM 2356 C CA . ARG A 1 302 ? 3.384 0.455 16.376 1.00 93.69 302 ARG A CA 1
ATOM 2357 C C . ARG A 1 302 ? 3.949 1.002 15.075 1.00 93.69 302 ARG A C 1
ATOM 2359 O O . ARG A 1 302 ? 3.838 0.370 14.026 1.00 93.69 302 ARG A O 1
ATOM 2366 N N . ALA A 1 303 ? 4.578 2.169 15.167 1.00 94.94 303 ALA A N 1
ATOM 2367 C CA . ALA A 1 303 ? 5.370 2.776 14.108 1.00 94.94 303 ALA A CA 1
ATOM 2368 C C . ALA A 1 303 ? 6.699 3.293 14.657 1.00 94.94 303 ALA A C 1
ATOM 2370 O O . ALA A 1 303 ? 6.738 3.946 15.702 1.00 94.94 303 ALA A O 1
ATOM 2371 N N . VAL A 1 304 ? 7.784 3.017 13.939 1.00 93.31 304 VAL A N 1
ATOM 2372 C CA . VAL A 1 304 ? 9.150 3.324 14.367 1.00 93.31 304 VAL A CA 1
ATOM 2373 C C . VAL A 1 304 ? 9.954 3.852 13.190 1.00 93.31 304 VAL A C 1
ATOM 2375 O O . VAL A 1 304 ? 9.865 3.323 12.082 1.00 93.31 304 VAL A O 1
ATOM 2378 N N . LEU A 1 305 ? 10.770 4.874 13.437 1.00 91.69 305 LEU A N 1
ATOM 2379 C CA . LEU A 1 305 ? 11.796 5.299 12.490 1.00 91.69 305 LEU A CA 1
ATOM 2380 C C . LEU A 1 305 ? 12.993 4.354 12.567 1.00 91.69 305 LEU A C 1
ATOM 2382 O O . LEU A 1 305 ? 13.476 4.008 13.652 1.00 91.69 305 LEU A O 1
ATOM 2386 N N . SER A 1 306 ? 13.477 3.959 11.402 1.00 88.25 306 SER A N 1
ATOM 2387 C CA . SER A 1 306 ? 14.659 3.125 11.267 1.00 88.25 306 SER A CA 1
ATOM 2388 C C . SER A 1 306 ? 15.602 3.732 10.242 1.00 88.25 306 SER A C 1
ATOM 2390 O O . SER A 1 306 ? 15.176 4.296 9.223 1.00 88.25 306 SER A O 1
ATOM 2392 N N . ASP A 1 307 ? 16.891 3.627 10.538 1.00 83.69 307 ASP A N 1
ATOM 2393 C CA . ASP A 1 307 ? 17.929 4.078 9.627 1.00 83.69 307 ASP A CA 1
ATOM 2394 C C . ASP A 1 307 ? 18.080 3.089 8.464 1.00 83.69 307 ASP A C 1
ATOM 2396 O O . ASP A 1 307 ? 17.567 1.968 8.477 1.00 83.69 307 ASP A O 1
ATOM 2400 N N . LYS A 1 308 ? 18.745 3.519 7.389 1.00 74.81 308 LYS A N 1
ATOM 2401 C CA . LYS A 1 308 ? 18.857 2.701 6.169 1.00 74.81 308 LYS A CA 1
ATOM 2402 C C . LYS A 1 308 ? 19.655 1.417 6.370 1.00 74.81 308 LYS A C 1
ATOM 2404 O O . LYS A 1 308 ? 19.360 0.432 5.695 1.00 74.81 308 LYS A O 1
ATOM 2409 N N . ASP A 1 309 ? 20.619 1.461 7.279 1.00 75.19 309 ASP A N 1
ATOM 2410 C CA . ASP A 1 309 ? 21.601 0.400 7.513 1.00 75.19 309 ASP A CA 1
ATOM 2411 C C . ASP A 1 309 ? 21.279 -0.439 8.755 1.00 75.19 309 ASP A C 1
ATOM 2413 O O . ASP A 1 309 ? 22.045 -1.321 9.135 1.00 75.19 309 ASP A O 1
ATOM 2417 N N . GLU A 1 310 ? 20.150 -0.163 9.404 1.00 73.69 310 GLU A N 1
ATOM 2418 C CA . GLU A 1 310 ? 19.764 -0.824 10.639 1.00 73.69 310 GLU A CA 1
ATOM 2419 C C . GLU A 1 310 ? 19.054 -2.155 10.371 1.00 73.69 310 GLU A C 1
ATOM 2421 O O . GLU A 1 310 ? 18.208 -2.269 9.477 1.00 73.69 310 GLU A O 1
ATOM 2426 N N . ASP A 1 311 ? 19.387 -3.168 11.174 1.00 73.12 311 ASP A N 1
ATOM 2427 C CA . ASP A 1 311 ? 18.709 -4.456 11.117 1.00 73.12 311 ASP A CA 1
ATOM 2428 C C . ASP A 1 311 ? 17.283 -4.336 11.670 1.00 73.12 311 ASP A C 1
ATOM 2430 O O . ASP A 1 311 ? 17.059 -3.949 12.822 1.00 73.12 311 ASP A O 1
ATOM 2434 N N . GLN A 1 312 ? 16.311 -4.725 10.845 1.00 68.31 312 GLN A N 1
ATOM 2435 C CA . GLN A 1 312 ? 14.883 -4.670 11.151 1.00 68.31 312 GLN A CA 1
ATOM 2436 C C . GLN A 1 312 ? 14.516 -5.531 12.362 1.00 68.31 312 GLN A C 1
ATOM 2438 O O . GLN A 1 312 ? 13.551 -5.207 13.056 1.00 68.31 312 GLN A O 1
ATOM 2443 N N . SER A 1 313 ? 15.303 -6.573 12.652 1.00 68.38 313 SER A N 1
ATOM 2444 C CA . SER A 1 313 ? 15.117 -7.427 13.829 1.00 68.38 313 SER A CA 1
ATOM 2445 C C . SER A 1 313 ? 15.252 -6.654 15.153 1.00 68.38 313 SER A C 1
ATOM 2447 O O . SER A 1 313 ? 14.568 -6.964 16.126 1.00 68.38 313 SER A O 1
ATOM 2449 N N . THR A 1 314 ? 16.058 -5.587 15.177 1.00 68.25 314 THR A N 1
ATOM 2450 C CA . THR A 1 314 ? 16.363 -4.808 16.393 1.00 68.25 314 THR A CA 1
ATOM 2451 C C . THR A 1 314 ? 15.441 -3.598 16.588 1.00 68.25 314 THR A C 1
ATOM 2453 O O . THR A 1 314 ? 15.303 -3.064 17.692 1.00 68.25 314 THR A O 1
ATOM 2456 N N . VAL A 1 315 ? 14.712 -3.196 15.539 1.00 65.88 315 VAL A N 1
ATOM 2457 C CA . VAL A 1 315 ? 13.758 -2.068 15.566 1.00 65.88 315 VAL A CA 1
ATOM 2458 C C . VAL A 1 315 ? 12.619 -2.317 16.568 1.00 65.88 315 VAL A C 1
ATOM 2460 O O . VAL A 1 315 ? 12.072 -1.376 17.161 1.00 65.88 315 VAL A O 1
ATOM 2463 N N . GLY A 1 316 ? 12.333 -3.596 16.838 1.00 62.38 316 GLY A N 1
ATOM 2464 C CA . GLY A 1 316 ? 11.393 -4.096 17.840 1.00 62.38 316 GLY A CA 1
ATOM 2465 C C . GLY A 1 316 ? 11.546 -3.487 19.241 1.00 62.38 316 GLY A C 1
ATOM 2466 O O . GLY A 1 316 ? 10.547 -3.360 19.946 1.00 62.38 316 GLY A O 1
ATOM 2467 N N . GLU A 1 317 ? 12.727 -3.002 19.615 1.00 68.00 317 GLU A N 1
ATOM 2468 C CA . GLU A 1 317 ? 13.021 -2.586 20.997 1.00 68.00 317 GLU A CA 1
ATOM 2469 C C . GLU A 1 317 ? 13.118 -1.064 21.192 1.00 68.00 317 GLU A C 1
ATOM 2471 O O . GLU A 1 317 ? 13.257 -0.566 22.313 1.00 68.00 317 GLU A O 1
ATOM 2476 N N . LYS A 1 318 ? 13.010 -0.281 20.111 1.00 73.00 318 LYS A N 1
ATOM 2477 C CA . LYS A 1 318 ? 13.145 1.179 20.188 1.00 73.00 318 LYS A CA 1
ATOM 2478 C C . LYS A 1 318 ? 12.042 1.853 21.008 1.00 73.00 318 LYS A C 1
ATOM 2480 O O . LYS A 1 318 ? 10.854 1.730 20.704 1.00 73.00 318 LYS A O 1
ATOM 2485 N N . LYS A 1 319 ? 12.470 2.683 21.966 1.00 61.53 319 LYS A N 1
ATOM 2486 C CA . LYS A 1 319 ? 11.607 3.503 22.836 1.00 61.53 319 LYS A CA 1
ATOM 2487 C C . LYS A 1 319 ? 10.924 4.676 22.118 1.00 61.53 319 LYS A C 1
ATOM 2489 O O . LYS A 1 319 ? 9.892 5.137 22.583 1.00 61.53 319 LYS A O 1
ATOM 2494 N N . SER A 1 320 ? 11.464 5.156 20.995 1.00 70.00 320 SER A N 1
ATOM 2495 C CA . SER A 1 320 ? 10.937 6.300 20.225 1.00 70.00 320 SER A CA 1
ATOM 2496 C C . SER A 1 320 ? 9.811 5.921 19.251 1.00 70.00 320 SER A C 1
ATOM 2498 O O . SER A 1 320 ? 9.690 6.488 18.166 1.00 70.00 320 SER A O 1
ATOM 2500 N N . ALA A 1 321 ? 8.994 4.938 19.621 1.00 83.62 321 ALA A N 1
ATOM 2501 C CA . ALA A 1 321 ? 7.941 4.410 18.773 1.00 83.62 321 ALA A CA 1
ATOM 2502 C C . ALA A 1 321 ? 6.583 5.044 19.080 1.00 83.62 321 ALA A C 1
ATOM 2504 O O . ALA A 1 321 ? 6.173 5.109 20.241 1.00 83.62 321 ALA A O 1
ATOM 2505 N N . LEU A 1 322 ? 5.837 5.415 18.039 1.00 93.50 322 LEU A N 1
ATOM 2506 C CA . LEU A 1 322 ? 4.405 5.656 18.195 1.00 93.50 322 LEU A CA 1
ATOM 2507 C C . LEU A 1 322 ? 3.743 4.314 18.449 1.00 93.50 322 LEU A C 1
ATOM 2509 O O . LEU A 1 322 ? 3.870 3.407 17.630 1.00 93.50 322 LEU A O 1
ATOM 2513 N N . THR A 1 323 ? 3.059 4.192 19.579 1.00 93.56 323 THR A N 1
ATOM 2514 C CA . THR A 1 323 ? 2.487 2.923 20.019 1.00 93.56 323 THR A CA 1
ATOM 2515 C C . THR A 1 323 ? 1.060 3.140 20.489 1.00 93.56 323 THR A C 1
ATOM 2517 O O . THR A 1 323 ? 0.767 4.104 21.195 1.00 93.56 323 THR A O 1
ATOM 2520 N N . PHE A 1 324 ? 0.173 2.232 20.104 1.00 95.19 324 PHE A N 1
ATOM 2521 C CA . PHE A 1 324 ? -1.201 2.170 20.571 1.00 95.19 324 PHE A CA 1
ATOM 2522 C C . PHE A 1 324 ? -1.543 0.734 20.940 1.00 95.19 324 PHE A C 1
ATOM 2524 O O . PHE A 1 324 ? -1.444 -0.162 20.106 1.00 95.19 324 PHE A O 1
ATOM 2531 N N . ARG A 1 325 ? -1.956 0.517 22.187 1.00 94.75 325 ARG A N 1
ATOM 2532 C CA . ARG A 1 325 ? -2.344 -0.798 22.695 1.00 94.75 325 ARG A CA 1
ATOM 2533 C C . ARG A 1 325 ? -3.656 -0.650 23.470 1.00 94.75 325 ARG A C 1
ATOM 2535 O O . ARG A 1 325 ? -3.613 -0.326 24.654 1.00 94.75 325 ARG A O 1
ATOM 2542 N N . PRO A 1 326 ? -4.815 -0.856 22.822 1.00 93.38 326 PRO A N 1
ATOM 2543 C CA . PRO A 1 326 ? -6.103 -0.662 23.457 1.00 93.38 326 PRO A CA 1
ATOM 2544 C C . PRO A 1 326 ? -6.299 -1.688 24.572 1.00 93.38 326 PRO A C 1
ATOM 2546 O O . PRO A 1 326 ? -6.189 -2.899 24.365 1.00 93.38 326 PRO A O 1
ATOM 2549 N N . THR A 1 327 ? -6.654 -1.198 25.749 1.00 92.31 327 THR A N 1
ATOM 2550 C CA . THR A 1 327 ? -7.017 -2.006 26.922 1.00 92.31 327 THR A CA 1
ATOM 2551 C C . THR A 1 327 ? -8.513 -2.321 26.959 1.00 92.31 327 THR A C 1
ATOM 2553 O O . THR A 1 327 ? -8.956 -3.231 27.658 1.00 92.31 327 THR A O 1
ATOM 2556 N N . SER A 1 328 ? -9.312 -1.592 26.173 1.00 90.56 328 SER A N 1
ATOM 2557 C CA . SER A 1 328 ? -10.764 -1.755 26.097 1.00 90.56 328 SER A CA 1
ATOM 2558 C C . SER A 1 328 ? -11.304 -1.595 24.673 1.00 90.56 328 SER A C 1
ATOM 2560 O O . SER A 1 328 ? -10.673 -1.003 23.795 1.00 90.56 328 SER A O 1
ATOM 2562 N N . LYS A 1 329 ? -12.526 -2.095 24.439 1.00 87.75 329 LYS A N 1
ATOM 2563 C CA . LYS A 1 329 ? -13.241 -1.911 23.161 1.00 87.75 329 LYS A CA 1
ATOM 2564 C C . LYS A 1 329 ? -13.505 -0.431 22.878 1.00 87.75 329 LYS A C 1
ATOM 2566 O O . LYS A 1 329 ? -13.444 -0.007 21.730 1.00 87.75 329 LYS A O 1
ATOM 2571 N N . GLN A 1 330 ? -13.819 0.336 23.919 1.00 88.62 330 GLN A N 1
ATOM 2572 C CA . GLN A 1 330 ? -14.114 1.764 23.842 1.00 88.62 330 GLN A CA 1
ATOM 2573 C C . GLN A 1 330 ? -12.877 2.547 23.404 1.00 88.62 330 GLN A C 1
ATOM 2575 O O . GLN A 1 330 ? -12.995 3.399 22.532 1.00 88.62 330 GLN A O 1
ATOM 2580 N N . GLU A 1 331 ? -11.709 2.217 23.955 1.00 91.50 331 GLU A N 1
ATOM 2581 C CA . GLU A 1 331 ? -10.436 2.834 23.580 1.00 91.50 331 GLU A CA 1
ATOM 2582 C C . GLU A 1 331 ? -10.080 2.552 22.117 1.00 91.50 331 GLU A C 1
ATOM 2584 O O . GLU A 1 331 ? -9.781 3.481 21.372 1.00 91.50 331 GLU A O 1
ATOM 2589 N N . PHE A 1 332 ? -10.210 1.296 21.669 1.00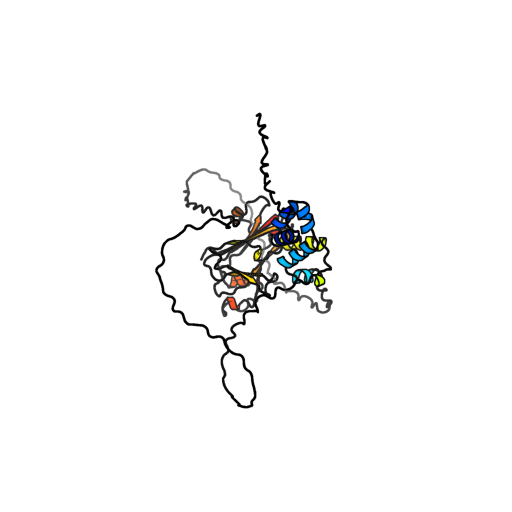 91.44 332 PHE A N 1
ATOM 2590 C CA . PHE A 1 332 ? -10.019 0.959 20.255 1.00 91.44 332 PHE A CA 1
ATOM 2591 C C . PHE A 1 332 ? -10.943 1.781 19.349 1.00 91.44 332 PHE A C 1
ATOM 2593 O O . PHE A 1 332 ? -10.487 2.363 18.374 1.00 91.44 332 PHE A O 1
ATOM 2600 N N . ILE A 1 333 ? -12.234 1.870 19.681 1.00 89.81 333 ILE A N 1
ATOM 2601 C CA . ILE A 1 333 ? -13.213 2.607 18.868 1.00 89.81 333 ILE A CA 1
ATOM 2602 C C . ILE A 1 333 ? -12.932 4.109 18.874 1.00 89.81 333 ILE A C 1
ATOM 2604 O O . ILE A 1 333 ? -13.064 4.741 17.829 1.00 89.81 333 ILE A O 1
ATOM 2608 N N . ALA A 1 334 ? -12.535 4.677 20.014 1.00 90.06 334 ALA A N 1
ATOM 2609 C CA . ALA A 1 334 ? -12.199 6.095 20.130 1.00 90.06 334 ALA A CA 1
ATOM 2610 C C . ALA A 1 334 ? -11.022 6.491 19.227 1.00 90.06 334 ALA A C 1
ATOM 2612 O O . ALA A 1 334 ? -10.957 7.629 18.772 1.00 90.06 334 ALA A O 1
ATOM 2613 N N . GLN A 1 335 ? -10.138 5.536 18.934 1.00 92.75 335 GLN A N 1
ATOM 2614 C CA . GLN A 1 335 ? -8.989 5.714 18.054 1.00 92.75 335 GLN A CA 1
ATOM 2615 C C . GLN A 1 335 ? -9.295 5.398 16.575 1.00 92.75 335 GLN A C 1
ATOM 2617 O O . GLN A 1 335 ? -8.399 5.386 15.726 1.00 92.75 335 GLN A O 1
ATOM 2622 N N . THR A 1 336 ? -10.565 5.142 16.254 1.00 92.12 336 THR A N 1
ATOM 2623 C CA . THR A 1 336 ? -11.028 4.883 14.889 1.00 92.12 336 THR A CA 1
ATOM 2624 C C . THR A 1 336 ? -11.973 5.966 14.385 1.00 92.12 336 THR A C 1
ATOM 2626 O O . THR A 1 336 ? -12.596 6.681 15.164 1.00 92.12 336 THR A O 1
ATOM 2629 N N . ASP A 1 337 ? -12.165 6.037 13.069 1.00 89.94 337 ASP A N 1
ATOM 2630 C CA . ASP A 1 337 ? -13.178 6.894 12.432 1.00 89.94 337 ASP A CA 1
ATOM 2631 C C . ASP A 1 337 ? -14.635 6.406 12.616 1.00 89.94 337 ASP A C 1
ATOM 2633 O O . ASP A 1 337 ? -15.569 6.947 12.017 1.00 89.94 337 ASP A O 1
ATOM 2637 N N . SER A 1 338 ? -14.862 5.388 13.451 1.00 83.06 338 SER A N 1
ATOM 2638 C CA . SER A 1 338 ? -16.190 4.824 13.680 1.00 83.06 338 SER A CA 1
ATOM 2639 C C . SER A 1 338 ? -17.062 5.700 14.598 1.00 83.06 338 SER A C 1
ATOM 2641 O O . SER A 1 338 ? -16.605 6.177 15.637 1.00 83.06 338 SER A O 1
ATOM 2643 N N . PRO A 1 339 ? -18.366 5.871 14.297 1.00 69.88 339 PRO A N 1
ATOM 2644 C CA . PRO A 1 339 ? -19.272 6.682 15.110 1.00 69.88 339 PRO A CA 1
ATOM 2645 C C . PRO A 1 339 ? -19.572 5.990 16.455 1.00 69.88 339 PRO A C 1
ATOM 2647 O O . PRO A 1 339 ? -20.475 5.158 16.565 1.00 69.88 339 PRO A O 1
ATOM 2650 N N . GLY A 1 340 ? -18.820 6.349 17.498 1.00 62.75 340 GLY A N 1
ATOM 2651 C CA . GLY A 1 340 ? -18.771 5.701 18.821 1.00 62.75 340 GLY A CA 1
ATOM 2652 C C . GLY A 1 340 ? -20.029 5.759 19.708 1.00 62.75 340 GLY A C 1
ATOM 2653 O O . GLY A 1 340 ? -19.939 5.584 20.918 1.00 62.75 340 GLY A O 1
ATOM 2654 N N . SER A 1 341 ? -21.226 5.987 19.163 1.00 57.59 341 SER A N 1
ATOM 2655 C CA . SER A 1 341 ? -22.399 6.360 19.972 1.00 57.59 341 SER A CA 1
ATOM 2656 C C . SER A 1 341 ? -23.007 5.222 20.823 1.00 57.59 341 SER A C 1
ATOM 2658 O O . SER A 1 341 ? -23.745 5.509 21.765 1.00 57.59 341 SER A O 1
ATOM 2660 N N . ARG A 1 342 ? -22.751 3.926 20.547 1.00 63.84 342 ARG A N 1
ATOM 2661 C CA . ARG A 1 342 ? -23.432 2.808 21.259 1.00 63.84 342 ARG A CA 1
ATOM 2662 C C . ARG A 1 342 ? -22.581 1.545 21.468 1.00 63.84 342 ARG A C 1
ATOM 2664 O O . ARG A 1 342 ? -23.040 0.442 21.171 1.00 63.84 342 ARG A O 1
ATOM 2671 N N . VAL A 1 343 ? -21.369 1.692 22.003 1.00 64.81 343 VAL A N 1
ATOM 2672 C CA . VAL A 1 343 ? -20.408 0.580 22.187 1.00 64.81 343 VAL A CA 1
ATOM 2673 C C . VAL A 1 343 ? -20.954 -0.561 23.064 1.00 64.81 343 VAL A C 1
ATOM 2675 O O . VAL A 1 343 ? -20.745 -1.727 22.750 1.00 64.81 343 VAL A O 1
ATOM 2678 N N . ASN A 1 344 ? -21.724 -0.256 24.115 1.00 67.12 344 ASN A N 1
ATOM 2679 C CA . ASN A 1 344 ? -22.094 -1.251 25.137 1.00 67.12 344 ASN A CA 1
ATOM 2680 C C . ASN A 1 344 ? -23.333 -2.106 24.807 1.00 67.12 344 ASN A C 1
ATOM 2682 O O . ASN A 1 344 ? -23.673 -2.993 25.581 1.00 67.12 344 ASN A O 1
ATOM 2686 N N . LYS A 1 345 ? -24.044 -1.840 23.702 1.00 74.12 345 LYS A N 1
ATOM 2687 C CA . LYS A 1 345 ? -25.330 -2.508 23.391 1.00 74.12 345 LYS A CA 1
ATOM 2688 C C . LYS A 1 345 ? -25.293 -3.408 22.155 1.00 74.12 345 LYS A C 1
ATOM 2690 O O . LYS A 1 345 ? -26.321 -3.975 21.796 1.00 74.12 345 LYS A O 1
ATOM 2695 N N . LYS A 1 346 ? -24.156 -3.505 21.463 1.00 77.38 346 LYS A N 1
ATOM 2696 C CA . LYS A 1 346 ? -24.035 -4.258 20.209 1.00 77.38 346 LYS A CA 1
ATOM 2697 C C . LYS A 1 346 ? -22.819 -5.187 20.240 1.00 77.38 346 LYS A C 1
ATOM 2699 O O . LYS A 1 346 ? -21.816 -4.827 20.854 1.00 77.38 346 LYS A O 1
ATOM 2704 N N . PRO A 1 347 ? -22.884 -6.344 19.552 1.00 78.25 347 PRO A N 1
ATOM 2705 C CA . PRO A 1 347 ? -21.705 -7.161 19.273 1.00 78.25 347 PRO A CA 1
ATOM 2706 C C . PRO A 1 347 ? -20.594 -6.307 18.652 1.00 78.25 347 PRO A C 1
ATOM 2708 O O . PRO A 1 347 ? -20.891 -5.393 17.880 1.00 78.25 347 PRO A O 1
ATOM 2711 N N . PHE A 1 348 ? -19.334 -6.581 18.994 1.00 80.44 348 PHE A N 1
ATOM 2712 C CA . PHE A 1 348 ? -18.204 -5.721 18.624 1.00 80.44 348 PHE A CA 1
ATOM 2713 C C . PHE A 1 348 ? -18.065 -5.601 17.102 1.00 80.44 348 PHE A C 1
ATOM 2715 O O . PHE A 1 348 ? -17.899 -4.493 16.595 1.00 80.44 348 PHE A O 1
ATOM 2722 N N . ARG A 1 349 ? -18.289 -6.691 16.356 1.00 79.12 349 ARG A N 1
ATOM 2723 C CA . ARG A 1 349 ? -18.308 -6.656 14.882 1.00 79.12 349 ARG A CA 1
ATOM 2724 C C . ARG A 1 349 ? -19.394 -5.738 14.312 1.00 79.12 349 ARG A C 1
ATOM 2726 O O . ARG A 1 349 ? -19.184 -5.084 13.301 1.00 79.12 349 ARG A O 1
ATOM 2733 N N . ASN A 1 350 ? -20.538 -5.626 14.992 1.00 82.12 350 ASN A N 1
ATOM 2734 C CA . ASN A 1 350 ? -21.674 -4.808 14.551 1.00 82.12 350 ASN A CA 1
ATOM 2735 C C . ASN A 1 350 ? -21.481 -3.309 14.830 1.00 82.12 350 ASN A C 1
ATOM 2737 O O . ASN A 1 350 ? -22.343 -2.500 14.468 1.00 82.12 350 ASN A O 1
ATOM 2741 N N . LEU A 1 351 ? -20.389 -2.931 15.499 1.00 79.81 351 LEU A N 1
ATOM 2742 C CA . LEU A 1 351 ? -19.997 -1.533 15.665 1.00 79.81 351 LEU A CA 1
ATOM 2743 C C . LEU A 1 351 ? -19.389 -0.975 14.373 1.00 79.81 351 LEU A C 1
ATOM 2745 O O . LEU A 1 351 ? -19.499 0.223 14.123 1.00 79.81 351 LEU A O 1
ATOM 2749 N N . PHE A 1 352 ? -18.861 -1.849 13.514 1.00 81.75 352 PHE A N 1
ATOM 2750 C CA . PHE A 1 352 ? -18.228 -1.493 12.253 1.00 81.75 352 PHE A CA 1
ATOM 2751 C C . PHE A 1 352 ? -19.121 -1.933 11.091 1.00 81.75 352 PHE A C 1
ATOM 2753 O O . PHE A 1 352 ? -19.380 -3.115 10.887 1.00 81.75 352 PHE A O 1
ATOM 2760 N N . LYS A 1 353 ? -19.611 -0.978 10.294 1.00 77.94 353 LYS A N 1
ATOM 2761 C CA . LYS A 1 353 ? -20.391 -1.296 9.080 1.00 77.94 353 LYS A CA 1
ATOM 2762 C C . LYS A 1 353 ? -19.511 -1.719 7.893 1.00 77.94 353 LYS A C 1
ATOM 2764 O O . LYS A 1 353 ? -20.040 -2.108 6.858 1.00 77.94 353 LYS A O 1
ATOM 2769 N N . GLY A 1 354 ? -18.188 -1.638 8.028 1.00 86.62 354 GLY A N 1
ATOM 2770 C CA . GLY A 1 354 ? -17.220 -1.902 6.969 1.00 86.62 354 GLY A CA 1
ATOM 2771 C C . GLY A 1 354 ? -15.791 -1.693 7.460 1.00 86.62 354 GLY A C 1
ATOM 2772 O O . GLY A 1 354 ? -15.485 -1.961 8.620 1.00 86.62 354 GLY A O 1
ATOM 2773 N N . PHE A 1 355 ? -14.923 -1.214 6.570 1.00 88.75 355 PHE A N 1
ATOM 2774 C CA . PHE A 1 355 ? -13.584 -0.771 6.951 1.00 88.75 355 PHE A CA 1
ATOM 2775 C C . PHE A 1 355 ? -13.642 0.473 7.828 1.00 88.75 355 PHE A C 1
ATOM 2777 O O . PHE A 1 355 ? -14.454 1.363 7.586 1.00 88.75 355 PHE A O 1
ATOM 2784 N N . THR A 1 356 ? -12.731 0.532 8.788 1.00 90.56 356 THR A N 1
ATOM 2785 C CA . THR A 1 356 ? -12.486 1.689 9.642 1.00 90.56 356 THR A CA 1
ATOM 2786 C C . THR A 1 356 ? -11.002 2.038 9.573 1.00 90.56 356 THR A C 1
ATOM 2788 O O . THR A 1 356 ? -10.153 1.168 9.330 1.00 90.56 356 THR A O 1
ATOM 2791 N N . LEU A 1 357 ? -10.690 3.317 9.723 1.00 93.44 357 LEU A N 1
ATOM 2792 C CA . LEU A 1 357 ? -9.326 3.807 9.842 1.00 93.44 357 LEU A CA 1
ATOM 2793 C C . LEU A 1 357 ? -8.974 3.890 11.322 1.00 93.44 357 LEU A C 1
ATOM 2795 O O . LEU A 1 357 ? -9.603 4.647 12.053 1.00 93.44 357 LEU A O 1
ATOM 2799 N N . LEU A 1 358 ? -7.977 3.117 11.745 1.00 94.75 358 LEU A N 1
ATOM 2800 C CA . LEU A 1 358 ? -7.318 3.260 13.038 1.00 94.75 358 LEU A CA 1
ATOM 2801 C C . LEU A 1 358 ? -6.105 4.167 12.851 1.00 94.75 358 LEU A C 1
ATOM 2803 O O . LEU A 1 358 ? -5.199 3.833 12.092 1.00 94.75 358 LEU A O 1
ATOM 2807 N N . GLU A 1 359 ? -6.083 5.306 13.527 1.00 95.69 359 GLU A N 1
ATOM 2808 C CA . GLU A 1 359 ? -4.969 6.258 13.478 1.00 95.69 359 GLU A CA 1
ATOM 2809 C C . GLU A 1 359 ? -4.097 6.076 14.721 1.00 95.69 359 GLU A C 1
ATOM 2811 O O . GLU A 1 359 ? -4.629 6.010 15.819 1.00 95.69 359 GLU A O 1
ATOM 2816 N N . LEU A 1 360 ? -2.771 5.987 14.611 1.00 95.44 360 LEU A N 1
ATOM 2817 C CA . LEU A 1 360 ? -1.928 5.975 15.812 1.00 95.44 360 LEU A CA 1
ATOM 2818 C C . LEU A 1 360 ? -1.984 7.337 16.526 1.00 95.44 360 LEU A C 1
ATOM 2820 O O . LEU A 1 360 ? -2.041 8.369 15.856 1.00 95.44 360 LEU A O 1
ATOM 2824 N N . PRO A 1 361 ? -1.941 7.372 17.870 1.00 93.94 361 PRO A N 1
ATOM 2825 C CA . PRO A 1 361 ? -1.904 8.622 18.609 1.00 93.94 361 PRO A CA 1
ATOM 2826 C C . PRO A 1 361 ? -0.585 9.355 18.337 1.00 93.94 361 PRO A C 1
ATOM 2828 O O . PRO A 1 361 ? 0.497 8.787 18.477 1.00 93.94 361 PRO A O 1
ATOM 2831 N N . GLY A 1 362 ? -0.685 10.636 17.980 1.00 93.75 362 GLY A N 1
ATOM 2832 C CA . GLY A 1 362 ? 0.461 11.501 17.700 1.00 93.75 362 GLY A CA 1
ATOM 2833 C C . GLY A 1 362 ? 0.827 11.598 16.218 1.00 93.75 362 GLY A C 1
ATOM 2834 O O . GLY A 1 362 ? 0.070 11.209 15.331 1.00 93.75 362 GLY A O 1
ATOM 2835 N N . GLU A 1 363 ? 2.000 12.171 15.956 1.00 94.94 363 GLU A N 1
ATOM 2836 C CA . GLU A 1 363 ? 2.543 12.359 14.611 1.00 94.94 363 GLU A CA 1
ATOM 2837 C C . GLU A 1 363 ? 3.960 11.798 14.546 1.00 94.94 363 GLU A C 1
ATOM 2839 O O . GLU A 1 363 ? 4.766 11.984 15.460 1.00 94.94 363 GLU A O 1
ATOM 2844 N N . LEU A 1 364 ? 4.268 11.112 13.449 1.00 93.75 364 LEU A N 1
ATOM 2845 C CA . LEU A 1 364 ? 5.605 10.626 13.161 1.00 93.75 364 LEU A CA 1
ATOM 2846 C C . LEU A 1 364 ? 6.379 11.753 12.479 1.00 93.75 364 LEU A C 1
ATOM 2848 O O . LEU A 1 364 ? 5.999 12.202 11.395 1.00 93.75 364 LEU A O 1
ATOM 2852 N N . LEU A 1 365 ? 7.446 12.213 13.125 1.00 94.00 365 LEU A N 1
ATOM 2853 C CA . LEU A 1 365 ? 8.322 13.256 12.601 1.00 94.00 365 LEU A CA 1
ATOM 2854 C C . LEU A 1 365 ? 9.491 12.608 11.867 1.00 94.00 365 LEU A C 1
ATOM 2856 O O . LEU A 1 365 ? 10.428 12.131 12.499 1.00 94.00 365 LEU A O 1
ATOM 2860 N N . VAL A 1 366 ? 9.432 12.593 10.540 1.00 92.94 366 VAL A N 1
ATOM 2861 C CA . VAL A 1 366 ? 10.573 12.195 9.710 1.00 92.94 366 VAL A CA 1
ATOM 2862 C C . VAL A 1 366 ? 11.472 13.417 9.563 1.00 92.94 366 VAL A C 1
ATOM 2864 O O . VAL A 1 366 ? 10.996 14.469 9.125 1.00 92.94 366 VAL A O 1
ATOM 2867 N N . GLY A 1 367 ? 12.735 13.278 9.977 1.00 89.50 367 GLY A N 1
ATOM 2868 C CA . GLY A 1 367 ? 13.732 14.354 9.953 1.00 89.50 367 GLY A CA 1
ATOM 2869 C C . GLY A 1 367 ? 14.126 14.786 8.539 1.00 89.50 367 GLY A C 1
ATOM 2870 O O . GLY A 1 367 ? 13.471 14.422 7.570 1.00 89.50 367 GLY A O 1
ATOM 2871 N N . ASP A 1 368 ? 15.213 15.549 8.416 1.00 83.38 368 ASP A N 1
ATOM 2872 C CA . ASP A 1 368 ? 15.611 16.199 7.154 1.00 83.38 368 ASP A CA 1
ATOM 2873 C C . ASP A 1 368 ? 16.077 15.230 6.052 1.00 83.38 368 ASP A C 1
ATOM 2875 O O . ASP A 1 368 ? 16.151 15.605 4.880 1.00 83.38 368 ASP A O 1
ATOM 2879 N N . ASP A 1 369 ? 16.308 13.964 6.402 1.00 86.31 369 ASP A N 1
ATOM 2880 C CA . ASP A 1 369 ? 16.687 12.907 5.475 1.00 86.31 369 ASP A CA 1
ATOM 2881 C C . ASP A 1 369 ? 15.563 11.896 5.228 1.00 86.31 369 ASP A C 1
ATOM 2883 O O . ASP A 1 369 ? 14.670 11.665 6.040 1.00 86.31 369 ASP A O 1
ATOM 2887 N N . TYR A 1 370 ? 15.645 11.223 4.079 1.00 86.88 370 TYR A N 1
ATOM 2888 C CA . TYR A 1 370 ? 14.780 10.090 3.767 1.00 86.88 370 TYR A CA 1
ATOM 2889 C C . TYR A 1 370 ? 15.056 8.916 4.715 1.00 86.88 370 TYR A C 1
ATOM 2891 O O . TYR A 1 370 ? 16.100 8.267 4.586 1.00 86.88 370 TYR A O 1
ATOM 2899 N N . GLN A 1 371 ? 14.098 8.590 5.582 1.00 90.69 371 GLN A N 1
ATOM 2900 C CA . GLN A 1 371 ? 14.208 7.500 6.562 1.00 90.69 371 GLN A CA 1
ATOM 2901 C C . GLN A 1 371 ? 13.299 6.319 6.223 1.00 90.69 371 GLN A C 1
ATOM 2903 O O . GLN A 1 371 ? 12.353 6.440 5.437 1.00 90.69 371 GLN A O 1
ATOM 2908 N N . ASN A 1 372 ? 13.589 5.157 6.805 1.00 92.62 372 ASN A N 1
ATOM 2909 C CA . ASN A 1 372 ? 12.676 4.026 6.742 1.00 92.62 372 ASN A CA 1
ATOM 2910 C C . ASN A 1 372 ? 11.661 4.131 7.884 1.00 92.62 372 ASN A C 1
ATOM 2912 O O . ASN A 1 372 ? 11.990 4.563 8.989 1.00 92.62 372 ASN A O 1
ATOM 2916 N N . VAL A 1 373 ? 10.427 3.709 7.626 1.00 93.31 373 VAL A N 1
ATOM 2917 C CA . VAL A 1 373 ? 9.389 3.602 8.655 1.00 93.31 373 VAL A CA 1
ATOM 2918 C C . VAL A 1 373 ? 8.989 2.146 8.774 1.00 93.31 373 VAL A C 1
ATOM 2920 O O . VAL A 1 373 ? 8.451 1.560 7.834 1.00 93.31 373 VAL A O 1
ATOM 2923 N N . PHE A 1 374 ? 9.257 1.575 9.938 1.00 93.06 374 PHE A N 1
ATOM 2924 C CA . PHE A 1 374 ? 8.834 0.239 10.316 1.00 93.06 374 PHE A CA 1
ATOM 2925 C C . PHE A 1 374 ? 7.470 0.319 10.995 1.00 93.06 374 PHE A C 1
ATOM 2927 O O . PHE A 1 374 ? 7.286 1.081 11.945 1.00 93.06 374 PHE A O 1
ATOM 2934 N N . LEU A 1 375 ? 6.519 -0.466 10.511 1.00 93.81 375 LEU A N 1
ATOM 2935 C CA . LEU A 1 375 ? 5.192 -0.612 11.083 1.00 93.81 375 LEU A CA 1
ATOM 2936 C C . LEU A 1 375 ? 4.984 -2.042 11.562 1.00 93.81 375 LEU A C 1
ATOM 2938 O O . LEU A 1 375 ? 5.368 -2.983 10.868 1.00 93.81 375 LEU A O 1
ATOM 2942 N N . GLN A 1 376 ? 4.314 -2.196 12.701 1.00 93.19 376 GLN A N 1
ATOM 2943 C CA . GLN A 1 376 ? 4.009 -3.504 13.264 1.00 93.19 376 GLN A CA 1
ATOM 2944 C C . GLN A 1 376 ? 2.625 -3.541 13.911 1.00 93.19 376 GLN A C 1
ATOM 2946 O O . GLN A 1 376 ? 2.226 -2.599 14.598 1.00 93.19 376 GLN A O 1
ATOM 2951 N N . ILE A 1 377 ? 1.918 -4.650 13.715 1.00 92.25 377 ILE A N 1
ATOM 2952 C CA . ILE A 1 377 ? 0.780 -5.064 14.532 1.00 92.25 377 ILE A CA 1
ATOM 2953 C C . ILE A 1 377 ? 1.185 -6.362 15.211 1.00 92.25 377 ILE A C 1
ATOM 2955 O O . ILE A 1 377 ? 1.409 -7.351 14.519 1.00 92.25 377 ILE A O 1
ATOM 2959 N N . ARG A 1 378 ? 1.237 -6.383 16.540 1.00 90.12 378 ARG A N 1
ATOM 2960 C CA . ARG A 1 378 ? 1.560 -7.599 17.289 1.00 90.12 378 ARG A CA 1
ATOM 2961 C C . ARG A 1 378 ? 0.543 -7.888 18.374 1.00 90.12 378 ARG A C 1
ATOM 2963 O O . ARG A 1 378 ? 0.035 -6.986 19.036 1.00 90.12 378 ARG A O 1
ATOM 2970 N N . ASN A 1 379 ? 0.253 -9.161 18.569 1.00 88.00 379 ASN A N 1
ATOM 2971 C CA . ASN A 1 379 ? -0.510 -9.650 19.703 1.00 88.00 379 ASN A CA 1
ATOM 2972 C C . ASN A 1 379 ? 0.082 -11.005 20.092 1.00 88.00 379 ASN A C 1
ATOM 2974 O O . ASN A 1 379 ? -0.101 -11.969 19.357 1.00 88.00 379 ASN A O 1
ATOM 2978 N N . HIS A 1 380 ? 0.836 -11.049 21.191 1.00 78.81 380 HIS A N 1
ATOM 2979 C CA . HIS A 1 380 ? 1.445 -12.275 21.725 1.00 78.81 380 HIS A CA 1
ATOM 2980 C C . HIS A 1 380 ? 0.819 -12.708 23.060 1.00 78.81 380 HIS A C 1
ATOM 2982 O O . HIS A 1 380 ? 1.117 -13.794 23.543 1.00 78.81 380 HIS A O 1
ATOM 2988 N N . ASP A 1 381 ? -0.058 -11.877 23.631 1.00 66.00 381 ASP A N 1
ATOM 2989 C CA . ASP A 1 381 ? -0.613 -12.041 24.978 1.00 66.00 381 ASP A CA 1
ATOM 2990 C C . ASP A 1 381 ? -2.005 -12.701 24.919 1.00 66.00 381 ASP A C 1
ATOM 2992 O O . ASP A 1 381 ? -2.990 -12.143 25.416 1.00 66.00 381 ASP A O 1
ATOM 2996 N N . GLY A 1 382 ? -2.084 -13.846 24.229 1.00 53.50 382 GLY A N 1
ATOM 2997 C CA . GLY A 1 382 ? -3.306 -14.632 24.017 1.00 53.50 382 GLY A CA 1
ATOM 2998 C C . GLY A 1 382 ? -3.601 -15.646 25.109 1.00 53.50 382 GLY A C 1
ATOM 2999 O O . GLY A 1 382 ? -2.658 -16.368 25.504 1.00 53.50 382 GLY A O 1
#

pLDDT: mean 71.64, std 22.85, range [27.47, 97.19]

Sequence (382 aa):
MTESFKDTKGKGTKDTKDIKKSLSDMPAEVLIQIGLALPCRDFGRFLQTNRTIHSYLDSHYVWHQRFITRFGQTILEDKLNPPLPNKDPSKLTPPSTPLTPRFPSTNSQTFHSSSNNSSINNSANTSPTLQQPQQQFDNHLDPVSAASSPLPSAASSPRLIPSAAPYTPPSESSSDVGSDSDDGNGDEGSSSSRAKRPPKGKVRQIDLRRTNRASKAMLIDMYRQLSRMTMPAEDMMIAHMGNQFWRMITSSESKYDKLAELASVWWMDVVAVFFGVPPGRYKVQWRVKVTSDAPVVNTEFRAVLSDKDEDQSTVGEKKSALTFRPTSKQEFIAQTDSPGSRVNKKPFRNLFKGFTLLELPGELLVGDDYQNVFLQIRNHDG